Protein AF-A0A225DDB4-F1 (afdb_monomer)

Radius of gyration: 42.13 Å; Cα contacts (8 Å, |Δi|>4): 940; chains: 1; bounding box: 89×100×91 Å

Sequence (695 aa):
MNLVPVYLYILTGAPDHAASIRFLTRAQPHHPGDFQINHNLAWFLIGDGKYAEALPYCMAAIAVRPNGAAAWLDYARALDGLGSTADRTPILRRICALAPKSAAARRELANALFRAGDRPGGVAALRDAAAVAGAALRHRPAHGPLVQLTRGVTADLAGALRTDGDLVGAIAAYREVARLDPEDVGSLTELANLLRARGDEGGAAEVARRAEKLLDARAMDALCDEAVALLEAEKHDAALALLPRITDVRKRQPKETIALSNALARVGEGLVDNDRPAEAEPFLRDCLAIRLALAPGSWMTAYTRTYLGEALAARMRFTEAEAVTRQGFESLVGASYPDDWRSYVRYRLWQAAGTLAALADAAGKADEARKWRAEADKYEPPQSRGYTLDEKGDLEGAIAAFRAAVRLEPTDASAQMDLGQALEKRGNWDEALAAFRAAAHLDPTDAIAPLRIAMICITREHNCAAALPLAEKAVELAPGDAQAFETLGRARMGVGNLTGAVAAFEKARRLDPKHAGAQKGLVQVRLLGRLPAVVAGTARPATPAEALRFAELCGLPCQKRYLAAARLSEKAFAAAPKLAVDLVTAARYTAACSAARAASGDGVGAPADPAVRAAWRAKALGWLRADLILWQKSAASSRIPDRQAAAAALTHWLGDADLSAVRPGLARMAMTPVERSDWDALWADVRATIVAARW

Mean predicted aligned error: 17.12 Å

pLDDT: mean 86.94, std 10.32, range [36.81, 97.88]

Structure (mmCIF, N/CA/C/O backbone):
data_AF-A0A225DDB4-F1
#
_entry.id   AF-A0A225DDB4-F1
#
loop_
_atom_site.group_PDB
_atom_site.id
_atom_site.type_symbol
_atom_site.label_atom_id
_atom_site.label_alt_id
_atom_site.label_comp_id
_atom_site.label_asym_id
_atom_site.label_entity_id
_atom_site.label_seq_id
_atom_site.pdbx_PDB_ins_code
_atom_site.Cartn_x
_atom_site.Cartn_y
_atom_site.Cartn_z
_atom_site.occupancy
_atom_site.B_iso_or_equiv
_atom_site.auth_seq_id
_atom_site.auth_comp_id
_atom_site.auth_asym_id
_atom_site.auth_atom_id
_atom_site.pdbx_PDB_model_num
ATOM 1 N N . MET A 1 1 ? 24.085 -44.562 10.046 1.00 43.03 1 MET A N 1
ATOM 2 C CA . MET A 1 1 ? 23.748 -43.121 10.056 1.00 43.03 1 MET A CA 1
ATOM 3 C C . MET A 1 1 ? 23.417 -42.728 11.487 1.00 43.03 1 MET A C 1
ATOM 5 O O . MET A 1 1 ? 22.761 -43.504 12.166 1.00 43.03 1 MET A O 1
ATOM 9 N N . ASN A 1 2 ? 23.934 -41.597 11.969 1.00 36.81 2 ASN A N 1
ATOM 10 C CA . ASN A 1 2 ? 23.696 -41.117 13.332 1.00 36.81 2 ASN A CA 1
ATOM 11 C C . ASN A 1 2 ? 22.209 -40.717 13.458 1.00 36.81 2 ASN A C 1
ATOM 13 O O . ASN A 1 2 ? 21.740 -39.971 12.606 1.00 36.81 2 ASN A O 1
ATOM 17 N N . LEU A 1 3 ? 21.460 -41.221 14.448 1.00 43.66 3 LEU A N 1
ATOM 18 C CA . LEU A 1 3 ? 20.011 -40.953 14.615 1.00 43.66 3 LEU A CA 1
ATOM 19 C C . LEU A 1 3 ? 19.720 -39.557 15.206 1.00 43.66 3 LEU A C 1
ATOM 21 O O . LEU A 1 3 ? 18.578 -39.109 15.239 1.00 43.66 3 LEU A O 1
ATOM 25 N N . VAL A 1 4 ? 20.761 -38.843 15.639 1.00 41.97 4 VAL A N 1
ATOM 26 C CA . VAL A 1 4 ? 20.690 -37.505 16.248 1.00 41.97 4 VAL A CA 1
ATOM 27 C C . VAL A 1 4 ? 19.985 -36.454 15.362 1.00 41.97 4 VAL A C 1
ATOM 29 O O . VAL A 1 4 ? 19.128 -35.746 15.889 1.00 41.97 4 VAL A O 1
ATOM 32 N N . PRO A 1 5 ? 20.216 -36.370 14.033 1.00 43.78 5 PRO A N 1
ATOM 33 C CA . PRO A 1 5 ? 19.501 -35.434 13.162 1.00 43.78 5 PRO A CA 1
ATOM 34 C C . PRO A 1 5 ? 18.015 -35.781 13.000 1.00 43.78 5 PRO A C 1
ATOM 36 O O . PRO A 1 5 ? 17.207 -34.879 12.825 1.00 43.78 5 PRO A O 1
ATOM 39 N N . VAL A 1 6 ? 17.644 -37.068 13.092 1.00 47.28 6 VAL A N 1
ATOM 40 C CA . VAL A 1 6 ? 16.247 -37.533 12.997 1.00 47.28 6 VAL A CA 1
ATOM 41 C C . VAL A 1 6 ? 15.443 -36.987 14.175 1.00 47.28 6 VAL A C 1
ATOM 43 O O . VAL A 1 6 ? 14.380 -36.405 13.987 1.00 47.28 6 VAL A O 1
ATOM 46 N N . TYR A 1 7 ? 15.988 -37.109 15.388 1.00 48.31 7 TYR A N 1
ATOM 47 C CA . TYR A 1 7 ? 15.348 -36.608 16.603 1.00 48.31 7 TYR A CA 1
ATOM 48 C C . TYR A 1 7 ? 15.354 -35.076 16.691 1.00 48.31 7 TYR A C 1
ATOM 50 O O . TYR A 1 7 ? 14.350 -34.503 17.106 1.00 48.31 7 TYR A O 1
ATOM 58 N N . LEU A 1 8 ? 16.429 -34.407 16.251 1.00 41.31 8 LEU A N 1
ATOM 59 C CA . LEU A 1 8 ? 16.480 -32.941 16.171 1.00 41.31 8 LEU A CA 1
ATOM 60 C C . LEU A 1 8 ? 15.450 -32.386 15.179 1.00 41.31 8 LEU A C 1
ATOM 62 O O . LEU A 1 8 ? 14.707 -31.488 15.545 1.00 41.31 8 LEU A O 1
ATOM 66 N N . TYR A 1 9 ? 15.328 -32.967 13.982 1.00 49.25 9 TYR A N 1
ATOM 67 C CA . TYR A 1 9 ? 14.378 -32.516 12.955 1.00 49.25 9 TYR A CA 1
ATOM 68 C C . TYR A 1 9 ? 12.906 -32.648 13.390 1.00 49.25 9 TYR A C 1
ATOM 70 O O . TYR A 1 9 ? 12.082 -31.798 13.061 1.00 49.25 9 TYR A O 1
ATOM 78 N N . ILE A 1 10 ? 12.578 -33.687 14.169 1.00 49.88 10 ILE A N 1
ATOM 79 C CA . ILE A 1 10 ? 11.230 -33.899 14.725 1.00 49.88 10 ILE A CA 1
ATOM 80 C C . ILE A 1 10 ? 10.945 -32.942 15.897 1.00 49.88 10 ILE A C 1
ATOM 82 O O . ILE A 1 10 ? 9.823 -32.459 16.032 1.00 49.88 10 ILE A O 1
ATOM 86 N N . LEU A 1 11 ? 11.941 -32.648 16.742 1.00 42.81 11 LEU A N 1
ATOM 87 C CA . LEU A 1 11 ? 11.778 -31.783 17.919 1.00 42.81 11 LEU A CA 1
ATOM 88 C C . LEU A 1 11 ? 11.788 -30.282 17.590 1.00 42.81 11 LEU A C 1
ATOM 90 O O . LEU A 1 11 ? 11.189 -29.509 18.331 1.00 42.81 11 LEU A O 1
ATOM 94 N N . THR A 1 12 ? 12.436 -29.855 16.500 1.00 44.06 12 THR A N 1
ATOM 95 C CA . THR A 1 12 ? 12.553 -28.430 16.134 1.00 44.06 12 THR A CA 1
ATOM 96 C C . THR A 1 12 ? 11.403 -27.899 15.276 1.00 44.06 12 THR A C 1
ATOM 98 O O . THR A 1 12 ? 11.481 -26.761 14.830 1.00 44.06 12 THR A O 1
ATOM 101 N N . GLY A 1 13 ? 10.349 -28.689 15.037 1.00 44.69 13 GLY A N 1
ATOM 102 C CA . GLY A 1 13 ? 9.191 -28.270 14.241 1.00 44.69 13 GLY A CA 1
ATOM 103 C C . GLY A 1 13 ? 9.534 -28.113 12.758 1.00 44.69 13 GLY A C 1
ATOM 104 O O . GLY A 1 13 ? 9.930 -27.044 12.303 1.00 44.69 13 GLY A O 1
ATOM 105 N N . ALA A 1 14 ? 9.393 -29.191 11.986 1.00 47.69 14 ALA A N 1
ATOM 106 C CA . ALA A 1 14 ? 9.581 -29.129 10.541 1.00 47.69 14 ALA A CA 1
ATOM 107 C C . ALA A 1 14 ? 8.541 -28.183 9.892 1.00 47.69 14 ALA A C 1
ATOM 109 O O . ALA A 1 14 ? 7.351 -28.313 10.181 1.00 47.69 14 ALA A O 1
ATOM 110 N N . PRO A 1 15 ? 8.951 -27.276 8.985 1.00 49.53 15 PRO A N 1
ATOM 111 C CA . PRO A 1 15 ? 8.046 -26.321 8.340 1.00 49.53 15 PRO A CA 1
ATOM 112 C C . PRO A 1 15 ? 7.173 -26.924 7.215 1.00 49.53 15 PRO A C 1
ATOM 114 O O . PRO A 1 15 ? 6.351 -26.207 6.656 1.00 49.53 15 PRO A O 1
ATOM 117 N N . ASP A 1 16 ? 7.322 -28.215 6.870 1.00 67.00 16 ASP A N 1
ATOM 118 C CA . ASP A 1 16 ? 6.574 -28.879 5.783 1.00 67.00 16 ASP A CA 1
ATOM 119 C C . ASP A 1 16 ? 6.309 -30.382 6.068 1.00 67.00 16 ASP A C 1
ATOM 121 O O . ASP A 1 16 ? 7.233 -31.176 6.295 1.00 67.00 16 ASP A O 1
ATOM 125 N N . HIS A 1 17 ? 5.031 -30.784 6.015 1.00 67.56 17 HIS A N 1
ATOM 126 C CA . HIS A 1 17 ? 4.536 -32.161 6.182 1.00 67.56 17 HIS A CA 1
ATOM 127 C C . HIS A 1 17 ? 5.108 -33.117 5.116 1.00 67.56 17 HIS A C 1
ATOM 129 O O . HIS A 1 17 ? 5.550 -34.229 5.424 1.00 67.56 17 HIS A O 1
ATOM 135 N N . ALA A 1 18 ? 5.203 -32.663 3.861 1.00 76.50 18 ALA A N 1
ATOM 136 C CA . ALA A 1 18 ? 5.638 -33.491 2.739 1.00 76.50 18 ALA A CA 1
ATOM 137 C C . ALA A 1 18 ? 7.147 -33.794 2.786 1.00 76.50 18 ALA A C 1
ATOM 139 O O . ALA A 1 18 ? 7.593 -34.870 2.371 1.00 76.50 18 ALA A O 1
ATOM 140 N N . ALA A 1 19 ? 7.952 -32.864 3.308 1.00 75.31 19 ALA A N 1
ATOM 141 C CA . ALA A 1 19 ? 9.382 -33.068 3.522 1.00 75.31 19 ALA A CA 1
ATOM 142 C C . ALA A 1 19 ? 9.659 -34.156 4.573 1.00 75.31 19 ALA A C 1
ATOM 144 O O . ALA A 1 19 ? 10.514 -35.019 4.349 1.00 75.31 19 ALA A O 1
ATOM 145 N N . SER A 1 20 ? 8.882 -34.166 5.660 1.00 75.44 20 SER A N 1
ATOM 146 C CA . SER A 1 20 ? 8.987 -35.158 6.738 1.00 75.44 20 SER A CA 1
ATOM 147 C C . SER A 1 20 ? 8.686 -36.577 6.246 1.00 75.44 20 SER A C 1
ATOM 149 O O . SER A 1 20 ? 9.461 -37.499 6.516 1.00 75.44 20 SER A O 1
ATOM 151 N N . ILE A 1 21 ? 7.636 -36.752 5.434 1.00 81.56 21 ILE A N 1
ATOM 152 C CA . ILE A 1 21 ? 7.290 -38.050 4.826 1.00 81.56 21 ILE A CA 1
ATOM 153 C C . ILE A 1 21 ? 8.415 -38.544 3.912 1.00 81.56 21 ILE A C 1
ATOM 155 O O . ILE A 1 21 ? 8.848 -39.691 4.039 1.00 81.56 21 ILE A O 1
ATOM 159 N N . ARG A 1 22 ? 8.937 -37.692 3.013 1.00 83.62 22 ARG A N 1
ATOM 160 C CA . ARG A 1 22 ? 10.035 -38.070 2.098 1.00 83.62 22 ARG A CA 1
ATOM 161 C C . ARG A 1 22 ? 11.282 -38.520 2.856 1.00 83.62 22 ARG A C 1
ATOM 163 O O . ARG A 1 22 ? 11.929 -39.487 2.455 1.00 83.62 22 ARG A O 1
ATOM 170 N N . PHE A 1 23 ? 11.622 -37.820 3.935 1.00 81.00 23 PHE A N 1
ATOM 171 C CA . PHE A 1 23 ? 12.777 -38.148 4.761 1.00 81.00 23 PHE A CA 1
ATOM 172 C C . PHE A 1 23 ? 12.596 -39.487 5.490 1.00 81.00 23 PHE A C 1
ATOM 174 O O . PHE A 1 23 ? 13.439 -40.375 5.360 1.00 81.00 23 PHE A O 1
ATOM 181 N N . LEU A 1 24 ? 11.475 -39.667 6.194 1.00 84.44 24 LEU A N 1
ATOM 182 C CA . LEU A 1 24 ? 11.186 -40.893 6.945 1.00 84.44 24 LEU A CA 1
ATOM 183 C C . LEU A 1 24 ? 11.044 -42.116 6.028 1.00 84.44 24 LEU A C 1
ATOM 185 O O . LEU A 1 24 ? 11.558 -43.182 6.358 1.00 84.44 24 LEU A O 1
ATOM 189 N N . THR A 1 25 ? 10.455 -41.949 4.841 1.00 87.19 25 THR A N 1
ATOM 190 C CA . THR A 1 25 ? 10.342 -43.015 3.828 1.00 87.19 25 THR A CA 1
ATOM 191 C C . THR A 1 25 ? 11.714 -43.499 3.352 1.00 87.19 25 THR A C 1
ATOM 193 O O . THR A 1 25 ? 11.910 -44.691 3.142 1.00 87.19 25 THR A O 1
ATOM 196 N N . ARG A 1 26 ? 12.701 -42.599 3.219 1.00 86.31 26 ARG A N 1
ATOM 197 C CA . ARG A 1 26 ? 14.084 -42.980 2.874 1.00 86.31 26 ARG A CA 1
ATOM 198 C C . ARG A 1 26 ? 14.818 -43.646 4.036 1.00 86.31 26 ARG A C 1
ATOM 200 O O . ARG A 1 26 ? 15.666 -44.498 3.801 1.00 86.31 26 ARG A O 1
ATOM 207 N N . ALA A 1 27 ? 14.516 -43.259 5.274 1.00 82.00 27 ALA A N 1
ATOM 208 C CA . ALA A 1 27 ? 15.163 -43.811 6.463 1.00 82.00 27 ALA A CA 1
ATOM 209 C C . ALA A 1 27 ? 14.638 -45.209 6.841 1.00 82.00 27 ALA A C 1
ATOM 211 O O . ALA A 1 27 ? 15.398 -46.023 7.366 1.00 82.00 27 ALA A O 1
ATOM 212 N N . GLN A 1 28 ? 13.361 -45.497 6.569 1.00 89.88 28 GLN A N 1
ATOM 213 C CA . GLN A 1 28 ? 12.678 -46.709 7.030 1.00 89.88 28 GLN A CA 1
ATOM 214 C C . GLN A 1 28 ? 13.342 -48.026 6.575 1.00 89.88 28 GLN A C 1
ATOM 216 O O . GLN A 1 28 ? 13.560 -48.872 7.445 1.00 89.88 28 GLN A O 1
ATOM 221 N N . PRO A 1 29 ? 13.782 -48.207 5.310 1.00 87.88 29 PRO A N 1
ATOM 222 C CA . PRO A 1 29 ? 14.433 -49.451 4.884 1.00 87.88 29 PRO A CA 1
ATOM 223 C C . PRO A 1 29 ? 15.757 -49.733 5.605 1.00 87.88 29 PRO A C 1
ATOM 225 O O . PRO A 1 29 ? 16.157 -50.885 5.750 1.00 87.88 29 PRO A O 1
ATOM 228 N N . HIS A 1 30 ? 16.441 -48.685 6.072 1.00 87.25 30 HIS A N 1
ATOM 229 C CA . HIS A 1 30 ? 17.697 -48.802 6.815 1.00 87.25 30 HIS A CA 1
ATOM 230 C C . HIS A 1 30 ? 17.482 -49.046 8.315 1.00 87.25 30 HIS A C 1
ATOM 232 O O . HIS A 1 30 ? 18.395 -49.505 9.000 1.00 87.25 30 HIS A O 1
ATOM 238 N N . HIS A 1 31 ? 16.283 -48.750 8.826 1.00 84.00 31 HIS A N 1
ATOM 239 C CA . HIS A 1 31 ? 15.932 -48.839 10.242 1.00 84.00 31 HIS A CA 1
ATOM 240 C C . HIS A 1 31 ? 14.519 -49.427 10.455 1.00 84.00 31 HIS A C 1
ATOM 242 O O . HIS A 1 31 ? 13.691 -48.816 11.134 1.00 84.00 31 HIS A O 1
ATOM 248 N N . PRO A 1 32 ? 14.215 -50.627 9.920 1.00 83.94 32 PRO A N 1
ATOM 249 C CA . PRO A 1 32 ? 12.851 -51.163 9.910 1.00 83.94 32 PRO A CA 1
ATOM 250 C C . PRO A 1 32 ? 12.312 -51.504 11.307 1.00 83.94 32 PRO A C 1
ATOM 252 O O . PRO A 1 32 ? 11.102 -51.521 11.504 1.00 83.94 32 PRO A O 1
ATOM 255 N N . GLY A 1 33 ? 13.190 -51.745 12.287 1.00 85.19 33 GLY A N 1
ATOM 256 C CA . GLY A 1 33 ? 12.826 -52.027 13.680 1.00 85.19 33 GLY A CA 1
ATOM 257 C C . GLY A 1 33 ? 12.776 -50.798 14.596 1.00 85.19 33 GLY A C 1
ATOM 258 O O . GLY A 1 33 ? 12.609 -50.957 15.803 1.00 85.19 33 GLY A O 1
ATOM 259 N N . ASP A 1 34 ? 12.960 -49.580 14.075 1.00 88.50 34 ASP A N 1
ATOM 260 C CA . ASP A 1 34 ? 12.913 -48.371 14.899 1.00 88.50 34 ASP A CA 1
ATOM 261 C C . ASP A 1 34 ? 11.459 -47.934 15.135 1.00 88.50 34 ASP A C 1
ATOM 263 O O . ASP A 1 34 ? 10.699 -47.669 14.199 1.00 88.50 34 ASP A O 1
ATOM 267 N N . PHE A 1 35 ? 11.061 -47.863 16.407 1.00 86.25 35 PHE A N 1
ATOM 268 C CA . PHE A 1 35 ? 9.708 -47.461 16.789 1.00 86.25 35 PHE A CA 1
ATOM 269 C C . PHE A 1 35 ? 9.365 -46.047 16.308 1.00 86.25 35 PHE A C 1
ATOM 271 O O . PHE A 1 35 ? 8.266 -45.830 15.812 1.00 86.25 35 PHE A O 1
ATOM 278 N N . GLN A 1 36 ? 10.283 -45.092 16.459 1.00 83.38 36 GLN A N 1
ATOM 279 C CA . GLN A 1 36 ? 10.017 -43.677 16.225 1.00 83.38 36 GLN A CA 1
ATOM 280 C C . GLN A 1 36 ? 9.899 -43.376 14.730 1.00 83.38 36 GLN A C 1
ATOM 282 O O . GLN A 1 36 ? 9.050 -42.583 14.330 1.00 83.38 36 GLN A O 1
ATOM 287 N N . ILE A 1 37 ? 10.700 -44.046 13.897 1.00 85.81 37 ILE A N 1
ATOM 288 C CA . ILE A 1 37 ? 10.599 -43.932 12.436 1.00 85.81 37 ILE A CA 1
ATOM 289 C C . ILE A 1 37 ? 9.249 -44.465 11.952 1.00 85.81 37 ILE A C 1
ATOM 291 O O . ILE A 1 37 ? 8.533 -43.752 11.251 1.00 85.81 37 ILE A O 1
ATOM 295 N N . ASN A 1 38 ? 8.874 -45.680 12.364 1.00 89.56 38 ASN A N 1
ATOM 296 C CA . ASN A 1 38 ? 7.612 -46.290 11.943 1.00 89.56 38 ASN A CA 1
ATOM 297 C C . ASN A 1 38 ? 6.384 -45.539 12.500 1.00 89.56 38 ASN A C 1
ATOM 299 O O . ASN A 1 38 ? 5.439 -45.288 11.756 1.00 89.56 38 ASN A O 1
ATOM 303 N N . HIS A 1 39 ? 6.411 -45.124 13.773 1.00 87.38 39 HIS A N 1
ATOM 304 C CA . HIS A 1 39 ? 5.336 -44.350 14.408 1.00 87.38 39 HIS A CA 1
ATOM 305 C C . HIS A 1 39 ? 5.120 -42.993 13.727 1.00 87.38 39 HIS A C 1
ATOM 307 O O . HIS A 1 39 ? 3.996 -42.668 13.356 1.00 87.38 39 HIS A O 1
ATOM 313 N N . ASN A 1 40 ? 6.183 -42.216 13.496 1.00 86.44 40 ASN A N 1
ATOM 314 C CA . ASN A 1 40 ? 6.033 -40.893 12.888 1.00 86.44 40 ASN A CA 1
ATOM 315 C C . ASN A 1 40 ? 5.660 -40.976 11.411 1.00 86.44 40 ASN A C 1
ATOM 317 O O . ASN A 1 40 ? 4.856 -40.173 10.949 1.00 86.44 40 ASN A O 1
ATOM 321 N N . LEU A 1 41 ? 6.211 -41.941 10.667 1.00 88.38 41 LEU A N 1
ATOM 322 C CA . LEU A 1 41 ? 5.844 -42.132 9.266 1.00 88.38 41 LEU A CA 1
ATOM 323 C C . LEU A 1 41 ? 4.353 -42.468 9.141 1.00 88.38 41 LEU A C 1
ATOM 325 O O . LEU A 1 41 ? 3.663 -41.855 8.330 1.00 88.38 41 LEU A O 1
ATOM 329 N N . ALA A 1 42 ? 3.844 -43.365 9.993 1.00 88.31 42 ALA A N 1
ATOM 330 C CA . ALA A 1 42 ? 2.415 -43.640 10.087 1.00 88.31 42 ALA A CA 1
ATOM 331 C C . ALA A 1 42 ? 1.606 -42.380 10.435 1.00 88.31 42 ALA A C 1
ATOM 333 O O . ALA A 1 42 ? 0.624 -42.079 9.759 1.00 88.31 42 ALA A O 1
ATOM 334 N N . TRP A 1 43 ? 2.035 -41.619 11.445 1.00 86.25 43 TRP A N 1
ATOM 335 C CA . TRP A 1 43 ? 1.356 -40.400 11.889 1.00 86.25 43 TRP A CA 1
ATOM 336 C C . TRP A 1 43 ? 1.229 -39.349 10.774 1.00 86.25 43 TRP A C 1
ATOM 338 O O . TRP A 1 43 ? 0.134 -38.839 10.536 1.00 86.25 43 TRP A O 1
ATOM 348 N N . PHE A 1 44 ? 2.312 -39.077 10.038 1.00 86.88 44 PHE A N 1
ATOM 349 C CA . PHE A 1 44 ? 2.289 -38.136 8.914 1.00 86.88 44 PHE A CA 1
ATOM 350 C C . PHE A 1 44 ? 1.422 -38.637 7.749 1.00 86.88 44 PHE A C 1
ATOM 352 O O . PHE A 1 44 ? 0.639 -37.866 7.200 1.00 86.88 44 PHE A O 1
ATOM 359 N N . LEU A 1 45 ? 1.508 -39.926 7.393 1.00 87.44 45 LEU A N 1
ATOM 360 C CA . LEU A 1 45 ? 0.681 -40.508 6.327 1.00 87.44 45 LEU A CA 1
ATOM 361 C C . LEU A 1 45 ? -0.818 -40.444 6.657 1.00 87.44 45 LEU A C 1
ATOM 363 O O . LEU A 1 45 ? -1.626 -40.157 5.776 1.00 87.44 45 LEU A O 1
ATOM 367 N N . ILE A 1 46 ? -1.193 -40.660 7.921 1.00 85.00 46 ILE A N 1
ATOM 368 C CA . ILE A 1 46 ? -2.575 -40.494 8.401 1.00 85.00 46 ILE A CA 1
ATOM 369 C C . ILE A 1 46 ? -3.021 -39.032 8.279 1.00 85.00 46 ILE A C 1
ATOM 371 O O . ILE A 1 46 ? -4.152 -38.783 7.863 1.00 85.00 46 ILE A O 1
ATOM 375 N N . GLY A 1 47 ? -2.148 -38.075 8.613 1.00 81.94 47 GLY A N 1
ATOM 376 C CA . GLY A 1 47 ? -2.417 -36.642 8.458 1.00 81.94 47 GLY A CA 1
ATOM 377 C C . GLY A 1 47 ? -2.694 -36.224 7.009 1.00 81.94 47 GLY A C 1
ATOM 378 O O . GLY A 1 47 ? -3.559 -35.386 6.777 1.00 81.94 47 GLY A O 1
ATOM 379 N N . ASP A 1 48 ? -2.035 -36.869 6.044 1.00 85.94 48 ASP A N 1
ATOM 380 C CA . ASP A 1 48 ? -2.232 -36.656 4.602 1.00 85.94 48 ASP A CA 1
ATOM 381 C C . ASP A 1 48 ? -3.403 -37.478 4.011 1.00 85.94 48 ASP A C 1
ATOM 383 O O . ASP A 1 48 ? -3.612 -37.491 2.797 1.00 85.94 48 ASP A O 1
ATOM 387 N N . GLY A 1 49 ? -4.161 -38.206 4.840 1.00 87.31 49 GLY A N 1
ATOM 388 C CA . GLY A 1 49 ? -5.276 -39.050 4.394 1.00 87.31 49 GLY A CA 1
ATOM 389 C C . GLY A 1 49 ? -4.861 -40.355 3.698 1.00 87.31 49 GLY A C 1
ATOM 390 O O . GLY A 1 49 ? -5.698 -41.051 3.123 1.00 87.31 49 GLY A O 1
ATOM 391 N N . LYS A 1 50 ? -3.577 -40.733 3.747 1.00 90.94 50 LYS A N 1
ATOM 392 C CA . LYS A 1 50 ? -3.019 -41.942 3.112 1.00 90.94 50 LYS A CA 1
ATOM 393 C C . LYS A 1 50 ? -3.104 -43.156 4.033 1.00 90.94 50 LYS A C 1
ATOM 395 O O . LYS A 1 50 ? -2.106 -43.770 4.411 1.00 90.94 50 LYS A O 1
ATOM 400 N N . TYR A 1 51 ? -4.323 -43.512 4.413 1.00 89.88 51 TYR A N 1
ATOM 401 C CA . TYR A 1 51 ? -4.569 -44.491 5.470 1.00 89.88 51 TYR A CA 1
ATOM 402 C C . TYR A 1 51 ? -4.089 -45.913 5.139 1.00 89.88 51 TYR A C 1
ATOM 404 O O . TYR A 1 51 ? -3.507 -46.574 5.997 1.00 89.88 51 TYR A O 1
ATOM 412 N N . ALA A 1 52 ? -4.272 -46.373 3.896 1.00 90.00 52 ALA A N 1
ATOM 413 C CA . ALA A 1 52 ? -3.815 -47.699 3.463 1.00 90.00 52 ALA A CA 1
ATOM 414 C C . ALA A 1 52 ? -2.284 -47.821 3.508 1.00 90.00 52 ALA A C 1
ATOM 416 O O . ALA A 1 52 ? -1.753 -48.842 3.942 1.00 90.00 52 ALA A O 1
ATOM 417 N N . GLU A 1 53 ? -1.581 -46.757 3.112 1.00 91.62 53 GLU A N 1
ATOM 418 C CA . GLU A 1 53 ? -0.117 -46.694 3.139 1.00 91.62 53 GLU A CA 1
ATOM 419 C C . GLU A 1 53 ? 0.431 -46.656 4.572 1.00 91.62 53 GLU A C 1
ATOM 421 O O . GLU A 1 53 ? 1.536 -47.131 4.814 1.00 91.62 53 GLU A O 1
ATOM 426 N N . ALA A 1 54 ? -0.333 -46.133 5.537 1.00 92.00 54 ALA A N 1
ATOM 427 C CA . ALA A 1 54 ? 0.081 -46.052 6.936 1.00 92.00 54 ALA A CA 1
ATOM 428 C C . ALA A 1 54 ? 0.048 -47.409 7.673 1.00 92.00 54 ALA A C 1
ATOM 430 O O . ALA A 1 54 ? 0.842 -47.623 8.593 1.00 92.00 54 ALA A O 1
ATOM 431 N N . LEU A 1 55 ? -0.840 -48.337 7.282 1.00 90.75 55 LEU A N 1
ATOM 432 C CA . LEU A 1 55 ? -1.090 -49.588 8.019 1.00 90.75 55 LEU A CA 1
ATOM 433 C C . LEU A 1 55 ? 0.164 -50.448 8.274 1.00 90.75 55 LEU A C 1
ATOM 435 O O . LEU A 1 55 ? 0.348 -50.873 9.420 1.00 90.75 55 LEU A O 1
ATOM 439 N N . PRO A 1 56 ? 1.053 -50.706 7.290 1.00 91.75 56 PRO A N 1
ATOM 440 C CA . PRO A 1 56 ? 2.248 -51.517 7.524 1.00 91.75 56 PRO A CA 1
ATOM 441 C C . PRO A 1 56 ? 3.190 -50.891 8.559 1.00 91.75 56 PRO A C 1
ATOM 443 O O . PRO A 1 56 ? 3.772 -51.605 9.375 1.00 91.75 56 PRO A O 1
ATOM 446 N N . TYR A 1 57 ? 3.298 -49.560 8.577 1.00 92.56 57 TYR A N 1
ATOM 447 C CA . TYR A 1 57 ? 4.146 -48.834 9.524 1.00 92.56 57 TYR A CA 1
ATOM 448 C C . TYR A 1 57 ? 3.544 -48.821 10.933 1.00 92.56 57 TYR A C 1
ATOM 450 O O . TYR A 1 57 ? 4.270 -49.011 11.909 1.00 92.56 57 TYR A O 1
ATOM 458 N N . CYS A 1 58 ? 2.216 -48.706 11.053 1.00 90.00 58 CYS A N 1
ATOM 459 C CA . CYS A 1 58 ? 1.519 -48.914 12.323 1.00 90.00 58 CYS A CA 1
ATOM 460 C C . CYS A 1 58 ? 1.815 -50.311 12.894 1.00 90.00 58 CYS A C 1
ATOM 462 O O . CYS A 1 58 ? 2.189 -50.440 14.060 1.00 90.00 58 CYS A O 1
ATOM 464 N N . MET A 1 59 ? 1.707 -51.356 12.066 1.00 90.88 59 MET A N 1
ATOM 465 C CA . MET A 1 59 ? 1.976 -52.738 12.477 1.00 90.88 59 MET A CA 1
ATOM 466 C C . MET A 1 59 ? 3.444 -52.958 12.858 1.00 90.88 59 MET A C 1
ATOM 468 O O . MET A 1 59 ? 3.719 -53.607 13.868 1.00 90.88 59 MET A O 1
ATOM 472 N N . ALA A 1 60 ? 4.386 -52.371 12.115 1.00 90.12 60 ALA A N 1
ATOM 473 C CA . ALA A 1 60 ? 5.807 -52.411 12.450 1.00 90.12 60 ALA A CA 1
ATOM 474 C C . ALA A 1 60 ? 6.096 -51.729 13.801 1.00 90.12 60 ALA A C 1
ATOM 476 O O . ALA A 1 60 ? 6.796 -52.291 14.642 1.00 90.12 60 ALA A O 1
ATOM 477 N N . ALA A 1 61 ? 5.499 -50.563 14.067 1.00 89.81 61 ALA A N 1
ATOM 478 C CA . ALA A 1 61 ? 5.641 -49.878 15.352 1.00 89.81 61 ALA A CA 1
ATOM 479 C C . ALA A 1 61 ? 5.015 -50.676 16.516 1.00 89.81 61 ALA A C 1
ATOM 481 O O . ALA A 1 61 ? 5.611 -50.760 17.596 1.00 89.81 61 ALA A O 1
ATOM 482 N N . ILE A 1 62 ? 3.853 -51.308 16.300 1.00 90.50 62 ILE A N 1
ATOM 483 C CA . ILE A 1 62 ? 3.201 -52.194 17.280 1.00 90.50 62 ILE A CA 1
ATOM 484 C C . ILE A 1 62 ? 4.072 -53.417 17.579 1.00 90.50 62 ILE A C 1
ATOM 486 O O . ILE A 1 62 ? 4.210 -53.782 18.744 1.00 90.50 62 ILE A O 1
ATOM 490 N N . ALA A 1 63 ? 4.688 -54.033 16.568 1.00 90.06 63 ALA A N 1
ATOM 491 C CA . ALA A 1 63 ? 5.560 -55.191 16.762 1.00 90.06 63 ALA A CA 1
ATOM 492 C C . ALA A 1 63 ? 6.772 -54.862 17.653 1.00 90.06 63 ALA A C 1
ATOM 494 O O . ALA A 1 63 ? 7.174 -55.682 18.477 1.00 90.06 63 ALA A O 1
ATOM 495 N N . VAL A 1 64 ? 7.316 -53.645 17.537 1.00 87.06 64 VAL A N 1
ATOM 496 C CA . VAL A 1 64 ? 8.452 -53.177 18.349 1.00 87.06 64 VAL A CA 1
ATOM 497 C C . VAL A 1 64 ? 8.024 -52.809 19.774 1.00 87.06 64 VAL A C 1
ATOM 499 O O . VAL A 1 64 ? 8.748 -53.085 20.731 1.00 87.06 64 VAL A O 1
ATOM 502 N N . ARG A 1 65 ? 6.854 -52.178 19.949 1.00 86.56 65 ARG A N 1
ATOM 503 C CA . ARG A 1 65 ? 6.318 -51.790 21.268 1.00 86.56 65 ARG A CA 1
ATOM 504 C C . ARG A 1 65 ? 4.847 -52.203 21.424 1.00 86.56 65 ARG A C 1
ATOM 506 O O . ARG A 1 65 ? 3.969 -51.337 21.436 1.00 86.56 65 ARG A O 1
ATOM 513 N N . PRO A 1 66 ? 4.556 -53.496 21.658 1.00 83.62 66 PRO A N 1
ATOM 514 C CA . PRO A 1 66 ? 3.179 -54.006 21.692 1.00 83.62 66 PRO A CA 1
ATOM 515 C C . PRO A 1 66 ? 2.357 -53.489 22.880 1.00 83.62 66 PRO A C 1
ATOM 517 O O . PRO A 1 66 ? 1.125 -53.496 22.830 1.00 83.62 66 PRO A O 1
ATOM 520 N N . ASN A 1 67 ? 3.033 -53.006 23.927 1.00 82.44 67 ASN A N 1
ATOM 521 C CA . ASN A 1 67 ? 2.422 -52.423 25.123 1.00 82.44 67 ASN A CA 1
ATOM 522 C C . ASN A 1 67 ? 2.373 -50.880 25.088 1.00 82.44 67 ASN A C 1
ATOM 524 O O . ASN A 1 67 ? 2.017 -50.253 26.082 1.00 82.44 67 ASN A O 1
ATOM 528 N N . GLY A 1 68 ? 2.739 -50.245 23.968 1.00 79.69 68 GLY A N 1
ATOM 529 C CA . GLY A 1 68 ? 2.689 -48.791 23.805 1.00 79.69 68 GLY A CA 1
ATOM 530 C C . GLY A 1 68 ? 1.391 -48.327 23.144 1.00 79.69 68 GLY A C 1
ATOM 531 O O . GLY A 1 68 ? 1.101 -48.713 22.020 1.00 79.69 68 GLY A O 1
ATOM 532 N N . ALA A 1 69 ? 0.627 -47.449 23.797 1.00 81.69 69 ALA A N 1
ATOM 533 C CA . ALA A 1 69 ? -0.673 -46.992 23.289 1.00 81.69 69 ALA A CA 1
ATOM 534 C C . ALA A 1 69 ? -0.612 -46.156 21.989 1.00 81.69 69 ALA A C 1
ATOM 536 O O . ALA A 1 69 ? -1.593 -46.120 21.253 1.00 81.69 69 ALA A O 1
ATOM 537 N N . ALA A 1 70 ? 0.514 -45.492 21.699 1.00 79.25 70 ALA A N 1
ATOM 538 C CA . ALA A 1 70 ? 0.637 -44.548 20.581 1.00 79.25 70 ALA A CA 1
ATOM 539 C C . ALA A 1 70 ? 0.490 -45.219 19.202 1.00 79.25 70 ALA A C 1
ATOM 541 O O . ALA A 1 70 ? -0.354 -44.810 18.413 1.00 79.25 70 ALA A O 1
ATOM 542 N N . ALA A 1 71 ? 1.226 -46.305 18.948 1.00 84.12 71 ALA A N 1
ATOM 543 C CA . ALA A 1 71 ? 1.158 -47.015 17.668 1.00 84.12 71 ALA A CA 1
ATOM 544 C C . ALA A 1 71 ? -0.203 -47.700 17.444 1.00 84.12 71 ALA A C 1
ATOM 546 O O . ALA A 1 71 ? -0.714 -47.734 16.327 1.00 84.12 71 ALA A O 1
ATOM 547 N N . TRP A 1 72 ? -0.832 -48.189 18.519 1.00 86.69 72 TRP A N 1
ATOM 548 C CA . TRP A 1 72 ? -2.202 -48.699 18.458 1.00 86.69 72 TRP A CA 1
ATOM 549 C C . TRP A 1 72 ? -3.218 -47.599 18.112 1.00 86.69 72 TRP A C 1
ATOM 551 O O . TRP A 1 72 ? -4.176 -47.871 17.391 1.00 86.69 72 TRP A O 1
ATOM 561 N N . LEU A 1 73 ? -3.023 -46.363 18.591 1.00 82.94 73 LEU A N 1
ATOM 562 C CA . LEU A 1 73 ? -3.894 -45.230 18.264 1.00 82.94 73 LEU A CA 1
ATOM 563 C C . LEU A 1 73 ? -3.787 -44.835 16.785 1.00 82.94 73 LEU A C 1
ATOM 565 O O . LEU A 1 73 ? -4.814 -44.608 16.148 1.00 82.94 73 LEU A O 1
ATOM 569 N N . ASP A 1 74 ? -2.575 -44.794 16.232 1.00 85.38 74 ASP A N 1
ATOM 570 C CA . ASP A 1 74 ? -2.372 -44.536 14.801 1.00 85.38 74 ASP A CA 1
ATOM 571 C C . ASP A 1 74 ? -2.980 -45.650 13.944 1.00 85.38 74 ASP A C 1
ATOM 573 O O . ASP A 1 74 ? -3.674 -45.373 12.968 1.00 85.38 74 ASP A O 1
ATOM 577 N N . TYR A 1 75 ? -2.829 -46.911 14.362 1.00 87.81 75 TYR A N 1
ATOM 578 C CA . TYR A 1 75 ? -3.497 -48.043 13.718 1.00 87.81 75 TYR A CA 1
ATOM 579 C C . TYR A 1 75 ? -5.025 -47.882 13.712 1.00 87.81 75 TYR A C 1
ATOM 581 O O . TYR A 1 75 ? -5.661 -48.028 12.671 1.00 87.81 75 TYR A O 1
ATOM 589 N N . ALA A 1 76 ? -5.620 -47.497 14.846 1.00 83.56 76 ALA A N 1
ATOM 590 C CA . ALA A 1 76 ? -7.059 -47.256 14.945 1.00 83.56 76 ALA A CA 1
ATOM 591 C C . ALA A 1 76 ? -7.537 -46.090 14.054 1.00 83.56 76 ALA A C 1
ATOM 593 O O . ALA A 1 76 ? -8.631 -46.167 13.496 1.00 83.56 76 ALA A O 1
ATOM 594 N N . ARG A 1 77 ? -6.735 -45.025 13.903 1.00 83.12 77 ARG A N 1
ATOM 595 C CA . ARG A 1 77 ? -7.028 -43.889 13.006 1.00 83.12 77 ARG A CA 1
ATOM 596 C C . ARG A 1 77 ? -6.940 -44.274 11.532 1.00 83.12 77 ARG A C 1
ATOM 598 O O . ARG A 1 77 ? -7.806 -43.883 10.757 1.00 83.12 77 ARG A O 1
ATOM 605 N N . ALA A 1 78 ? -5.928 -45.053 11.155 1.00 86.56 78 ALA A N 1
ATOM 606 C CA . ALA A 1 78 ? -5.787 -45.554 9.792 1.00 86.56 78 ALA A CA 1
ATOM 607 C C . ALA A 1 78 ? -6.972 -46.453 9.396 1.00 86.56 78 ALA A C 1
ATOM 609 O O . ALA A 1 78 ? -7.515 -46.310 8.306 1.00 86.56 78 ALA A O 1
ATOM 610 N N . LEU A 1 79 ? -7.437 -47.326 10.295 1.00 83.75 79 LEU A N 1
ATOM 611 C CA . LEU A 1 79 ? -8.627 -48.147 10.043 1.00 83.75 79 LEU A CA 1
ATOM 612 C C . LEU A 1 79 ? -9.911 -47.312 9.888 1.00 83.75 79 LEU A C 1
ATOM 614 O O . LEU A 1 79 ? -10.729 -47.628 9.023 1.00 83.75 79 LEU A O 1
ATOM 618 N N . ASP A 1 80 ? -10.071 -46.239 10.674 1.00 78.06 80 ASP A N 1
ATOM 619 C CA . ASP A 1 80 ? -11.223 -45.325 10.568 1.00 78.06 80 ASP A CA 1
ATOM 620 C C . ASP A 1 80 ? -11.240 -44.596 9.218 1.00 78.06 80 ASP A C 1
ATOM 622 O O . ASP A 1 80 ? -12.269 -44.559 8.547 1.00 78.06 80 ASP A O 1
ATOM 626 N N . GLY A 1 81 ? -10.083 -44.109 8.762 1.00 80.25 81 GLY A N 1
ATOM 627 C CA . GLY A 1 81 ? -9.946 -43.483 7.446 1.00 80.25 81 GLY A CA 1
ATOM 628 C C . GLY A 1 81 ? -10.217 -44.425 6.262 1.00 80.25 81 GLY A C 1
ATOM 629 O O . GLY A 1 81 ? -10.554 -43.965 5.174 1.00 80.25 81 GLY A O 1
ATOM 630 N N . LEU A 1 82 ? -10.131 -45.743 6.473 1.00 83.12 82 LEU A N 1
ATOM 631 C CA . LEU A 1 82 ? -10.493 -46.773 5.489 1.00 83.12 82 LEU A CA 1
ATOM 632 C C . LEU A 1 82 ? -11.949 -47.250 5.609 1.00 83.12 82 LEU A C 1
ATOM 634 O O . LEU A 1 82 ? -12.363 -48.132 4.858 1.00 83.12 82 LEU A O 1
ATOM 638 N N . GLY A 1 83 ? -12.727 -46.710 6.552 1.00 75.81 83 GLY A N 1
ATOM 639 C CA . GLY A 1 83 ? -14.115 -47.112 6.786 1.00 75.81 83 GLY A CA 1
ATOM 640 C C . GLY A 1 83 ? -14.280 -48.483 7.455 1.00 75.81 83 GLY A C 1
ATOM 641 O O . GLY A 1 83 ? -15.394 -49.004 7.498 1.00 75.81 83 GLY A O 1
ATOM 642 N N . SER A 1 84 ? -13.211 -49.079 8.000 1.00 70.44 84 SER A N 1
ATOM 643 C CA . SER A 1 84 ? -13.282 -50.377 8.683 1.00 70.44 84 SER A CA 1
ATOM 644 C C . SER A 1 84 ? -13.698 -50.202 10.147 1.00 70.44 84 SER A C 1
ATOM 646 O O . SER A 1 84 ? -12.877 -49.957 11.034 1.00 70.44 84 SER A O 1
ATOM 648 N N . THR A 1 85 ? -15.002 -50.300 10.419 1.00 64.19 85 THR A N 1
ATOM 649 C CA . THR A 1 85 ? -15.567 -50.091 11.765 1.00 64.19 85 THR A CA 1
ATOM 650 C C . THR A 1 85 ? -15.622 -51.357 12.626 1.00 64.19 85 THR A C 1
ATOM 652 O O . THR A 1 85 ? -15.659 -51.240 13.852 1.00 64.19 85 THR A O 1
ATOM 655 N N . ALA A 1 86 ? -15.595 -52.551 12.021 1.00 63.84 86 ALA A N 1
ATOM 656 C CA . ALA A 1 86 ? -15.817 -53.826 12.714 1.00 63.84 86 ALA A CA 1
ATOM 657 C C . ALA A 1 86 ? -14.702 -54.183 13.721 1.00 63.84 86 ALA A C 1
ATOM 659 O O . ALA A 1 86 ? -14.988 -54.694 14.803 1.00 63.84 86 ALA A O 1
ATOM 660 N N . ASP A 1 87 ? -13.449 -53.822 13.426 1.00 68.12 87 ASP A N 1
ATOM 661 C CA . ASP A 1 87 ? -12.281 -54.174 14.253 1.00 68.12 87 ASP A CA 1
ATOM 662 C C . ASP A 1 87 ? -11.877 -53.080 15.260 1.00 68.12 87 ASP A C 1
ATOM 664 O O . ASP A 1 87 ? -10.949 -53.247 16.058 1.00 68.12 87 ASP A O 1
ATOM 668 N N . ARG A 1 88 ? -12.579 -51.939 15.263 1.00 77.81 88 ARG A N 1
ATOM 669 C CA . ARG A 1 88 ? -12.173 -50.726 15.993 1.00 77.81 88 ARG A CA 1
ATOM 670 C C . ARG A 1 88 ? -12.338 -50.853 17.511 1.00 77.81 88 ARG A C 1
ATOM 672 O O . ARG A 1 88 ? -11.463 -50.444 18.277 1.00 77.81 88 ARG A O 1
ATOM 679 N N . THR A 1 89 ? -13.449 -51.430 17.961 1.00 81.94 89 THR A N 1
ATOM 680 C CA . THR A 1 89 ? -13.792 -51.526 19.390 1.00 81.94 89 THR A CA 1
ATOM 681 C C . THR A 1 89 ? -12.796 -52.381 20.191 1.00 81.94 89 THR A C 1
ATOM 683 O O . THR A 1 89 ? -12.331 -51.908 21.233 1.00 81.94 89 THR A O 1
ATOM 686 N N . PRO A 1 90 ? -12.395 -53.592 19.745 1.00 85.25 90 PRO A N 1
ATOM 687 C CA . PRO A 1 90 ? -11.362 -54.377 20.429 1.00 85.25 90 PRO A CA 1
ATOM 688 C C . PRO A 1 90 ? -10.018 -53.642 20.556 1.00 85.25 90 PRO A C 1
ATOM 690 O O . PRO A 1 90 ? -9.387 -53.686 21.615 1.00 85.25 90 PRO A O 1
ATOM 693 N N . ILE A 1 91 ? -9.607 -52.915 19.511 1.00 86.31 91 ILE A N 1
ATOM 694 C CA . ILE A 1 91 ? -8.354 -52.146 19.495 1.00 86.31 91 ILE A CA 1
ATOM 695 C C . ILE A 1 91 ? -8.417 -50.986 20.494 1.00 86.31 91 ILE A C 1
ATOM 697 O O . ILE A 1 91 ? -7.514 -50.822 21.314 1.00 86.31 91 ILE A O 1
ATOM 701 N N . LEU A 1 92 ? -9.505 -50.211 20.494 1.00 85.94 92 LEU A N 1
ATOM 702 C CA . LEU A 1 92 ? -9.684 -49.092 21.424 1.00 85.94 92 LEU A CA 1
ATOM 703 C C . LEU A 1 92 ? -9.799 -49.550 22.884 1.00 85.94 92 LEU A C 1
ATOM 705 O O . LEU A 1 92 ? -9.253 -48.888 23.769 1.00 85.94 92 LEU A O 1
ATOM 709 N N . ARG A 1 93 ? -10.414 -50.712 23.152 1.00 88.19 93 ARG A N 1
ATOM 710 C CA . ARG A 1 93 ? -10.393 -51.334 24.491 1.00 88.19 93 ARG A CA 1
ATOM 711 C C . ARG A 1 93 ? -8.965 -51.662 24.928 1.00 88.19 93 ARG A C 1
ATOM 713 O O . ARG A 1 93 ? -8.593 -51.365 26.064 1.00 88.19 93 ARG A O 1
ATOM 720 N N . ARG A 1 94 ? -8.139 -52.196 24.022 1.00 87.44 94 ARG A N 1
ATOM 721 C CA . ARG A 1 94 ? -6.718 -52.461 24.295 1.00 87.44 94 ARG A CA 1
ATOM 722 C C . ARG A 1 94 ? -5.932 -51.176 24.558 1.00 87.44 94 ARG A C 1
ATOM 724 O O . ARG A 1 94 ? -5.158 -51.132 25.509 1.00 87.44 94 ARG A O 1
ATOM 731 N N . ILE A 1 95 ? -6.167 -50.112 23.790 1.00 86.44 95 ILE A N 1
ATOM 732 C CA . ILE A 1 95 ? -5.542 -48.797 24.019 1.00 86.44 95 ILE A CA 1
ATOM 733 C C . ILE A 1 95 ? -5.917 -48.252 25.400 1.00 86.44 95 ILE A C 1
ATOM 735 O O . ILE A 1 95 ? -5.043 -47.777 26.123 1.00 86.44 95 ILE A O 1
ATOM 739 N N . CYS A 1 96 ? -7.188 -48.354 25.798 1.00 87.50 96 CYS A N 1
ATOM 740 C CA . CYS A 1 96 ? -7.638 -47.906 27.117 1.00 87.50 96 CYS A CA 1
ATOM 741 C C . CYS A 1 96 ? -6.976 -48.695 28.259 1.00 87.50 96 CYS A C 1
ATOM 743 O O . CYS A 1 96 ? -6.628 -48.095 29.275 1.00 87.50 96 CYS A O 1
ATOM 745 N N . ALA A 1 97 ? -6.743 -50.001 28.077 1.00 87.69 97 ALA A N 1
ATOM 746 C CA . ALA A 1 97 ? -6.017 -50.832 29.041 1.00 87.69 97 ALA A CA 1
ATOM 747 C C . ALA A 1 97 ? -4.525 -50.461 29.142 1.00 87.69 97 ALA A C 1
ATOM 749 O O . ALA A 1 97 ? -3.976 -50.413 30.240 1.00 87.69 97 ALA A O 1
ATOM 750 N N . LEU A 1 98 ? -3.875 -50.156 28.013 1.00 86.94 98 LEU A N 1
ATOM 751 C CA . LEU A 1 98 ? -2.466 -49.739 27.975 1.00 86.94 98 LEU A CA 1
ATOM 752 C C . LEU A 1 98 ? -2.254 -48.297 28.468 1.00 86.94 98 LEU A C 1
ATOM 754 O O . LEU A 1 98 ? -1.198 -47.973 29.008 1.00 86.94 98 LEU A O 1
ATOM 758 N N . ALA A 1 99 ? -3.250 -47.424 28.298 1.00 84.69 99 ALA A N 1
ATOM 759 C CA . ALA A 1 99 ? -3.225 -46.028 28.726 1.00 84.69 99 ALA A CA 1
ATOM 760 C C . ALA A 1 99 ? -4.423 -45.701 29.640 1.00 84.69 99 ALA A C 1
ATOM 762 O O . ALA A 1 99 ? -5.316 -44.927 29.268 1.00 84.69 99 ALA A O 1
ATOM 763 N N . PRO A 1 100 ? -4.437 -46.208 30.888 1.00 85.19 100 PRO A N 1
ATOM 764 C CA . PRO A 1 100 ? -5.578 -46.060 31.789 1.00 85.19 100 PRO A CA 1
ATOM 765 C C . PRO A 1 100 ? -5.822 -44.614 32.241 1.00 85.19 100 PRO A C 1
ATOM 767 O O . PRO A 1 100 ? -6.876 -44.331 32.792 1.00 85.19 100 PRO A O 1
ATOM 770 N N . LYS A 1 101 ? -4.895 -43.684 31.984 1.00 85.19 101 LYS A N 1
ATOM 771 C CA . LYS A 1 101 ? -5.056 -42.245 32.261 1.00 85.19 101 LYS A CA 1
ATOM 772 C C . LYS A 1 101 ? -5.410 -41.411 31.022 1.00 85.19 101 LYS A C 1
ATOM 774 O O . LYS A 1 101 ? -5.485 -40.190 31.111 1.00 85.19 101 LYS A O 1
ATOM 779 N N . SER A 1 102 ? -5.609 -42.036 29.859 1.00 86.06 102 SER A N 1
ATOM 780 C CA . SER A 1 102 ? -5.984 -41.324 28.635 1.00 86.06 102 SER A CA 1
ATOM 781 C C . SER A 1 102 ? -7.500 -41.162 28.545 1.00 86.06 102 SER A C 1
ATOM 783 O O . SER A 1 102 ? -8.222 -42.111 28.226 1.00 86.06 102 SER A O 1
ATOM 785 N N . ALA A 1 103 ? -7.983 -39.948 28.811 1.00 88.19 103 ALA A N 1
ATOM 786 C CA . ALA A 1 103 ? -9.377 -39.581 28.568 1.00 88.19 103 ALA A CA 1
ATOM 787 C C . ALA A 1 103 ? -9.703 -39.530 27.065 1.00 88.19 103 ALA A C 1
ATOM 789 O O . ALA A 1 103 ? -10.783 -39.946 26.655 1.00 88.19 103 ALA A O 1
ATOM 790 N N . ALA A 1 104 ? -8.749 -39.100 26.231 1.00 84.50 104 ALA A N 1
ATOM 791 C CA . ALA A 1 104 ? -8.916 -39.056 24.778 1.00 84.50 104 ALA A CA 1
ATOM 792 C C . ALA A 1 104 ? -9.157 -40.454 24.182 1.00 84.50 104 ALA A C 1
ATOM 794 O O . ALA A 1 104 ? -10.069 -40.629 23.381 1.00 84.50 104 ALA A O 1
ATOM 795 N N . ALA A 1 105 ? -8.410 -41.472 24.629 1.00 86.19 105 ALA A N 1
ATOM 796 C CA . ALA A 1 105 ? -8.610 -42.848 24.165 1.00 86.19 105 ALA A CA 1
ATOM 797 C C . ALA A 1 105 ? -10.006 -43.392 24.515 1.00 86.19 105 ALA A C 1
ATOM 799 O O . ALA A 1 105 ? -10.625 -44.084 23.711 1.00 86.19 105 ALA A O 1
ATOM 800 N N . ARG A 1 106 ? -10.519 -43.048 25.701 1.00 91.81 106 ARG A N 1
ATOM 801 C CA . ARG A 1 106 ? -11.860 -43.450 26.150 1.00 91.81 106 ARG A CA 1
ATOM 802 C C . ARG A 1 106 ? -12.971 -42.725 25.402 1.00 91.81 106 ARG A C 1
ATOM 804 O O . ARG A 1 106 ? -13.977 -43.345 25.075 1.00 91.81 106 ARG A O 1
ATOM 811 N N . ARG A 1 107 ? -12.771 -41.444 25.081 1.00 91.56 107 ARG A N 1
ATOM 812 C CA . ARG A 1 107 ? -13.666 -40.680 24.202 1.00 91.56 107 ARG A CA 1
ATOM 813 C C . ARG A 1 107 ? -13.763 -41.332 22.819 1.00 91.56 107 ARG A C 1
ATOM 815 O O . ARG A 1 107 ? -14.860 -41.532 22.312 1.00 91.56 107 ARG A O 1
ATOM 822 N N . GLU A 1 108 ? -12.631 -41.745 22.247 1.00 86.81 108 GLU A N 1
ATOM 823 C CA . GLU A 1 108 ? -12.615 -42.472 20.970 1.00 86.81 108 GLU A CA 1
ATOM 824 C C . GLU A 1 108 ? -13.302 -43.839 21.056 1.00 86.81 108 GLU A C 1
ATOM 826 O O . GLU A 1 108 ? -14.067 -44.200 20.158 1.00 86.81 108 GLU A O 1
ATOM 831 N N . LEU A 1 109 ? -13.078 -44.585 22.146 1.00 89.88 109 LEU A N 1
ATOM 832 C CA . LEU A 1 109 ? -13.788 -45.838 22.414 1.00 89.88 109 LEU A CA 1
ATOM 833 C C . LEU A 1 109 ? -15.301 -45.615 22.457 1.00 89.88 109 LEU A C 1
ATOM 835 O O . LEU A 1 109 ? -16.037 -46.369 21.826 1.00 89.88 109 LEU A O 1
ATOM 839 N N . ALA A 1 110 ? -15.764 -44.568 23.139 1.00 90.31 110 ALA A N 1
ATOM 840 C CA . ALA A 1 110 ? -17.180 -44.240 23.180 1.00 90.31 110 ALA A CA 1
ATOM 841 C C . ALA A 1 110 ? -17.759 -43.971 21.787 1.00 90.31 110 ALA A C 1
ATOM 843 O O . ALA A 1 110 ? -18.785 -44.543 21.427 1.00 90.31 110 ALA A O 1
ATOM 844 N N . ASN A 1 111 ? -17.067 -43.168 20.974 1.00 87.62 111 ASN A N 1
ATOM 845 C CA . ASN A 1 111 ? -17.476 -42.882 19.599 1.00 87.62 111 ASN A CA 1
ATOM 846 C C . ASN A 1 111 ? -17.580 -44.159 18.752 1.00 87.62 111 ASN A C 1
ATOM 848 O O . ASN A 1 111 ? -18.520 -44.310 17.972 1.00 87.62 111 ASN A O 1
ATOM 852 N N . ALA A 1 112 ? -16.636 -45.094 18.905 1.00 85.75 112 ALA A N 1
ATOM 853 C CA . ALA A 1 112 ? -16.692 -46.385 18.222 1.00 85.75 112 ALA A CA 1
ATOM 854 C C . ALA A 1 112 ? -17.892 -47.229 18.672 1.00 85.75 112 ALA A C 1
ATOM 856 O O . ALA A 1 112 ? -18.582 -47.798 17.830 1.00 85.75 112 ALA A O 1
ATOM 857 N N . LEU A 1 113 ? -18.167 -47.268 19.978 1.00 88.88 113 LEU A N 1
ATOM 858 C CA . LEU A 1 113 ? -19.294 -48.007 20.547 1.00 88.88 113 LEU A CA 1
ATOM 859 C C . LEU A 1 113 ? -20.639 -47.438 20.078 1.00 88.88 113 LEU A C 1
ATOM 861 O O . LEU A 1 113 ? -21.498 -48.207 19.653 1.00 88.88 113 LEU A O 1
ATOM 865 N N . PHE A 1 114 ? -20.791 -46.109 20.028 1.00 88.00 114 PHE A N 1
ATOM 866 C CA . PHE A 1 114 ? -21.990 -45.481 19.464 1.00 88.00 114 PHE A CA 1
ATOM 867 C C . PHE A 1 114 ? -22.197 -45.833 17.989 1.00 88.00 114 PHE A C 1
ATOM 869 O O . PHE A 1 114 ? -23.311 -46.181 17.604 1.00 88.00 114 PHE A O 1
ATOM 876 N N . ARG A 1 115 ? -21.138 -45.799 17.166 1.00 84.19 115 ARG A N 1
ATOM 877 C CA . ARG A 1 115 ? -21.219 -46.208 15.750 1.00 84.19 115 ARG A CA 1
ATOM 878 C C . ARG A 1 115 ? -21.552 -47.692 15.583 1.00 84.19 115 ARG A C 1
ATOM 880 O O . ARG A 1 115 ? -22.221 -48.053 14.623 1.00 84.19 115 ARG A O 1
ATOM 887 N N . ALA A 1 116 ? -21.104 -48.535 16.509 1.00 84.00 116 ALA A N 1
ATOM 888 C CA . ALA A 1 116 ? -21.414 -49.963 16.537 1.00 84.00 116 ALA A CA 1
ATOM 889 C C . ALA A 1 116 ? -22.812 -50.279 17.110 1.00 84.00 116 ALA A C 1
ATOM 891 O O . ALA A 1 116 ? -23.185 -51.446 17.186 1.00 84.00 116 ALA A O 1
ATOM 892 N N . GLY A 1 117 ? -23.578 -49.267 17.537 1.00 85.12 117 GLY A N 1
ATOM 893 C CA . GLY A 1 117 ? -24.897 -49.438 18.149 1.00 85.12 117 GLY A CA 1
ATOM 894 C C . GLY A 1 117 ? -24.878 -49.828 19.634 1.00 85.12 117 GLY A C 1
ATOM 895 O O . GLY A 1 117 ? -25.942 -49.908 20.245 1.00 85.12 117 GLY A O 1
ATOM 896 N N . ASP A 1 118 ? -23.704 -50.010 20.253 1.00 89.06 118 ASP A N 1
ATOM 897 C CA . ASP A 1 118 ? -23.560 -50.248 21.698 1.00 89.06 118 ASP A CA 1
ATOM 898 C C . ASP A 1 118 ? -23.629 -48.923 22.466 1.00 89.06 118 ASP A C 1
ATOM 900 O O . ASP A 1 118 ? -22.637 -48.347 22.924 1.00 89.06 118 ASP A O 1
ATOM 904 N N . ARG A 1 119 ? -24.851 -48.410 22.572 1.00 90.06 119 ARG A N 1
ATOM 905 C CA . ARG A 1 119 ? -25.137 -47.144 23.239 1.00 90.06 119 ARG A CA 1
ATOM 906 C C . ARG A 1 119 ? -24.808 -47.160 24.745 1.00 90.06 119 ARG A C 1
ATOM 908 O O . ARG A 1 119 ? -24.124 -46.230 25.179 1.00 90.06 119 ARG A O 1
ATOM 915 N N . PRO A 1 120 ? -25.178 -48.193 25.536 1.00 91.56 120 PRO A N 1
ATOM 916 C CA . PRO A 1 120 ? -24.803 -48.268 26.951 1.00 91.56 120 PRO A CA 1
ATOM 917 C C . PRO A 1 120 ? -23.285 -48.298 27.161 1.00 91.56 120 PRO A C 1
ATOM 919 O O . PRO A 1 120 ? -22.768 -47.599 28.037 1.00 91.56 120 PRO A O 1
ATOM 922 N N . GLY A 1 121 ? -22.558 -49.055 26.330 1.00 90.31 121 GLY A N 1
ATOM 923 C CA . GLY A 1 121 ? -21.098 -49.084 26.351 1.00 90.31 121 GLY A CA 1
ATOM 924 C C . GLY A 1 121 ? -20.485 -47.723 26.015 1.00 90.31 121 GLY A C 1
ATOM 925 O O . GLY A 1 121 ? -19.540 -47.293 26.680 1.00 90.31 121 GLY A O 1
ATOM 926 N N . GLY A 1 122 ? -21.047 -47.015 25.031 1.00 91.94 122 GLY A N 1
ATOM 927 C CA . GLY A 1 122 ? -20.624 -45.664 24.658 1.00 91.94 122 GLY A CA 1
ATOM 928 C C . GLY A 1 122 ? -20.751 -44.660 25.807 1.00 91.94 122 GLY A C 1
ATOM 929 O O . GLY A 1 122 ? -19.789 -43.961 26.131 1.00 91.94 122 GLY A O 1
ATOM 930 N N . VAL A 1 123 ? -21.898 -44.635 26.493 1.00 93.31 123 VAL A N 1
ATOM 931 C CA . VAL A 1 123 ? -22.111 -43.755 27.657 1.00 93.31 123 VAL A CA 1
ATOM 932 C C . VAL A 1 123 ? -21.178 -44.114 28.813 1.00 93.31 123 VAL A C 1
ATOM 934 O O . VAL A 1 123 ? -20.598 -43.220 29.431 1.00 93.31 123 VAL A O 1
ATOM 937 N N . ALA A 1 124 ? -20.985 -45.405 29.098 1.00 92.94 124 ALA A N 1
ATOM 938 C CA . ALA A 1 124 ? -20.055 -45.851 30.135 1.00 92.94 124 ALA A CA 1
ATOM 939 C C . ALA A 1 124 ? -18.612 -45.396 29.845 1.00 92.94 124 ALA A C 1
ATOM 941 O O . ALA A 1 124 ? -17.933 -44.888 30.739 1.00 92.94 124 ALA A O 1
ATOM 942 N N . ALA A 1 125 ? -18.171 -45.500 28.588 1.00 92.12 125 ALA A N 1
ATOM 943 C CA . ALA A 1 125 ? -16.856 -45.036 28.160 1.00 92.12 125 ALA A CA 1
ATOM 944 C C . ALA A 1 125 ? -16.703 -43.506 28.268 1.00 92.12 125 ALA A C 1
ATOM 946 O O . ALA A 1 125 ? -15.650 -43.040 28.704 1.00 92.12 125 ALA A O 1
ATOM 947 N N . LEU A 1 126 ? -17.742 -42.717 27.954 1.00 94.62 126 LEU A N 1
ATOM 948 C CA . LEU A 1 126 ? -17.722 -41.261 28.168 1.00 94.62 126 LEU A CA 1
ATOM 949 C C . LEU A 1 126 ? -17.696 -40.876 29.651 1.00 94.62 126 LEU A C 1
ATOM 951 O O . LEU A 1 126 ? -16.980 -39.945 30.016 1.00 94.62 126 LEU A O 1
ATOM 955 N N . ARG A 1 127 ? -18.424 -41.592 30.519 1.00 94.50 127 ARG A N 1
ATOM 956 C CA . ARG A 1 127 ? -18.36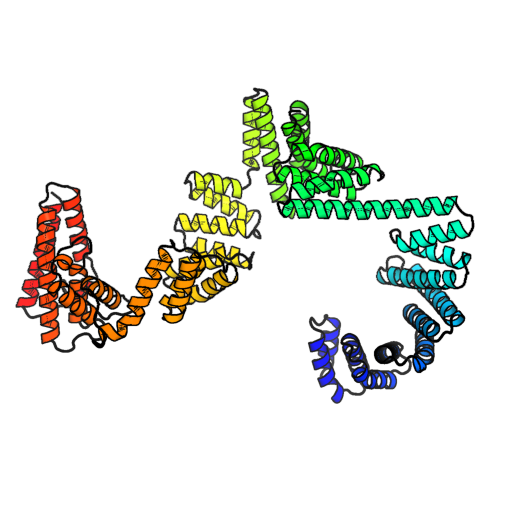5 -41.370 31.977 1.00 94.50 127 ARG A CA 1
ATOM 957 C C . ARG A 1 127 ? -16.954 -41.607 32.512 1.00 94.50 127 ARG A C 1
ATOM 959 O O . ARG A 1 127 ? -16.437 -40.775 33.255 1.00 94.50 127 ARG A O 1
ATOM 966 N N . ASP A 1 128 ? -16.314 -42.695 32.090 1.00 93.12 128 ASP A N 1
ATOM 967 C CA . ASP A 1 128 ? -14.931 -43.001 32.468 1.00 93.12 128 ASP A CA 1
ATOM 968 C C . ASP A 1 128 ? -13.949 -41.959 31.895 1.00 93.12 128 ASP A C 1
ATOM 970 O O . ASP A 1 128 ? -13.070 -41.456 32.596 1.00 93.12 128 ASP A O 1
ATOM 974 N N . ALA A 1 129 ? -14.145 -41.535 30.641 1.00 92.56 129 ALA A N 1
ATOM 975 C CA . ALA A 1 129 ? -13.357 -40.468 30.026 1.00 92.56 129 ALA A CA 1
ATOM 976 C C . ALA A 1 129 ? -13.451 -39.151 30.817 1.00 92.56 129 ALA A C 1
ATOM 978 O O . ALA A 1 129 ? -12.422 -38.531 31.098 1.00 92.56 129 ALA A O 1
ATOM 979 N N . ALA A 1 130 ? -14.664 -38.737 31.198 1.00 93.25 130 ALA A N 1
ATOM 980 C CA . ALA A 1 130 ? -14.910 -37.514 31.957 1.00 93.25 130 ALA A CA 1
ATOM 981 C C . ALA A 1 130 ? -14.293 -37.592 33.361 1.00 93.25 130 ALA A C 1
ATOM 983 O O . ALA A 1 130 ? -13.663 -36.635 33.813 1.00 93.25 130 ALA A O 1
ATOM 984 N N . ALA A 1 131 ? -14.394 -38.748 34.027 1.00 92.31 131 ALA A N 1
ATOM 985 C CA . ALA A 1 131 ? -13.789 -38.978 35.336 1.00 92.31 131 ALA A CA 1
ATOM 986 C C . ALA A 1 131 ? -12.256 -38.863 35.290 1.00 92.31 131 ALA A C 1
ATOM 988 O O . ALA A 1 131 ? -11.659 -38.172 36.121 1.00 92.31 131 ALA A O 1
ATOM 989 N N . VAL A 1 132 ? -11.622 -39.487 34.292 1.00 92.25 132 VAL A N 1
ATOM 990 C CA . VAL A 1 132 ? -10.168 -39.425 34.084 1.00 92.25 132 VAL A CA 1
ATOM 991 C C . VAL A 1 132 ? -9.714 -38.002 33.746 1.00 92.25 132 VAL A C 1
ATOM 993 O O . VAL A 1 132 ? -8.748 -37.514 34.339 1.00 92.25 132 VAL A O 1
ATOM 996 N N . ALA A 1 133 ? -10.414 -37.315 32.837 1.00 89.38 133 ALA A N 1
ATOM 997 C CA . ALA A 1 133 ? -10.102 -35.938 32.454 1.00 89.38 133 ALA A CA 1
ATOM 998 C C . ALA A 1 133 ? -10.245 -34.976 33.643 1.00 89.38 133 ALA A C 1
ATOM 1000 O O . ALA A 1 133 ? -9.324 -34.216 33.939 1.00 89.38 133 ALA A O 1
ATOM 1001 N N . GLY A 1 134 ? -11.348 -35.077 34.389 1.00 89.00 134 GLY A N 1
ATOM 1002 C CA . GLY A 1 134 ? -11.601 -34.269 35.578 1.00 89.00 134 GLY A CA 1
ATOM 1003 C C . GLY A 1 134 ? -10.589 -34.523 36.698 1.00 89.00 134 GLY A C 1
ATOM 1004 O O . GLY A 1 134 ? -10.137 -33.578 37.343 1.00 89.00 134 GLY A O 1
ATOM 1005 N N . ALA A 1 135 ? -10.171 -35.776 36.914 1.00 90.06 135 ALA A N 1
ATOM 1006 C CA . ALA A 1 135 ? -9.112 -36.100 37.871 1.00 90.06 135 ALA A CA 1
ATOM 1007 C C . ALA A 1 135 ? -7.774 -35.464 37.480 1.00 90.06 135 ALA A C 1
ATOM 1009 O O . ALA A 1 135 ? -7.116 -34.851 38.321 1.00 90.06 135 ALA A O 1
ATOM 1010 N N . ALA A 1 136 ? -7.394 -35.546 36.205 1.00 86.88 136 ALA A N 1
ATOM 1011 C CA . ALA A 1 136 ? -6.196 -34.884 35.708 1.00 86.88 136 ALA A CA 1
ATOM 1012 C C . ALA A 1 136 ? -6.294 -33.354 35.847 1.00 86.88 136 ALA A C 1
ATOM 1014 O O . ALA A 1 136 ? -5.324 -32.714 36.258 1.00 86.88 136 ALA A O 1
ATOM 1015 N N . LEU A 1 137 ? -7.461 -32.770 35.552 1.00 88.44 137 LEU A N 1
ATOM 1016 C CA . LEU A 1 137 ? -7.681 -31.327 35.627 1.00 88.44 137 LEU A CA 1
ATOM 1017 C C . LEU A 1 137 ? -7.594 -30.804 37.064 1.00 88.44 137 LEU A C 1
ATOM 1019 O O . LEU A 1 137 ? -7.017 -29.745 37.281 1.00 88.44 137 LEU A O 1
ATOM 1023 N N . ARG A 1 138 ? -8.062 -31.568 38.062 1.00 89.00 138 ARG A N 1
ATOM 1024 C CA . ARG A 1 138 ? -7.884 -31.216 39.484 1.00 89.00 138 ARG A CA 1
ATOM 1025 C C . ARG A 1 138 ? -6.413 -31.077 39.882 1.00 89.00 138 ARG A C 1
ATOM 1027 O O . ARG A 1 138 ? -6.089 -30.230 40.705 1.00 89.00 138 ARG A O 1
ATOM 1034 N N . HIS A 1 139 ? -5.523 -31.870 39.288 1.00 87.12 139 HIS A N 1
ATOM 1035 C CA . HIS A 1 139 ? -4.083 -31.752 39.530 1.00 87.12 139 HIS A CA 1
ATOM 1036 C C . HIS A 1 139 ? -3.424 -30.616 38.733 1.00 87.12 139 HIS A C 1
ATOM 1038 O O . HIS A 1 139 ? -2.357 -30.147 39.123 1.00 87.12 139 HIS A O 1
ATOM 1044 N N . ARG A 1 140 ? -4.013 -30.196 37.605 1.00 85.25 140 ARG A N 1
ATOM 1045 C CA . ARG A 1 140 ? -3.463 -29.167 36.704 1.00 85.25 140 ARG A CA 1
ATOM 1046 C C . ARG A 1 140 ? -4.560 -28.225 36.177 1.00 85.25 140 ARG A C 1
ATOM 1048 O O . ARG A 1 140 ? -4.838 -28.236 34.977 1.00 85.25 140 ARG A O 1
ATOM 1055 N N . PRO A 1 141 ? -5.165 -27.389 37.039 1.00 81.19 141 PRO A N 1
ATOM 1056 C CA . PRO A 1 141 ? -6.364 -26.620 36.693 1.00 81.19 141 PRO A CA 1
ATOM 1057 C C . PRO A 1 141 ? -6.132 -25.551 35.615 1.00 81.19 141 PRO A C 1
ATOM 1059 O O . PRO A 1 141 ? -7.052 -25.234 34.871 1.00 81.19 141 PRO A O 1
ATOM 1062 N N . ALA A 1 142 ? -4.905 -25.038 35.483 1.00 78.38 142 ALA A N 1
ATOM 1063 C CA . ALA A 1 142 ? -4.537 -24.025 34.487 1.00 78.38 142 ALA A CA 1
ATOM 1064 C C . ALA A 1 142 ? -4.018 -24.608 33.153 1.00 78.38 142 ALA A C 1
ATOM 1066 O O . ALA A 1 142 ? -3.564 -23.868 32.283 1.00 78.38 142 ALA A O 1
ATOM 1067 N N . HIS A 1 143 ? -4.034 -25.934 32.967 1.00 79.62 143 HIS A N 1
ATOM 1068 C CA . HIS A 1 143 ? -3.495 -26.554 31.756 1.00 79.62 143 HIS A CA 1
ATOM 1069 C C . HIS A 1 143 ? -4.507 -26.472 30.600 1.00 79.62 143 HIS A C 1
ATOM 1071 O O . HIS A 1 143 ? -5.350 -27.355 30.443 1.00 79.62 143 HIS A O 1
ATOM 1077 N N . GLY A 1 144 ? -4.402 -25.434 29.764 1.00 78.81 144 GLY A N 1
ATOM 1078 C CA . GLY A 1 144 ? -5.346 -25.122 28.675 1.00 78.81 144 GLY A CA 1
ATOM 1079 C C . GLY A 1 144 ? -5.798 -26.319 27.815 1.00 78.81 144 GLY A C 1
ATOM 1080 O O . GLY A 1 144 ? -7.002 -26.568 27.726 1.00 78.81 144 GLY A O 1
ATOM 1081 N N . PRO A 1 145 ? -4.887 -27.145 27.259 1.00 78.38 145 PRO A N 1
ATOM 1082 C CA . PRO A 1 145 ? -5.280 -28.328 26.482 1.00 78.38 145 PRO A CA 1
ATOM 1083 C C . PRO A 1 145 ? -6.114 -29.354 27.266 1.00 78.38 145 PRO A C 1
ATOM 1085 O O . PRO A 1 145 ? -6.943 -30.063 26.700 1.00 78.38 145 PRO A O 1
ATOM 1088 N N . LEU A 1 146 ? -5.910 -29.434 28.583 1.00 82.19 146 LEU A N 1
ATOM 1089 C CA . LEU A 1 146 ? -6.629 -30.362 29.451 1.00 82.19 146 LEU A CA 1
ATOM 1090 C C . LEU A 1 146 ? -8.018 -29.824 29.803 1.00 82.19 146 LEU A C 1
ATOM 1092 O O . LEU A 1 146 ? -8.965 -30.605 29.845 1.00 82.19 146 LEU A O 1
ATOM 1096 N N . VAL A 1 147 ? -8.153 -28.504 29.983 1.00 85.00 147 VAL A N 1
ATOM 1097 C CA . VAL A 1 147 ? -9.455 -27.824 30.095 1.00 85.00 147 VAL A CA 1
ATOM 1098 C C . VAL A 1 147 ? -10.290 -28.109 28.847 1.00 85.00 147 VAL A C 1
ATOM 1100 O O . VAL A 1 147 ? -11.414 -28.589 28.965 1.00 85.00 147 VAL A O 1
ATOM 1103 N N . GLN A 1 148 ? -9.714 -27.925 27.654 1.00 83.62 148 GLN A N 1
ATOM 1104 C CA . GLN A 1 148 ? -10.404 -28.174 26.383 1.00 83.62 148 GLN A CA 1
ATOM 1105 C C . GLN A 1 148 ? -10.805 -29.641 26.190 1.00 83.62 148 GLN A C 1
ATOM 1107 O O . GLN A 1 148 ? -11.938 -29.926 25.797 1.00 83.62 148 GLN A O 1
ATOM 1112 N N . LEU A 1 149 ? -9.915 -30.586 26.512 1.00 84.62 149 LEU A N 1
ATOM 1113 C CA . LEU A 1 149 ? -10.238 -32.013 26.462 1.00 84.62 149 LEU A CA 1
ATOM 1114 C C . LEU A 1 149 ? -11.369 -32.368 27.437 1.00 84.62 149 LEU A C 1
ATOM 1116 O O . LEU A 1 149 ? -12.308 -33.061 27.054 1.00 84.62 149 LEU A O 1
ATOM 1120 N N . THR A 1 150 ? -11.291 -31.886 28.681 1.00 91.06 150 THR A N 1
ATOM 1121 C CA . THR A 1 150 ? -12.303 -32.151 29.717 1.00 91.06 150 THR A CA 1
ATOM 1122 C C . THR A 1 150 ? -13.652 -31.575 29.306 1.00 91.06 150 THR A C 1
ATOM 1124 O O . THR A 1 150 ? -14.659 -32.275 29.390 1.00 91.06 150 THR A O 1
ATOM 1127 N N . ARG A 1 151 ? -13.667 -30.344 28.782 1.00 92.75 151 ARG A N 1
ATOM 1128 C CA . ARG A 1 151 ? -14.859 -29.691 28.235 1.00 92.75 151 ARG A CA 1
ATOM 1129 C C . ARG A 1 151 ? -15.498 -30.538 27.138 1.00 92.75 151 ARG A C 1
ATOM 1131 O O . ARG A 1 151 ? -16.668 -30.883 27.248 1.00 92.75 151 ARG A O 1
ATOM 1138 N N . GLY A 1 152 ? -14.720 -30.929 26.126 1.00 88.00 152 GLY A N 1
ATOM 1139 C CA . GLY A 1 152 ? -15.222 -31.706 24.990 1.00 88.00 152 GLY A CA 1
ATOM 1140 C C . GLY A 1 152 ? -15.780 -33.073 25.391 1.00 88.00 152 GLY A C 1
ATOM 1141 O O . GLY A 1 152 ? -16.870 -33.438 24.971 1.00 88.00 152 GLY A O 1
ATOM 1142 N N . VAL A 1 153 ? -15.074 -33.810 26.254 1.00 91.88 153 VAL A N 1
ATOM 1143 C CA . VAL A 1 153 ? -15.553 -35.106 26.768 1.00 91.88 153 VAL A CA 1
ATOM 1144 C C . VAL A 1 153 ? -16.843 -34.948 27.579 1.00 91.88 153 VAL A C 1
ATOM 1146 O O . VAL A 1 153 ? -17.755 -35.764 27.460 1.00 91.88 153 VAL A O 1
ATOM 1149 N N . THR A 1 154 ? -16.927 -33.903 28.405 1.00 94.25 154 THR A N 1
ATOM 1150 C CA . THR A 1 154 ? -18.098 -33.655 29.258 1.00 94.25 154 THR A CA 1
ATOM 1151 C C . THR A 1 154 ? -19.308 -33.212 28.433 1.00 94.25 154 THR A C 1
ATOM 1153 O O . THR A 1 154 ? -20.422 -33.631 28.732 1.00 94.25 154 THR A O 1
ATOM 1156 N N . ALA A 1 155 ? -19.099 -32.443 27.360 1.00 90.62 155 ALA A N 1
ATOM 1157 C CA . ALA A 1 155 ? -20.148 -32.064 26.414 1.00 90.62 155 ALA A CA 1
ATOM 1158 C C . ALA A 1 155 ? -20.693 -33.275 25.638 1.00 90.62 155 ALA A C 1
ATOM 1160 O O . ALA A 1 155 ? -21.911 -33.451 25.561 1.00 90.62 155 ALA A O 1
ATOM 1161 N N . ASP A 1 156 ? -19.814 -34.155 25.143 1.00 91.88 156 ASP A N 1
ATOM 1162 C CA . ASP A 1 156 ? -20.225 -35.409 24.495 1.00 91.88 156 ASP A CA 1
ATOM 1163 C C . ASP A 1 156 ? -21.043 -36.281 25.463 1.00 91.88 156 ASP A C 1
ATOM 1165 O O . ASP A 1 156 ? -22.083 -36.831 25.090 1.00 91.88 156 ASP A O 1
ATOM 1169 N N . LEU A 1 157 ? -20.608 -36.373 26.729 1.00 95.69 157 LEU A N 1
ATOM 1170 C CA . LEU A 1 157 ? -21.333 -37.098 27.774 1.00 95.69 157 LEU A CA 1
ATOM 1171 C C . LEU A 1 157 ? -22.710 -36.478 28.023 1.00 95.69 157 LEU A C 1
ATOM 1173 O O . LEU A 1 157 ? -23.700 -37.204 28.080 1.00 95.69 157 LEU A O 1
ATOM 1177 N N . ALA A 1 158 ? -22.787 -35.152 28.135 1.00 92.81 158 ALA A N 1
ATOM 1178 C CA . ALA A 1 158 ? -24.036 -34.435 28.355 1.00 92.81 158 ALA A CA 1
ATOM 1179 C C . ALA A 1 158 ? -25.054 -34.707 27.234 1.00 92.81 158 ALA A C 1
ATOM 1181 O O . ALA A 1 158 ? -26.209 -35.039 27.510 1.00 92.81 158 ALA A O 1
ATOM 1182 N N . GLY A 1 159 ? -24.610 -34.653 25.974 1.00 89.75 159 GLY A N 1
ATOM 1183 C CA . GLY A 1 159 ? -25.448 -34.958 24.814 1.00 89.75 159 GLY A CA 1
ATOM 1184 C C . GLY A 1 159 ? -25.910 -36.418 24.771 1.00 89.75 159 GLY A C 1
ATOM 1185 O O . GLY A 1 159 ? -27.076 -36.692 24.464 1.00 89.75 159 GLY A O 1
ATOM 1186 N N . ALA A 1 160 ? -25.028 -37.360 25.120 1.00 91.19 160 ALA A N 1
ATOM 1187 C CA . ALA A 1 160 ? -25.369 -38.778 25.167 1.00 91.19 160 ALA A CA 1
ATOM 1188 C C . ALA A 1 160 ? -26.411 -39.079 26.259 1.00 91.19 160 ALA A C 1
ATOM 1190 O O . ALA A 1 160 ? -27.425 -39.708 25.965 1.00 91.19 160 ALA A O 1
ATOM 1191 N N . LEU A 1 161 ? -26.216 -38.551 27.474 1.00 93.00 161 LEU A N 1
ATOM 1192 C CA . LEU A 1 161 ? -27.152 -38.696 28.596 1.00 93.00 161 LEU A CA 1
ATOM 1193 C C . LEU A 1 161 ? -28.515 -38.067 28.298 1.00 93.00 161 LEU A C 1
ATOM 1195 O O . LEU A 1 161 ? -29.545 -38.675 28.578 1.00 93.00 161 LEU A O 1
ATOM 1199 N N . ARG A 1 162 ? -28.530 -36.886 27.665 1.00 92.00 162 ARG A N 1
ATOM 1200 C CA . ARG A 1 162 ? -29.767 -36.230 27.222 1.00 92.00 162 ARG A CA 1
ATOM 1201 C C . ARG A 1 162 ? -30.555 -37.120 26.268 1.00 92.00 162 ARG A C 1
ATOM 1203 O O . ARG A 1 162 ? -31.764 -37.261 26.414 1.00 92.00 162 ARG A O 1
ATOM 1210 N N . THR A 1 163 ? -29.870 -37.705 25.292 1.00 88.75 163 THR A N 1
ATOM 1211 C CA . THR A 1 163 ? -30.497 -38.578 24.292 1.00 88.75 163 THR A CA 1
ATOM 1212 C C . THR A 1 163 ? -31.025 -39.875 24.921 1.00 88.75 163 THR A C 1
ATOM 1214 O O . THR A 1 163 ? -32.034 -40.400 24.466 1.00 88.75 163 THR A O 1
ATOM 1217 N N . ASP A 1 164 ? -30.393 -40.355 25.994 1.00 88.62 164 ASP A N 1
ATOM 1218 C CA . ASP A 1 164 ? -30.839 -41.526 26.766 1.00 88.62 164 ASP A CA 1
ATOM 1219 C C . ASP A 1 1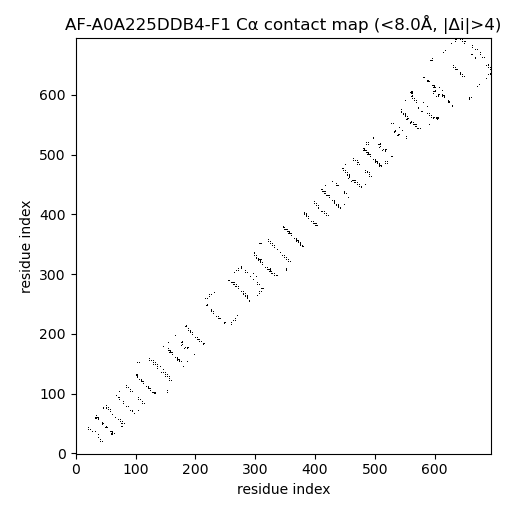64 ? -31.982 -41.203 27.748 1.00 88.62 164 ASP A C 1
ATOM 1221 O O . ASP A 1 164 ? -32.488 -42.094 28.426 1.00 88.62 164 ASP A O 1
ATOM 1225 N N . GLY A 1 165 ? -32.393 -39.934 27.847 1.00 86.44 165 GLY A N 1
ATOM 1226 C CA . GLY A 1 165 ? -33.418 -39.479 28.787 1.00 86.44 165 GLY A CA 1
ATOM 1227 C C . GLY A 1 165 ? -32.927 -39.301 30.230 1.00 86.44 165 GLY A C 1
ATOM 1228 O O . GLY A 1 165 ? -33.729 -38.974 31.104 1.00 86.44 165 GLY A O 1
ATOM 1229 N N . ASP A 1 166 ? -31.624 -39.449 30.502 1.00 91.81 166 ASP A N 1
ATOM 1230 C CA . ASP A 1 166 ? -31.015 -39.135 31.803 1.00 91.81 166 ASP A CA 1
ATOM 1231 C C . ASP A 1 166 ? -30.831 -37.615 31.945 1.00 91.81 166 ASP A C 1
ATOM 1233 O O . ASP A 1 166 ? -29.734 -37.062 31.819 1.00 91.81 166 ASP A O 1
ATOM 1237 N N . LEU A 1 167 ? -31.944 -36.920 32.195 1.00 89.44 167 LEU A N 1
ATOM 1238 C CA . LEU A 1 167 ? -31.970 -35.461 32.324 1.00 89.44 167 LEU A CA 1
ATOM 1239 C C . LEU A 1 167 ? -31.113 -34.970 33.500 1.00 89.44 167 LEU A C 1
ATOM 1241 O O . LEU A 1 167 ? -30.509 -33.904 33.415 1.00 89.44 167 LEU A O 1
ATOM 1245 N N . VAL A 1 168 ? -31.035 -35.733 34.595 1.00 91.62 168 VAL A N 1
ATOM 1246 C CA . VAL A 1 168 ? -30.259 -35.346 35.787 1.00 91.62 168 VAL A CA 1
ATOM 1247 C C . VAL A 1 168 ? -28.766 -35.385 35.487 1.00 91.62 168 VAL A C 1
ATOM 1249 O O . VAL A 1 168 ? -28.059 -34.413 35.763 1.00 91.62 168 VAL A O 1
ATOM 1252 N N . GLY A 1 169 ? -28.299 -36.477 34.880 1.00 91.12 169 GLY A N 1
ATOM 1253 C CA . GLY A 1 169 ? -26.916 -36.614 34.447 1.00 91.12 169 GLY A CA 1
ATOM 1254 C C . GLY A 1 169 ? -26.542 -35.592 33.372 1.00 91.12 169 GLY A C 1
ATOM 1255 O O . GLY A 1 169 ? -25.474 -34.984 33.455 1.00 91.12 169 GLY A O 1
ATOM 1256 N N . ALA A 1 170 ? -27.437 -35.337 32.412 1.00 92.19 170 ALA A N 1
ATOM 1257 C CA . ALA A 1 170 ? -27.227 -34.332 31.372 1.00 92.19 170 ALA A CA 1
ATOM 1258 C C . ALA A 1 170 ? -27.095 -32.913 31.950 1.00 92.19 170 ALA A C 1
ATOM 1260 O O . ALA A 1 170 ? -26.153 -32.203 31.604 1.00 92.19 170 ALA A O 1
ATOM 1261 N N . ILE A 1 171 ? -27.975 -32.508 32.877 1.00 93.31 171 ILE A N 1
ATOM 1262 C CA . ILE A 1 171 ? -27.900 -31.199 33.552 1.00 93.31 171 ILE A CA 1
ATOM 1263 C C . ILE A 1 171 ? -26.582 -31.054 34.318 1.00 93.31 171 ILE A C 1
ATOM 1265 O O . ILE A 1 171 ? -25.929 -30.015 34.224 1.00 93.31 171 ILE A O 1
ATOM 1269 N N . ALA A 1 172 ? -26.171 -32.081 35.068 1.00 93.88 172 ALA A N 1
ATOM 1270 C CA . ALA A 1 172 ? -24.914 -32.051 35.813 1.00 93.88 172 ALA A CA 1
ATOM 1271 C C . ALA A 1 172 ? -23.703 -31.893 34.878 1.00 93.88 172 ALA A C 1
ATOM 1273 O O . ALA A 1 172 ? -22.817 -31.082 35.147 1.00 93.88 172 ALA A O 1
ATOM 1274 N N . ALA A 1 173 ? -23.696 -32.613 33.753 1.00 93.25 173 ALA A N 1
ATOM 1275 C CA . ALA A 1 173 ? -22.636 -32.525 32.759 1.00 93.25 173 ALA A CA 1
ATOM 1276 C C . ALA A 1 173 ? -22.614 -31.154 32.054 1.00 93.25 173 ALA A C 1
ATOM 1278 O O . ALA A 1 173 ? -21.556 -30.534 31.983 1.00 93.25 173 ALA A O 1
ATOM 1279 N N . TYR A 1 174 ? -23.758 -30.617 31.616 1.00 94.00 174 TYR A N 1
ATOM 1280 C CA . TYR A 1 174 ? -23.813 -29.284 31.000 1.00 94.00 174 TYR A CA 1
ATOM 1281 C C . TYR A 1 174 ? -23.456 -28.149 31.974 1.00 94.00 174 TYR A C 1
ATOM 1283 O O . TYR A 1 174 ? -22.841 -27.168 31.559 1.00 94.00 174 TYR A O 1
ATOM 1291 N N . ARG A 1 175 ? -23.763 -28.276 33.275 1.00 93.88 175 ARG A N 1
ATOM 1292 C CA . ARG A 1 175 ? -23.278 -27.332 34.303 1.00 93.88 175 ARG A CA 1
ATOM 1293 C C . ARG A 1 175 ? -21.757 -27.336 34.406 1.00 93.88 175 ARG A C 1
ATOM 1295 O O . ARG A 1 175 ? -21.154 -26.274 34.526 1.00 93.88 175 ARG A O 1
ATOM 1302 N N . GLU A 1 176 ? -21.140 -28.511 34.333 1.00 92.25 176 GLU A N 1
ATOM 1303 C CA . GLU A 1 176 ? -19.683 -28.625 34.349 1.00 92.25 176 GLU A CA 1
ATOM 1304 C C . GLU A 1 176 ? -19.059 -28.064 33.063 1.00 92.25 176 GLU A C 1
ATOM 1306 O O . GLU A 1 176 ? -18.054 -27.360 33.137 1.00 92.25 176 GLU A O 1
ATOM 1311 N N . VAL A 1 177 ? -19.688 -28.263 31.897 1.00 91.31 177 VAL A N 1
ATOM 1312 C CA . VAL A 1 177 ? -19.269 -27.594 30.651 1.00 91.31 177 VAL A CA 1
ATOM 1313 C C . VAL A 1 177 ? -19.336 -26.074 30.803 1.00 91.31 177 VAL A C 1
ATOM 1315 O O . VAL A 1 177 ? -18.342 -25.410 30.537 1.00 91.31 177 VAL A O 1
ATOM 1318 N N . ALA A 1 178 ? -20.436 -25.528 31.327 1.00 89.12 178 ALA A N 1
ATOM 1319 C CA . ALA A 1 178 ? -20.593 -24.090 31.570 1.00 89.12 178 ALA A CA 1
ATOM 1320 C C . ALA A 1 178 ? -19.625 -23.523 32.632 1.00 89.12 178 ALA A C 1
ATOM 1322 O O . ALA A 1 178 ? -19.379 -22.316 32.675 1.00 89.12 178 ALA A O 1
ATOM 1323 N N . ARG A 1 179 ? -19.077 -24.376 33.509 1.00 90.62 179 ARG A N 1
ATOM 1324 C CA . ARG A 1 179 ? -18.013 -24.015 34.458 1.00 90.62 179 ARG A CA 1
ATOM 1325 C C . ARG A 1 179 ? -16.645 -23.960 33.777 1.00 90.62 179 ARG A C 1
ATOM 1327 O O . ARG A 1 179 ? -15.842 -23.091 34.104 1.00 90.62 179 ARG A O 1
ATOM 1334 N N . LEU A 1 180 ? -16.370 -24.908 32.881 1.00 87.25 180 LEU A N 1
ATOM 1335 C CA . LEU A 1 180 ? -15.111 -25.008 32.133 1.00 87.25 180 LEU A CA 1
ATOM 1336 C C . LEU A 1 180 ? -15.024 -23.985 30.998 1.00 87.25 180 LEU A C 1
ATOM 1338 O O . LEU A 1 180 ? -13.934 -23.514 30.687 1.00 87.25 180 LEU A O 1
ATOM 1342 N N . ASP A 1 181 ? -16.164 -23.662 30.398 1.00 83.38 181 ASP A N 1
ATOM 1343 C CA . ASP A 1 181 ? -16.322 -22.697 29.318 1.00 83.38 181 ASP A CA 1
ATOM 1344 C C . ASP A 1 181 ? -17.573 -21.842 29.567 1.00 83.38 181 ASP A C 1
ATOM 1346 O O . ASP A 1 181 ? -18.679 -22.167 29.122 1.00 83.38 181 ASP A O 1
ATOM 1350 N N . PRO A 1 182 ? -17.400 -20.748 30.327 1.00 82.56 182 PRO A N 1
ATOM 1351 C CA . PRO A 1 182 ? -18.455 -19.795 30.644 1.00 82.56 182 PRO A CA 1
ATOM 1352 C C . PRO A 1 182 ? -19.185 -19.179 29.446 1.00 82.56 182 PRO A C 1
ATOM 1354 O O . PRO A 1 182 ? -20.255 -18.601 29.667 1.00 82.56 182 PRO A O 1
ATOM 1357 N N . GLU A 1 183 ? -18.612 -19.265 28.241 1.00 80.44 183 GLU A N 1
ATOM 1358 C CA . GLU A 1 183 ? -19.061 -18.592 27.017 1.00 80.44 183 GLU A CA 1
ATOM 1359 C C . GLU A 1 183 ? -19.649 -19.557 25.967 1.00 80.44 183 GLU A C 1
ATOM 1361 O O . GLU A 1 183 ? -20.029 -19.136 24.866 1.00 80.44 183 GLU A O 1
ATOM 1366 N N . ASP A 1 184 ? -19.773 -20.849 26.291 1.00 80.75 184 ASP A N 1
ATOM 1367 C CA . ASP A 1 184 ? -20.418 -21.839 25.425 1.00 80.75 184 ASP A CA 1
ATOM 1368 C C . ASP A 1 184 ? -21.946 -21.660 25.413 1.00 80.75 184 ASP A C 1
ATOM 1370 O O . ASP A 1 184 ? -22.700 -22.296 26.156 1.00 80.75 184 ASP A O 1
ATOM 1374 N N . VAL A 1 185 ? -22.410 -20.774 24.529 1.00 79.94 185 VAL A N 1
ATOM 1375 C CA . VAL A 1 185 ? -23.833 -20.474 24.310 1.00 79.94 185 VAL A CA 1
ATOM 1376 C C . VAL A 1 185 ? -24.640 -21.733 23.982 1.00 79.94 185 VAL A C 1
ATOM 1378 O O . VAL A 1 185 ? -25.778 -21.852 24.438 1.00 79.94 185 VAL A O 1
ATOM 1381 N N . GLY A 1 186 ? -24.072 -22.677 23.224 1.00 78.12 186 GLY A N 1
ATOM 1382 C CA . GLY A 1 186 ? -24.765 -23.908 22.843 1.00 78.12 186 GLY A CA 1
ATOM 1383 C C . GLY A 1 186 ? -25.079 -24.757 24.071 1.00 78.12 186 GLY A C 1
ATOM 1384 O O . GLY A 1 186 ? -26.235 -25.107 24.313 1.00 78.12 186 GLY A O 1
ATOM 1385 N N . SER A 1 187 ? -24.067 -24.993 24.905 1.00 86.00 187 SER A N 1
ATOM 1386 C CA . SER A 1 187 ? -24.220 -25.740 26.157 1.00 86.00 187 SER A CA 1
ATOM 1387 C C . SER A 1 187 ? -25.108 -25.026 27.181 1.00 86.00 187 SER A C 1
ATOM 1389 O O . SER A 1 187 ? -25.897 -25.681 27.860 1.00 86.00 187 SER A O 1
ATOM 1391 N N . LEU A 1 188 ? -25.037 -23.692 27.281 1.00 87.12 188 LEU A N 1
ATOM 1392 C CA . LEU A 1 188 ? -25.933 -22.904 28.140 1.00 87.12 188 LEU A CA 1
ATOM 1393 C C . LEU A 1 188 ? -27.394 -22.994 27.672 1.00 87.12 188 LEU A C 1
ATOM 1395 O O . LEU A 1 188 ? -28.300 -23.121 28.494 1.00 87.12 188 LEU A O 1
ATOM 1399 N N . THR A 1 189 ? -27.633 -22.976 26.362 1.00 81.00 189 THR A N 1
ATOM 1400 C CA . THR A 1 189 ? -28.985 -23.095 25.793 1.00 81.00 189 THR A CA 1
ATOM 1401 C C . THR A 1 189 ? -29.580 -24.475 26.069 1.00 81.00 189 THR A C 1
ATOM 1403 O O . THR A 1 189 ? -30.710 -24.576 26.550 1.00 81.00 189 THR A O 1
ATOM 1406 N N . GLU A 1 190 ? -28.808 -25.540 25.843 1.00 86.75 190 GLU A N 1
ATOM 1407 C CA . GLU A 1 190 ? -29.225 -26.909 26.171 1.00 86.75 190 GLU A CA 1
ATOM 1408 C C . GLU A 1 190 ? -29.461 -27.092 27.676 1.00 86.75 190 GLU A C 1
ATOM 1410 O O . GLU A 1 190 ? -30.461 -27.686 28.081 1.00 86.75 190 GLU A O 1
ATOM 1415 N N . LEU A 1 191 ? -28.604 -26.513 28.523 1.00 91.69 191 LEU A N 1
ATOM 1416 C CA . LEU A 1 191 ? -28.801 -26.509 29.970 1.00 91.69 191 LEU A CA 1
ATOM 1417 C C . LEU A 1 191 ? -30.120 -25.831 30.362 1.00 91.69 191 LEU A C 1
ATOM 1419 O O . LEU A 1 191 ? -30.873 -26.388 31.159 1.00 91.69 191 LEU A O 1
ATOM 1423 N N . ALA A 1 192 ? -30.426 -24.661 29.797 1.00 85.00 192 ALA A N 1
ATOM 1424 C CA . ALA A 1 192 ? -31.680 -23.961 30.065 1.00 85.00 192 ALA A CA 1
ATOM 1425 C C . ALA A 1 192 ? -32.902 -24.799 29.649 1.00 85.00 192 ALA A C 1
ATOM 1427 O O . ALA A 1 192 ? -33.856 -24.914 30.419 1.00 85.00 192 ALA A O 1
ATOM 1428 N N . ASN A 1 193 ? -32.858 -25.442 28.478 1.00 84.94 193 ASN A N 1
ATOM 1429 C CA . ASN A 1 193 ? -33.934 -26.316 28.000 1.00 84.94 193 ASN A CA 1
ATOM 1430 C C . ASN A 1 193 ? -34.155 -27.521 28.926 1.00 84.94 193 ASN A C 1
ATOM 1432 O O . ASN A 1 193 ? -35.295 -27.845 29.264 1.00 84.94 193 ASN A O 1
ATOM 1436 N N . LEU A 1 194 ? -33.074 -28.160 29.377 1.00 90.50 194 LEU A N 1
ATOM 1437 C CA . LEU A 1 194 ? -33.147 -29.289 30.303 1.00 90.50 194 LEU A CA 1
ATOM 1438 C C . LEU A 1 194 ? -33.688 -28.888 31.681 1.00 90.50 194 LEU A C 1
ATOM 1440 O O . LEU A 1 194 ? -34.442 -29.652 32.284 1.00 90.50 194 LEU A O 1
ATOM 1444 N N . LEU A 1 195 ? -33.339 -27.694 32.173 1.00 88.38 195 LEU A N 1
ATOM 1445 C CA . LEU A 1 195 ? -33.876 -27.158 33.427 1.00 88.38 195 LEU A CA 1
ATOM 1446 C C . LEU A 1 195 ? -35.392 -26.913 33.331 1.00 88.38 195 LEU A C 1
ATOM 1448 O O . LEU A 1 195 ? -36.116 -27.344 34.231 1.00 88.38 195 LEU A O 1
ATOM 1452 N N . ARG A 1 196 ? -35.894 -26.358 32.212 1.00 87.00 196 ARG A N 1
ATOM 1453 C CA . ARG A 1 196 ? -37.349 -26.236 31.957 1.00 87.00 196 ARG A CA 1
ATOM 1454 C C . ARG A 1 196 ? -38.036 -27.593 31.917 1.00 87.00 196 ARG A C 1
ATOM 1456 O O . ARG A 1 196 ? -39.050 -27.790 32.577 1.00 87.00 196 ARG A O 1
ATOM 1463 N N . ALA A 1 197 ? -37.450 -28.565 31.213 1.00 85.31 197 ALA A N 1
ATOM 1464 C CA . ALA A 1 197 ? -37.987 -29.926 31.144 1.00 85.31 197 ALA A CA 1
ATOM 1465 C C . ALA A 1 197 ? -38.091 -30.605 32.526 1.00 85.31 197 ALA A C 1
ATOM 1467 O O . ALA A 1 197 ? -38.875 -31.535 32.706 1.00 85.31 197 ALA A O 1
ATOM 1468 N N . ARG A 1 198 ? -37.322 -30.131 33.515 1.00 91.44 198 ARG A N 1
ATOM 1469 C CA . ARG A 1 198 ? -37.354 -30.575 34.915 1.00 91.44 198 ARG A CA 1
ATOM 1470 C C . ARG A 1 198 ? -38.212 -29.711 35.847 1.00 91.44 198 ARG A C 1
ATOM 1472 O O . ARG A 1 198 ? -38.295 -30.051 37.028 1.00 91.44 198 ARG A O 1
ATOM 1479 N N . GLY A 1 199 ? -38.834 -28.647 35.341 1.00 83.56 199 GLY A N 1
ATOM 1480 C CA . GLY A 1 199 ? -39.658 -27.711 36.110 1.00 83.56 199 GLY A CA 1
ATOM 1481 C C . GLY A 1 199 ? -38.877 -26.642 36.886 1.00 83.56 199 GLY A C 1
ATOM 1482 O O . GLY A 1 199 ? -39.475 -25.934 37.691 1.00 83.56 199 GLY A O 1
ATOM 1483 N N . ASP A 1 200 ? -37.563 -26.503 36.667 1.00 88.00 200 ASP A N 1
ATOM 1484 C CA . ASP A 1 200 ? -36.744 -25.430 37.254 1.00 88.00 200 ASP A CA 1
ATOM 1485 C C . ASP A 1 200 ? -36.751 -24.191 36.344 1.00 88.00 200 ASP A C 1
ATOM 1487 O O . ASP A 1 200 ? -35.774 -23.871 35.662 1.00 88.00 200 ASP A O 1
ATOM 1491 N N . GLU A 1 201 ? -37.891 -23.499 36.309 1.00 81.38 201 GLU A N 1
ATOM 1492 C CA . GLU A 1 201 ? -38.072 -22.287 35.498 1.00 81.38 201 GLU A CA 1
ATOM 1493 C C . GLU A 1 201 ? -37.158 -21.135 35.949 1.00 81.38 201 GLU A C 1
ATOM 1495 O O . GLU A 1 201 ? -36.682 -20.351 35.126 1.00 81.38 201 GLU A O 1
ATOM 1500 N N . GLY A 1 202 ? -36.859 -21.049 37.250 1.00 81.12 202 GLY A N 1
ATOM 1501 C CA . GLY A 1 202 ? -35.976 -20.023 37.807 1.00 81.12 202 GLY A CA 1
ATOM 1502 C C . GLY A 1 202 ? -34.540 -20.169 37.307 1.00 81.12 202 GLY A C 1
ATOM 1503 O O . GLY A 1 202 ? -33.980 -19.221 36.746 1.00 81.12 202 GLY A O 1
ATOM 1504 N N . GLY A 1 203 ? -33.972 -21.371 37.445 1.00 84.06 203 GLY A N 1
ATOM 1505 C CA . GLY A 1 203 ? -32.637 -21.691 36.946 1.00 84.06 203 GLY A CA 1
ATOM 1506 C C . GLY A 1 203 ? -32.558 -21.635 35.420 1.00 84.06 203 GLY A C 1
ATOM 1507 O O . GLY A 1 203 ? -31.595 -21.098 34.869 1.00 84.06 203 GLY A O 1
ATOM 1508 N N . ALA A 1 204 ? -33.590 -22.111 34.717 1.00 76.69 204 ALA A N 1
ATOM 1509 C CA . ALA A 1 204 ? -33.652 -22.016 33.262 1.00 76.69 204 ALA A CA 1
ATOM 1510 C C . ALA A 1 204 ? -33.627 -20.564 32.769 1.00 76.69 204 ALA A C 1
ATOM 1512 O O . ALA A 1 204 ? -32.898 -20.246 31.829 1.00 76.69 204 ALA A O 1
ATOM 1513 N N . ALA A 1 205 ? -34.395 -19.672 33.402 1.00 69.00 205 ALA A N 1
ATOM 1514 C CA . ALA A 1 205 ? -34.435 -18.261 33.036 1.00 69.00 205 ALA A CA 1
ATOM 1515 C C . ALA A 1 205 ? -33.100 -17.552 33.314 1.00 69.00 205 ALA A C 1
ATOM 1517 O O . ALA A 1 205 ? -32.688 -16.693 32.538 1.00 69.00 205 ALA A O 1
ATOM 1518 N N . GLU A 1 206 ? -32.399 -17.909 34.392 1.00 84.06 206 GLU A N 1
ATOM 1519 C CA . GLU A 1 206 ? -31.066 -17.373 34.686 1.00 84.06 206 GLU A CA 1
ATOM 1520 C C . GLU A 1 206 ? -30.037 -17.770 33.621 1.00 84.06 206 GLU A C 1
ATOM 1522 O O . GLU A 1 206 ? -29.355 -16.905 33.062 1.00 84.06 206 GLU A O 1
ATOM 1527 N N . VAL A 1 207 ? -29.967 -19.062 33.297 1.00 84.38 207 VAL A N 1
ATOM 1528 C CA . VAL A 1 207 ? -29.037 -19.589 32.292 1.00 84.38 207 VAL A CA 1
ATOM 1529 C C . VAL A 1 207 ? -29.374 -19.051 30.896 1.00 84.38 207 VAL A C 1
ATOM 1531 O O . VAL A 1 207 ? -28.470 -18.641 30.168 1.00 84.38 207 VAL A O 1
ATOM 1534 N N . ALA A 1 208 ? -30.660 -18.969 30.539 1.00 72.56 208 ALA A N 1
ATOM 1535 C CA . ALA A 1 208 ? -31.106 -18.408 29.264 1.00 72.56 208 ALA A CA 1
ATOM 1536 C C . ALA A 1 208 ? -30.737 -16.924 29.122 1.00 72.56 208 ALA A C 1
ATOM 1538 O O . ALA A 1 208 ? -30.178 -16.539 28.099 1.00 72.56 208 ALA A O 1
ATOM 1539 N N . ARG A 1 209 ? -30.946 -16.103 30.165 1.00 78.88 209 ARG A N 1
ATOM 1540 C CA . ARG A 1 209 ? -30.514 -14.692 30.167 1.00 78.88 209 ARG A CA 1
ATOM 1541 C C . ARG A 1 209 ? -29.008 -14.554 29.976 1.00 78.88 209 ARG A C 1
ATOM 1543 O O . ARG A 1 209 ? -28.545 -13.612 29.340 1.00 78.88 209 ARG A O 1
ATOM 1550 N N . ARG A 1 210 ? -28.222 -15.468 30.547 1.00 80.88 210 ARG A N 1
ATOM 1551 C CA . ARG A 1 210 ? -26.768 -15.478 30.364 1.00 80.88 210 ARG A CA 1
ATOM 1552 C C . ARG A 1 210 ? -26.378 -15.818 28.922 1.00 80.88 210 ARG A C 1
ATOM 1554 O O . ARG A 1 210 ? -25.516 -15.140 28.371 1.00 80.88 210 ARG A O 1
ATOM 1561 N N . ALA A 1 211 ? -27.017 -16.816 28.313 1.00 75.38 211 ALA A N 1
ATOM 1562 C CA . ALA A 1 211 ? -26.806 -17.165 26.907 1.00 75.38 211 ALA A CA 1
ATOM 1563 C C . ALA A 1 211 ? -27.208 -16.015 25.963 1.00 75.38 211 ALA A C 1
ATOM 1565 O O . ALA A 1 211 ? -26.457 -15.678 25.053 1.00 75.38 211 ALA A O 1
ATOM 1566 N N . GLU A 1 212 ? -28.345 -15.366 26.225 1.00 72.88 212 GLU A N 1
ATOM 1567 C CA . GLU A 1 212 ? -28.844 -14.215 25.463 1.00 72.88 212 GLU A CA 1
ATOM 1568 C C . GLU A 1 212 ? -27.881 -13.022 25.523 1.00 72.88 212 GLU A C 1
ATOM 1570 O O . GLU A 1 212 ? -27.527 -12.468 24.488 1.00 72.88 212 GLU A O 1
ATOM 1575 N N . LYS A 1 213 ? -27.343 -12.695 26.707 1.00 70.50 213 LYS A N 1
ATOM 1576 C CA . LYS A 1 213 ? -26.316 -11.648 26.851 1.00 70.50 213 LYS A CA 1
ATOM 1577 C C . LYS A 1 213 ? -25.063 -11.918 26.015 1.00 70.50 213 LYS A C 1
ATOM 1579 O O . LYS A 1 213 ? -24.501 -10.989 25.445 1.00 70.50 213 LYS A O 1
ATOM 1584 N N . LEU A 1 214 ? -24.614 -13.173 25.951 1.00 70.25 214 LEU A N 1
ATOM 1585 C CA . LEU A 1 214 ? -23.454 -13.563 25.142 1.00 70.25 214 LEU A CA 1
ATOM 1586 C C . LEU A 1 214 ? -23.754 -13.480 23.640 1.00 70.25 214 LEU A C 1
ATOM 1588 O O . LEU A 1 214 ? -22.882 -13.094 22.863 1.00 70.25 214 LEU A O 1
ATOM 1592 N N . LEU A 1 215 ? -24.979 -13.816 23.228 1.00 67.44 215 LEU A N 1
ATOM 1593 C CA . LEU A 1 215 ? -25.432 -13.650 21.846 1.00 67.44 215 LEU A CA 1
ATOM 1594 C C . LEU A 1 215 ? -25.496 -12.175 21.449 1.00 67.44 215 LEU A C 1
ATOM 1596 O O . LEU A 1 215 ? -24.996 -11.823 20.385 1.00 67.44 215 LEU A O 1
ATOM 1600 N N . ASP A 1 216 ? -26.035 -11.314 22.312 1.00 68.38 216 ASP A N 1
ATOM 1601 C CA . ASP A 1 216 ? -26.068 -9.870 22.080 1.00 68.38 216 ASP A CA 1
ATOM 1602 C C . ASP A 1 216 ? -24.655 -9.266 22.041 1.00 68.38 216 ASP A C 1
ATOM 1604 O O . ASP A 1 216 ? -24.405 -8.374 21.230 1.00 68.38 216 ASP A O 1
ATOM 1608 N N . ALA A 1 217 ? -23.717 -9.747 22.869 1.00 64.94 217 ALA A N 1
ATOM 1609 C CA . ALA A 1 217 ? -22.306 -9.346 22.823 1.00 64.94 217 ALA A CA 1
ATOM 1610 C C . ALA A 1 217 ? -21.657 -9.702 21.480 1.00 64.94 217 ALA A C 1
ATOM 1612 O O . ALA A 1 217 ? -21.119 -8.825 20.809 1.00 64.94 217 ALA A O 1
ATOM 1613 N N . ARG A 1 218 ? -21.813 -10.954 21.032 1.00 71.38 218 ARG A N 1
ATOM 1614 C CA . ARG A 1 218 ? -21.318 -11.403 19.720 1.00 71.38 218 ARG A CA 1
ATOM 1615 C C . ARG A 1 218 ? -21.972 -10.651 18.561 1.00 71.38 218 ARG A C 1
ATOM 1617 O O . ARG A 1 218 ? -21.304 -10.346 17.579 1.00 71.38 218 ARG A O 1
ATOM 1624 N N . ALA A 1 219 ? -23.266 -10.348 18.666 1.00 70.19 219 ALA A N 1
ATOM 1625 C CA . ALA A 1 219 ? -23.981 -9.566 17.664 1.00 70.19 219 ALA A CA 1
ATOM 1626 C C . ALA A 1 219 ? -23.488 -8.112 17.611 1.00 70.19 219 ALA A C 1
ATOM 1628 O O . ALA A 1 219 ? -23.396 -7.554 16.522 1.00 70.19 219 ALA A O 1
ATOM 1629 N N . MET A 1 220 ? -23.162 -7.506 18.758 1.00 70.69 220 MET A N 1
ATOM 1630 C CA . MET A 1 220 ? -22.589 -6.160 18.813 1.00 70.69 220 MET A CA 1
ATOM 1631 C C . MET A 1 220 ? -21.210 -6.111 18.159 1.00 70.69 220 MET A C 1
ATOM 1633 O O . MET A 1 220 ? -20.992 -5.262 17.301 1.00 70.69 220 MET A O 1
ATOM 1637 N N . ASP A 1 221 ? -20.314 -7.033 18.523 1.00 67.69 221 ASP A N 1
ATOM 1638 C CA . ASP A 1 221 ? -18.967 -7.089 17.948 1.00 67.69 221 ASP A CA 1
ATOM 1639 C C . ASP A 1 221 ? -19.037 -7.258 16.426 1.00 67.69 221 ASP A C 1
ATOM 1641 O O . ASP A 1 221 ? -18.441 -6.472 15.695 1.00 67.69 221 ASP A O 1
ATOM 1645 N N . ALA A 1 222 ? -19.875 -8.182 15.940 1.00 70.50 222 ALA A N 1
ATOM 1646 C CA . ALA A 1 222 ? -20.076 -8.394 14.509 1.00 70.50 222 ALA A CA 1
ATOM 1647 C C . ALA A 1 222 ? -20.639 -7.155 13.787 1.00 70.50 222 ALA A C 1
ATOM 1649 O O . ALA A 1 222 ? -20.183 -6.823 12.696 1.00 70.50 222 ALA A O 1
ATOM 1650 N N . LEU A 1 223 ? -21.612 -6.455 14.383 1.00 69.62 223 LEU A N 1
ATOM 1651 C CA . LEU A 1 223 ? -22.186 -5.238 13.798 1.00 69.62 223 LEU A CA 1
ATOM 1652 C C . LEU A 1 223 ? -21.183 -4.080 13.759 1.00 69.62 223 LEU A C 1
ATOM 1654 O O . LEU A 1 223 ? -21.177 -3.312 12.801 1.00 69.62 223 LEU A O 1
ATOM 1658 N N . CYS A 1 224 ? -20.355 -3.934 14.793 1.00 66.81 224 CYS A N 1
ATOM 1659 C CA . CYS A 1 224 ? -19.318 -2.910 14.834 1.00 66.81 224 CYS A CA 1
ATOM 1660 C C . CYS A 1 224 ? -18.164 -3.231 13.880 1.00 66.81 224 CYS A C 1
ATOM 1662 O O . CYS A 1 224 ? -17.694 -2.322 13.204 1.00 66.81 224 CYS A O 1
ATOM 1664 N N . ASP A 1 225 ? -17.752 -4.496 13.764 1.00 68.12 225 ASP A N 1
ATOM 1665 C CA . ASP A 1 225 ? -16.783 -4.938 12.755 1.00 68.12 225 ASP A CA 1
ATOM 1666 C C . ASP A 1 225 ? -17.288 -4.669 11.335 1.00 68.12 225 ASP A C 1
ATOM 1668 O O . ASP A 1 225 ? -16.553 -4.123 10.514 1.00 68.12 225 ASP A O 1
ATOM 1672 N N . GLU A 1 226 ? -18.557 -4.982 11.059 1.00 73.25 226 GLU A N 1
ATOM 1673 C CA . GLU A 1 226 ? -19.190 -4.705 9.768 1.00 73.25 226 GLU A CA 1
ATOM 1674 C C . GLU A 1 226 ? -19.254 -3.197 9.486 1.00 73.25 226 GLU A C 1
ATOM 1676 O O . GLU A 1 226 ? -18.889 -2.757 8.398 1.00 73.25 226 GLU A O 1
ATOM 1681 N N . ALA A 1 227 ? -19.658 -2.384 10.468 1.00 64.38 227 ALA A N 1
ATOM 1682 C CA . ALA A 1 227 ? -19.711 -0.933 10.316 1.00 64.38 227 ALA A CA 1
ATOM 1683 C C . ALA A 1 227 ? -18.327 -0.325 10.043 1.00 64.38 227 ALA A C 1
ATOM 1685 O O . ALA A 1 227 ? -18.205 0.522 9.162 1.00 64.38 227 ALA A O 1
ATOM 1686 N N . VAL A 1 228 ? -17.287 -0.777 10.747 1.00 64.31 228 VAL A N 1
ATOM 1687 C CA . VAL A 1 228 ? -15.906 -0.312 10.542 1.00 64.31 228 VAL A CA 1
ATOM 1688 C C . VAL A 1 228 ? -15.398 -0.712 9.162 1.00 64.31 228 VAL A C 1
ATOM 1690 O O . VAL A 1 228 ? -14.920 0.148 8.432 1.00 64.31 228 VAL A O 1
ATOM 1693 N N . ALA A 1 229 ? -15.589 -1.969 8.757 1.00 67.06 229 ALA A N 1
ATOM 1694 C CA . ALA A 1 229 ? -15.189 -2.430 7.429 1.00 67.06 229 ALA A CA 1
ATOM 1695 C C . ALA A 1 229 ? -15.901 -1.658 6.303 1.00 67.06 229 ALA A C 1
ATOM 1697 O O . ALA A 1 229 ? -15.327 -1.416 5.243 1.00 67.06 229 ALA A O 1
ATOM 1698 N N . LEU A 1 230 ? -17.158 -1.252 6.515 1.00 70.19 230 LEU A N 1
ATOM 1699 C CA . LEU A 1 230 ? -17.890 -0.411 5.568 1.00 70.19 230 LEU A CA 1
ATOM 1700 C C . LEU A 1 230 ? -17.356 1.026 5.530 1.00 70.19 230 LEU A C 1
ATOM 1702 O O . LEU A 1 230 ? -17.283 1.588 4.441 1.00 70.19 230 LEU A O 1
ATOM 1706 N N . LEU A 1 231 ? -16.967 1.606 6.670 1.00 61.00 231 LEU A N 1
ATOM 1707 C CA . LEU A 1 231 ? -16.336 2.931 6.726 1.00 61.00 231 LEU A CA 1
ATOM 1708 C C . LEU A 1 231 ? -14.961 2.928 6.041 1.00 61.00 231 LEU A C 1
ATOM 1710 O O . LEU A 1 231 ? -14.702 3.800 5.220 1.00 61.00 231 LEU A O 1
ATOM 1714 N N . GLU A 1 232 ? -14.127 1.917 6.301 1.00 64.25 232 GLU A N 1
ATOM 1715 C CA . GLU A 1 232 ? -12.822 1.724 5.640 1.00 64.25 232 GLU A CA 1
ATOM 1716 C C . GLU A 1 232 ? -12.959 1.520 4.124 1.00 64.25 232 GLU A C 1
ATOM 1718 O O . GLU A 1 232 ? -12.099 1.934 3.353 1.00 64.25 232 GLU A O 1
ATOM 1723 N N . ALA A 1 233 ? -14.058 0.907 3.681 1.00 66.25 233 ALA A N 1
ATOM 1724 C CA . ALA A 1 233 ? -14.376 0.733 2.267 1.00 66.25 233 ALA A CA 1
ATOM 1725 C C . ALA A 1 233 ? -15.079 1.952 1.633 1.00 66.25 233 ALA A C 1
ATOM 1727 O O . ALA A 1 233 ? -15.631 1.811 0.539 1.00 66.25 233 ALA A O 1
ATOM 1728 N N . GLU A 1 234 ? -15.132 3.099 2.322 1.00 70.25 234 GLU A N 1
ATOM 1729 C CA . GLU A 1 234 ? -15.827 4.330 1.904 1.00 70.25 234 GLU A CA 1
ATOM 1730 C C . GLU A 1 234 ? -17.329 4.124 1.591 1.00 70.25 234 GLU A C 1
ATOM 1732 O O . GLU A 1 234 ? -17.958 4.874 0.845 1.00 70.25 234 GLU A O 1
ATOM 1737 N N . LYS A 1 235 ? -17.953 3.089 2.168 1.00 68.88 235 LYS A N 1
ATOM 1738 C CA . LYS A 1 235 ? -19.384 2.767 2.018 1.00 68.88 235 LYS A CA 1
ATOM 1739 C C . LYS A 1 235 ? -20.194 3.375 3.157 1.00 68.88 235 LYS A C 1
ATOM 1741 O O . LYS A 1 235 ? -20.868 2.666 3.911 1.00 68.88 235 LYS A O 1
ATOM 1746 N N . HIS A 1 236 ? -20.145 4.700 3.271 1.00 66.94 236 HIS A N 1
ATOM 1747 C CA . HIS A 1 236 ? -20.702 5.423 4.417 1.00 66.94 236 HIS A CA 1
ATOM 1748 C C . HIS A 1 236 ? -22.200 5.159 4.617 1.00 66.94 236 HIS A C 1
ATOM 1750 O O . HIS A 1 236 ? -22.609 4.829 5.724 1.00 66.94 236 HIS A O 1
ATOM 1756 N N . ASP A 1 237 ? -23.018 5.183 3.562 1.00 69.81 237 ASP A N 1
ATOM 1757 C CA . ASP A 1 237 ? -24.470 4.949 3.679 1.00 69.81 237 ASP A CA 1
ATOM 1758 C C . ASP A 1 237 ? -24.818 3.556 4.228 1.00 69.81 237 ASP A C 1
ATOM 1760 O O . ASP A 1 237 ? -25.766 3.394 5.001 1.00 69.81 237 ASP A O 1
ATOM 1764 N N . ALA A 1 238 ? -24.027 2.543 3.867 1.00 65.69 238 ALA A N 1
ATOM 1765 C CA . ALA A 1 238 ? -24.207 1.186 4.367 1.00 65.69 238 ALA A CA 1
ATOM 1766 C C . ALA A 1 238 ? -23.815 1.083 5.849 1.00 65.69 238 ALA A C 1
ATOM 1768 O O . ALA A 1 238 ? -24.529 0.443 6.622 1.00 65.69 238 ALA A O 1
ATOM 1769 N N . ALA A 1 239 ? -22.736 1.756 6.265 1.00 64.44 239 ALA A N 1
ATOM 1770 C CA . ALA A 1 239 ? -22.353 1.838 7.674 1.00 64.44 239 ALA A CA 1
ATOM 1771 C C . ALA A 1 239 ? -23.441 2.538 8.510 1.00 64.44 239 ALA A C 1
ATOM 1773 O O . ALA A 1 239 ? -23.800 2.074 9.595 1.00 64.44 239 ALA A O 1
ATOM 1774 N N . LEU A 1 240 ? -24.047 3.603 7.973 1.00 70.88 240 LEU A N 1
ATOM 1775 C CA . LEU A 1 240 ? -25.133 4.334 8.632 1.00 70.88 240 LEU A CA 1
ATOM 1776 C C . LEU A 1 240 ? -26.401 3.498 8.801 1.00 70.88 240 LEU A C 1
ATOM 1778 O O . LEU A 1 240 ? -27.071 3.591 9.831 1.00 70.88 240 LEU A O 1
ATOM 1782 N N . ALA A 1 241 ? -26.705 2.628 7.836 1.00 72.69 241 ALA A N 1
ATOM 1783 C CA . ALA A 1 241 ? -27.837 1.709 7.921 1.00 72.69 241 ALA A CA 1
ATOM 1784 C C . ALA A 1 241 ? -27.705 0.688 9.070 1.00 72.69 241 ALA A C 1
ATOM 1786 O O . ALA A 1 241 ? -28.714 0.147 9.534 1.00 72.69 241 ALA A O 1
ATOM 1787 N N . LEU A 1 242 ? -26.488 0.439 9.568 1.00 71.25 242 LEU A N 1
ATOM 1788 C CA . LEU A 1 242 ? -26.245 -0.440 10.717 1.00 71.25 242 LEU A CA 1
ATOM 1789 C C . LEU A 1 242 ? -26.435 0.269 12.063 1.00 71.25 242 LEU A C 1
ATOM 1791 O O . LEU A 1 242 ? -26.727 -0.397 13.061 1.00 71.25 242 LEU A O 1
ATOM 1795 N N . LEU A 1 243 ? -26.348 1.603 12.111 1.00 69.31 243 LEU A N 1
ATOM 1796 C CA . LEU A 1 243 ? -26.427 2.372 13.358 1.00 69.31 243 LEU A CA 1
ATOM 1797 C C . LEU A 1 243 ? -27.720 2.146 14.167 1.00 69.31 243 LEU A C 1
ATOM 1799 O O . LEU A 1 243 ? -27.621 2.047 15.395 1.00 69.31 243 LEU A O 1
ATOM 1803 N N . PRO A 1 244 ? -28.922 2.006 13.566 1.00 74.38 244 PRO A N 1
ATOM 1804 C CA . PRO A 1 244 ? -30.131 1.657 14.315 1.00 74.38 244 PRO A CA 1
ATOM 1805 C C . PRO A 1 244 ? -30.042 0.275 14.973 1.00 74.38 244 PRO A C 1
ATOM 1807 O O . PRO A 1 244 ? -30.417 0.117 16.133 1.00 74.38 244 PRO A O 1
ATOM 1810 N N . ARG A 1 245 ? -29.478 -0.719 14.272 1.00 71.00 245 ARG A N 1
ATOM 1811 C CA . ARG A 1 245 ? -29.299 -2.083 14.798 1.00 71.00 245 ARG A CA 1
ATOM 1812 C C . ARG A 1 245 ? -28.285 -2.100 15.938 1.00 71.00 245 ARG A C 1
ATOM 1814 O O . ARG A 1 245 ? -28.564 -2.683 16.983 1.00 71.00 245 ARG A O 1
ATOM 1821 N N . ILE A 1 246 ? -27.160 -1.399 15.771 1.00 68.50 246 ILE A N 1
ATOM 1822 C CA . ILE A 1 246 ? -26.162 -1.173 16.829 1.00 68.50 246 ILE A CA 1
ATOM 1823 C C . ILE A 1 246 ? -26.836 -0.506 18.034 1.00 68.50 246 ILE A C 1
ATOM 1825 O O . ILE A 1 246 ? -26.685 -0.953 19.166 1.00 68.50 246 ILE A O 1
ATOM 1829 N N . THR A 1 247 ? -27.667 0.511 17.801 1.00 70.00 247 THR A N 1
ATOM 1830 C CA . THR A 1 247 ? -28.415 1.215 18.853 1.00 70.00 247 THR A CA 1
ATOM 1831 C C . THR A 1 247 ? -29.392 0.304 19.604 1.00 70.00 247 THR A C 1
ATOM 1833 O O . THR A 1 247 ? -29.537 0.432 20.823 1.00 70.00 247 THR A O 1
ATOM 1836 N N . ASP A 1 248 ? -30.051 -0.623 18.915 1.00 73.38 248 ASP A N 1
ATOM 1837 C CA . ASP A 1 248 ? -31.014 -1.548 19.518 1.00 73.38 248 ASP A CA 1
ATOM 1838 C C . ASP A 1 248 ? -30.356 -2.695 20.286 1.00 73.38 248 ASP A C 1
ATOM 1840 O O . ASP A 1 248 ? -30.853 -3.086 21.344 1.00 73.38 248 ASP A O 1
ATOM 1844 N N . VAL A 1 249 ? -29.229 -3.232 19.808 1.00 68.38 249 VAL A N 1
ATOM 1845 C CA . VAL A 1 249 ? -28.412 -4.173 20.598 1.00 68.38 249 VAL A CA 1
ATOM 1846 C C . VAL A 1 249 ? -27.825 -3.447 21.816 1.00 68.38 249 VAL A C 1
ATOM 1848 O O . VAL A 1 249 ? -27.871 -3.964 22.931 1.00 68.38 249 VAL A O 1
ATOM 1851 N N . ARG A 1 250 ? -27.394 -2.189 21.651 1.00 67.81 250 ARG A N 1
ATOM 1852 C CA . ARG A 1 250 ? -26.862 -1.334 22.727 1.00 67.81 250 ARG A CA 1
ATOM 1853 C C . ARG A 1 250 ? -27.866 -1.126 23.859 1.00 67.81 250 ARG A C 1
ATOM 1855 O O . ARG A 1 250 ? -27.478 -1.160 25.019 1.00 67.81 250 ARG A O 1
ATOM 1862 N N . LYS A 1 251 ? -29.152 -0.919 23.551 1.00 69.62 251 LYS A N 1
ATOM 1863 C CA . LYS A 1 251 ? -30.209 -0.753 24.571 1.00 69.62 251 LYS A CA 1
ATOM 1864 C C . LYS A 1 251 ? -30.452 -2.016 25.407 1.00 69.62 251 LYS A C 1
ATOM 1866 O O . LYS A 1 251 ? -30.973 -1.899 26.513 1.00 69.62 251 LYS A O 1
ATOM 1871 N N . ARG A 1 252 ? -30.130 -3.199 24.873 1.00 68.44 252 ARG A N 1
ATOM 1872 C CA . ARG A 1 252 ? -30.404 -4.506 25.497 1.00 68.44 252 ARG A CA 1
ATOM 1873 C C . ARG A 1 252 ? -29.243 -5.039 26.336 1.00 68.44 252 ARG A C 1
ATOM 1875 O O . ARG A 1 252 ? -29.467 -5.862 27.221 1.00 68.44 252 ARG A O 1
ATOM 1882 N N . GLN A 1 253 ? -28.026 -4.542 26.122 1.00 61.88 253 GLN A N 1
ATOM 1883 C CA . GLN A 1 253 ? -26.876 -4.945 26.924 1.00 61.88 253 GLN A CA 1
ATOM 1884 C C . GLN A 1 253 ? -26.810 -4.212 28.275 1.00 61.88 253 GLN A C 1
ATOM 1886 O O . GLN A 1 253 ? -27.104 -3.015 28.349 1.00 61.88 253 GLN A O 1
ATOM 1891 N N . PRO A 1 254 ? -26.380 -4.887 29.360 1.00 53.06 254 PRO A N 1
ATOM 1892 C CA . PRO A 1 254 ? -25.979 -4.191 30.572 1.00 53.06 254 PRO A CA 1
ATOM 1893 C C . PRO A 1 254 ? -24.821 -3.243 30.246 1.00 53.06 254 PRO A C 1
ATOM 1895 O O . PRO A 1 254 ? -23.865 -3.624 29.569 1.00 53.06 254 PRO A O 1
ATOM 1898 N N . LYS A 1 255 ? -24.913 -2.010 30.744 1.00 59.03 255 LYS A N 1
ATOM 1899 C CA . LYS A 1 255 ? -23.803 -1.053 30.742 1.00 59.03 255 LYS A CA 1
ATOM 1900 C C . LYS A 1 255 ? -22.599 -1.701 31.447 1.00 59.03 255 LYS A C 1
ATOM 1902 O O . LYS A 1 255 ? -22.819 -2.417 32.416 1.00 59.03 255 LYS A O 1
ATOM 1907 N N . GLU A 1 256 ? -21.377 -1.392 30.990 1.00 59.41 256 GLU A N 1
ATOM 1908 C CA . GLU A 1 256 ? -20.075 -1.686 31.645 1.00 59.41 256 GLU A CA 1
ATOM 1909 C C . GLU A 1 256 ? -19.255 -2.888 31.117 1.00 59.41 256 GLU A C 1
ATOM 1911 O O . GLU A 1 256 ? -18.754 -3.695 31.896 1.00 59.41 256 GLU A O 1
ATOM 1916 N N . THR A 1 257 ? -19.001 -2.991 29.804 1.00 65.88 257 THR A N 1
ATOM 1917 C CA . THR A 1 257 ? -17.890 -3.836 29.305 1.00 65.88 257 THR A CA 1
ATOM 1918 C C . THR A 1 257 ? -16.874 -3.029 28.499 1.00 65.88 257 THR A C 1
ATOM 1920 O O . THR A 1 257 ? -17.222 -2.103 27.763 1.00 65.88 257 THR A O 1
ATOM 1923 N N . ILE A 1 258 ? -15.591 -3.393 28.626 1.00 66.44 258 ILE A N 1
ATOM 1924 C CA . ILE A 1 258 ? -14.496 -2.804 27.834 1.00 66.44 258 ILE A CA 1
ATOM 1925 C C . ILE A 1 258 ? -14.738 -3.055 26.338 1.00 66.44 258 ILE A C 1
ATOM 1927 O O . ILE A 1 258 ? -14.547 -2.145 25.532 1.00 66.44 258 ILE A O 1
ATOM 1931 N N . ALA A 1 259 ? -15.221 -4.251 25.986 1.00 64.19 259 ALA A N 1
ATOM 1932 C CA . ALA A 1 259 ? -15.554 -4.633 24.615 1.00 64.19 259 ALA A CA 1
ATOM 1933 C C . ALA A 1 259 ? -16.566 -3.668 23.981 1.00 64.19 259 ALA A C 1
ATOM 1935 O O . ALA A 1 259 ? -16.276 -3.083 22.941 1.00 64.19 259 ALA A O 1
ATOM 1936 N N . LEU A 1 260 ? -17.680 -3.386 24.671 1.00 69.75 260 LEU A N 1
ATOM 1937 C CA . LEU A 1 260 ? -18.675 -2.426 24.196 1.00 69.75 260 LEU A CA 1
ATOM 1938 C C . LEU A 1 260 ? -18.076 -1.026 24.014 1.00 69.75 260 LEU A C 1
ATOM 1940 O O . LEU A 1 260 ? -18.369 -0.355 23.029 1.00 69.75 260 LEU A O 1
ATOM 1944 N N . SER A 1 261 ? -17.208 -0.585 24.929 1.00 76.88 261 SER A N 1
ATOM 1945 C CA . SER A 1 261 ? -16.553 0.719 24.786 1.00 76.88 261 SER A CA 1
ATOM 1946 C C . SER A 1 261 ? -15.631 0.785 23.565 1.00 76.88 261 SER A C 1
ATOM 1948 O O . SER A 1 261 ? -15.620 1.792 22.870 1.00 76.88 261 SER A O 1
ATOM 1950 N N . ASN A 1 262 ? -14.902 -0.292 23.259 1.00 74.38 262 ASN A N 1
ATOM 1951 C CA . ASN A 1 262 ? -14.037 -0.359 22.081 1.00 74.38 262 ASN A CA 1
ATOM 1952 C C . ASN A 1 262 ? -14.851 -0.417 20.787 1.00 74.38 262 ASN A C 1
ATOM 1954 O O . ASN A 1 262 ? -14.505 0.255 19.821 1.00 74.38 262 ASN A O 1
ATOM 1958 N N . ALA A 1 263 ? -15.952 -1.166 20.782 1.00 69.44 263 ALA A N 1
ATOM 1959 C CA . ALA A 1 263 ? -16.861 -1.248 19.647 1.00 69.44 263 ALA A CA 1
ATOM 1960 C C . ALA A 1 263 ? -17.484 0.126 19.321 1.00 69.44 263 ALA A C 1
ATOM 1962 O O . ALA A 1 263 ? -17.454 0.577 18.176 1.00 69.44 263 ALA A O 1
ATOM 1963 N N . LEU A 1 264 ? -17.962 0.844 20.346 1.00 79.19 264 LEU A N 1
ATOM 1964 C CA . LEU A 1 264 ? -18.493 2.204 20.209 1.00 79.19 264 LEU A CA 1
ATOM 1965 C C . LEU A 1 264 ? -17.418 3.222 19.805 1.00 79.19 264 LEU A C 1
ATOM 1967 O O . LEU A 1 264 ? -17.704 4.113 19.007 1.00 79.19 264 LEU A O 1
ATOM 1971 N N . ALA A 1 265 ? -16.200 3.091 20.345 1.00 83.38 265 ALA A N 1
ATOM 1972 C CA . ALA A 1 265 ? -15.063 3.927 19.972 1.00 83.38 265 ALA A CA 1
ATOM 1973 C C . ALA A 1 265 ? -14.757 3.794 18.480 1.00 83.38 265 ALA A C 1
ATOM 1975 O O . ALA A 1 265 ? -14.751 4.802 17.795 1.00 83.38 265 ALA A O 1
ATOM 1976 N N . ARG A 1 266 ? -14.625 2.570 17.956 1.00 79.00 266 ARG A N 1
ATOM 1977 C CA . ARG A 1 266 ? -14.307 2.338 16.538 1.00 79.00 266 ARG A CA 1
ATOM 1978 C C . ARG A 1 266 ? -15.330 2.954 15.585 1.00 79.00 266 ARG A C 1
ATOM 1980 O O . ARG A 1 266 ? -14.949 3.571 14.599 1.00 79.00 266 ARG A O 1
ATOM 1987 N N . VAL A 1 267 ? -16.624 2.824 15.890 1.00 79.06 267 VAL A N 1
ATOM 1988 C CA . VAL A 1 267 ? -17.688 3.453 15.085 1.00 79.06 267 VAL A CA 1
ATOM 1989 C C . VAL A 1 267 ? -17.622 4.978 15.190 1.00 79.06 267 VAL A C 1
ATOM 1991 O O . VAL A 1 267 ? -17.720 5.668 14.181 1.00 79.06 267 VAL A O 1
ATOM 1994 N N . GLY A 1 268 ? -17.457 5.515 16.401 1.00 85.94 268 GLY A N 1
ATOM 1995 C CA . GLY A 1 268 ? -17.390 6.958 16.623 1.00 85.94 268 GLY A CA 1
ATOM 1996 C C . GLY A 1 268 ? -16.160 7.613 15.987 1.00 85.94 268 GLY A C 1
ATOM 1997 O O . GLY A 1 268 ? -16.292 8.633 15.322 1.00 85.94 268 GLY A O 1
ATOM 1998 N N . GLU A 1 269 ? -14.987 7.015 16.172 1.00 86.94 269 GLU A N 1
ATOM 1999 C CA . GLU A 1 269 ? -13.705 7.448 15.606 1.00 86.94 269 GLU A CA 1
ATOM 2000 C C . GLU A 1 269 ? -13.760 7.381 14.075 1.00 86.94 269 GLU A C 1
ATOM 2002 O O . GLU A 1 269 ? -13.561 8.398 13.418 1.00 86.94 269 GLU A O 1
ATOM 2007 N N . GLY A 1 270 ? -14.197 6.249 13.508 1.00 80.88 270 GLY A N 1
ATOM 2008 C CA . GLY A 1 270 ? -14.339 6.097 12.060 1.00 80.88 270 GLY A CA 1
ATOM 2009 C C . GLY A 1 270 ? -15.320 7.090 11.425 1.00 80.88 270 GLY A C 1
ATOM 2010 O O . GLY A 1 270 ? -15.081 7.556 10.316 1.00 80.88 270 GLY A O 1
ATOM 2011 N N . LEU A 1 271 ? -16.406 7.463 12.114 1.00 83.69 271 LEU A N 1
ATOM 2012 C CA . LEU A 1 271 ? -17.321 8.507 11.635 1.00 83.69 271 LEU A CA 1
ATOM 2013 C C . LEU A 1 271 ? -16.675 9.899 11.643 1.00 83.69 271 LEU A C 1
ATOM 2015 O O . LEU A 1 271 ? -16.938 10.687 10.739 1.00 83.69 271 LEU A O 1
ATOM 2019 N N . VAL A 1 272 ? -15.848 10.220 12.640 1.00 87.44 272 VAL A N 1
ATOM 2020 C CA . VAL A 1 272 ? -15.117 11.498 12.675 1.00 87.44 272 VAL A CA 1
ATOM 2021 C C . VAL A 1 272 ? -14.066 11.546 11.568 1.00 87.44 272 VAL A C 1
ATOM 2023 O O . VAL A 1 272 ? -14.040 12.522 10.824 1.00 87.44 272 VAL A O 1
ATOM 2026 N N . ASP A 1 273 ? -13.279 10.482 11.406 1.00 83.12 273 ASP A N 1
ATOM 2027 C CA . ASP A 1 273 ? -12.208 10.403 10.402 1.00 83.12 273 ASP A CA 1
ATOM 2028 C C . ASP A 1 273 ? -12.737 10.423 8.953 1.00 83.12 273 ASP A C 1
ATOM 2030 O O . ASP A 1 273 ? -11.995 10.729 8.025 1.00 83.12 273 ASP A O 1
ATOM 2034 N N . ASN A 1 274 ? -14.028 10.135 8.756 1.00 80.81 274 ASN A N 1
ATOM 2035 C CA . ASN A 1 274 ? -14.721 10.186 7.465 1.00 80.81 274 ASN A CA 1
ATOM 2036 C C . ASN A 1 274 ? -15.637 11.423 7.319 1.00 80.81 274 ASN A C 1
ATOM 2038 O O . ASN A 1 274 ? -16.676 11.345 6.663 1.00 80.81 274 ASN A O 1
ATOM 2042 N N . ASP A 1 275 ? -15.303 12.552 7.954 1.00 84.81 275 ASP A N 1
ATOM 2043 C CA . ASP A 1 275 ? -16.029 13.833 7.847 1.00 84.81 275 ASP A CA 1
ATOM 2044 C C . ASP A 1 275 ? -17.517 13.782 8.266 1.00 84.81 275 ASP A C 1
ATOM 2046 O O . ASP A 1 275 ? -18.351 14.587 7.837 1.00 84.81 275 ASP A O 1
ATOM 2050 N N . ARG A 1 276 ? -17.884 12.865 9.173 1.00 85.50 276 ARG A N 1
ATOM 2051 C CA . ARG A 1 276 ? -19.238 12.748 9.760 1.00 85.50 276 ARG A CA 1
ATOM 2052 C C . ARG A 1 276 ? -19.259 12.924 11.290 1.00 85.50 276 ARG A C 1
ATOM 2054 O O . ARG A 1 276 ? -19.978 12.199 11.989 1.00 85.50 276 ARG A O 1
ATOM 2061 N N . PRO A 1 277 ? -18.565 13.928 11.863 1.00 89.75 277 PRO A N 1
ATOM 2062 C CA . PRO A 1 277 ? -18.397 14.057 13.312 1.00 89.75 277 PRO A CA 1
ATOM 2063 C C . PRO A 1 277 ? -19.719 14.244 14.075 1.00 89.75 277 PRO A C 1
ATOM 2065 O O . PRO A 1 277 ? -19.870 13.759 15.195 1.00 89.75 277 PRO A O 1
ATOM 2068 N N . ALA A 1 278 ? -20.728 14.881 13.473 1.00 89.25 278 ALA A N 1
ATOM 2069 C CA . ALA A 1 278 ? -22.022 15.094 14.123 1.00 89.25 278 ALA A CA 1
ATOM 2070 C C . ALA A 1 278 ? -22.781 13.783 14.419 1.00 89.25 278 ALA A C 1
ATOM 2072 O O . ALA A 1 278 ? -23.589 13.739 15.350 1.00 89.25 278 ALA A O 1
ATOM 2073 N N . GLU A 1 279 ? -22.557 12.724 13.643 1.00 86.81 279 GLU A N 1
ATOM 2074 C CA . GLU A 1 279 ? -23.201 11.414 13.824 1.00 86.81 279 GLU A CA 1
ATOM 2075 C C . GLU A 1 279 ? -22.456 10.525 14.817 1.00 86.81 279 GLU A C 1
ATOM 2077 O O . GLU A 1 279 ? -23.062 9.640 15.420 1.00 86.81 279 GLU A O 1
ATOM 2082 N N . ALA A 1 280 ? -21.176 10.815 15.054 1.00 89.12 280 ALA A N 1
ATOM 2083 C CA . ALA A 1 280 ? -20.346 10.121 16.027 1.00 89.12 280 ALA A CA 1
ATOM 2084 C C . ALA A 1 280 ? -20.736 10.421 17.487 1.00 89.12 280 ALA A C 1
ATOM 2086 O O . ALA A 1 280 ? -20.533 9.581 18.366 1.00 89.12 280 ALA A O 1
ATOM 2087 N N . GLU A 1 281 ? -21.318 11.599 17.757 1.00 92.50 281 GLU A N 1
ATOM 2088 C CA . GLU A 1 281 ? -21.620 12.102 19.108 1.00 92.50 281 GLU A CA 1
ATOM 2089 C C . GLU A 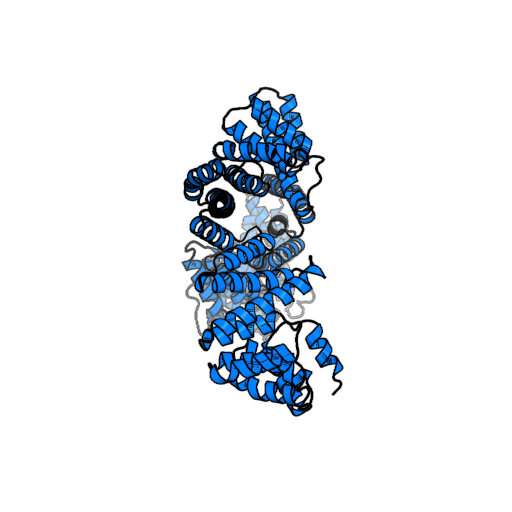1 281 ? -22.271 11.065 20.055 1.00 92.50 281 GLU A C 1
ATOM 2091 O O . GLU A 1 281 ? -21.716 10.838 21.136 1.00 92.50 281 GLU A O 1
ATOM 2096 N N . PRO A 1 282 ? -23.408 10.412 19.723 1.00 86.88 282 PRO A N 1
ATOM 2097 C CA . PRO A 1 282 ? -24.058 9.475 20.643 1.00 86.88 282 PRO A CA 1
ATOM 2098 C C . PRO A 1 282 ? -23.181 8.263 20.984 1.00 86.88 282 PRO A C 1
ATOM 2100 O O . PRO A 1 282 ? -23.207 7.797 22.123 1.00 86.88 282 PRO A O 1
ATOM 2103 N N . PHE A 1 283 ? -22.379 7.771 20.035 1.00 86.12 283 PHE A N 1
ATOM 2104 C CA . PHE A 1 283 ? -21.489 6.625 20.245 1.00 86.12 283 PHE A CA 1
ATOM 2105 C C . PHE A 1 283 ? -20.295 7.005 21.116 1.00 86.12 283 PHE A C 1
ATOM 2107 O O . PHE A 1 283 ? -19.983 6.304 22.079 1.00 86.12 283 PHE A O 1
ATOM 2114 N N . LEU A 1 284 ? -19.674 8.152 20.833 1.00 91.31 284 LEU A N 1
ATOM 2115 C CA . LEU A 1 284 ? -18.533 8.664 21.590 1.00 91.31 284 LEU A CA 1
ATOM 2116 C C . LEU A 1 284 ? -18.920 9.056 23.018 1.00 91.31 284 LEU A C 1
ATOM 2118 O O . LEU A 1 284 ? -18.147 8.827 23.947 1.00 91.31 284 LEU A O 1
ATOM 2122 N N . ARG A 1 285 ? -20.129 9.591 23.225 1.00 91.50 285 ARG A N 1
ATOM 2123 C CA . ARG A 1 285 ? -20.646 9.916 24.561 1.00 91.50 285 ARG A CA 1
ATOM 2124 C C . ARG A 1 285 ? -20.875 8.660 25.402 1.00 91.50 285 ARG A C 1
ATOM 2126 O O . ARG A 1 285 ? -20.450 8.625 26.557 1.00 91.50 285 ARG A O 1
ATOM 2133 N N . ASP A 1 286 ? -21.498 7.632 24.830 1.00 84.31 286 ASP A N 1
ATOM 2134 C CA . ASP A 1 286 ? -21.715 6.357 25.524 1.00 84.31 286 ASP A CA 1
ATOM 2135 C C . ASP A 1 286 ? -20.386 5.632 25.791 1.00 84.31 286 ASP A C 1
ATOM 2137 O O . ASP A 1 286 ? -20.154 5.144 26.900 1.00 84.31 286 ASP A O 1
ATOM 2141 N N . CYS A 1 287 ? -19.474 5.634 24.813 1.00 87.25 287 CYS A N 1
ATOM 2142 C CA . CYS A 1 287 ? -18.113 5.125 24.969 1.00 87.25 287 CYS A CA 1
ATOM 2143 C C . CYS A 1 287 ? -17.389 5.817 26.130 1.00 87.25 287 CYS A C 1
ATOM 2145 O O . CYS A 1 287 ? -16.868 5.149 27.027 1.00 87.25 287 CYS A O 1
ATOM 2147 N N . LEU A 1 288 ? -17.405 7.153 26.154 1.00 90.75 288 LEU A N 1
ATOM 2148 C CA . LEU A 1 288 ? -16.755 7.937 27.197 1.00 90.75 288 LEU A CA 1
ATOM 2149 C C . LEU A 1 288 ? -17.357 7.648 28.577 1.00 90.75 288 LEU A C 1
ATOM 2151 O O . LEU A 1 288 ? -16.605 7.496 29.536 1.00 90.75 288 LEU A O 1
ATOM 2155 N N . ALA A 1 289 ? -18.683 7.520 28.688 1.00 88.00 289 ALA A N 1
ATOM 2156 C CA . ALA A 1 289 ? -19.343 7.180 29.948 1.00 88.00 289 ALA A CA 1
ATOM 2157 C C . ALA A 1 289 ? -18.889 5.812 30.488 1.00 88.00 289 ALA A C 1
ATOM 2159 O O . ALA A 1 289 ? -18.579 5.689 31.674 1.00 88.00 289 ALA A O 1
ATOM 2160 N N . ILE A 1 290 ? -18.783 4.800 29.619 1.00 81.62 290 ILE A N 1
ATOM 2161 C CA . ILE A 1 290 ? -18.293 3.466 29.994 1.00 81.62 290 ILE A CA 1
ATOM 2162 C C . ILE A 1 290 ? -16.810 3.525 30.390 1.00 81.62 290 ILE A C 1
ATOM 2164 O O . ILE A 1 290 ? -16.426 3.004 31.438 1.00 81.62 290 ILE A O 1
ATOM 2168 N N . ARG A 1 291 ? -15.966 4.189 29.589 1.00 87.25 291 ARG A N 1
ATOM 2169 C CA . ARG A 1 291 ? -14.523 4.315 29.858 1.00 87.25 291 ARG A CA 1
ATOM 2170 C C . ARG A 1 291 ? -14.238 5.094 31.144 1.00 87.25 291 ARG A C 1
ATOM 2172 O O . ARG A 1 291 ? -13.309 4.743 31.863 1.00 87.25 291 ARG A O 1
ATOM 2179 N N . LEU A 1 292 ? -15.058 6.088 31.485 1.00 88.38 292 LEU A N 1
ATOM 2180 C CA . LEU A 1 292 ? -14.981 6.806 32.761 1.00 88.38 292 LEU A CA 1
ATOM 2181 C C . LEU A 1 292 ? -15.303 5.919 33.968 1.00 88.38 292 LEU A C 1
ATOM 2183 O O . LEU A 1 292 ? -14.665 6.075 35.005 1.00 88.38 292 LEU A O 1
ATOM 2187 N N . ALA A 1 293 ? -16.263 5.000 33.840 1.00 83.12 293 ALA A N 1
ATOM 2188 C CA . ALA A 1 293 ? -16.610 4.070 34.913 1.00 83.12 293 ALA A CA 1
ATOM 2189 C C . ALA A 1 293 ? -15.535 2.990 35.116 1.00 83.12 293 ALA A C 1
ATOM 2191 O O . ALA A 1 293 ? -15.219 2.635 36.248 1.00 83.12 293 ALA A O 1
ATOM 2192 N N . LEU A 1 294 ? -14.957 2.482 34.022 1.00 80.25 294 LEU A N 1
ATOM 2193 C CA . LEU A 1 294 ? -14.019 1.356 34.059 1.00 80.25 294 LEU A CA 1
ATOM 2194 C C . LEU A 1 294 ? -12.557 1.782 34.249 1.00 80.25 294 LEU A C 1
ATOM 2196 O O . LEU A 1 294 ? -11.809 1.130 34.973 1.00 80.25 294 LEU A O 1
ATOM 2200 N N . ALA A 1 295 ? -12.126 2.841 33.562 1.00 80.12 295 ALA A N 1
ATOM 2201 C CA . ALA A 1 295 ? -10.726 3.249 33.481 1.00 80.12 295 ALA A CA 1
ATOM 2202 C C . ALA A 1 295 ? -10.583 4.772 33.240 1.00 80.12 295 ALA A C 1
ATOM 2204 O O . ALA A 1 295 ? -10.091 5.202 32.189 1.00 80.12 295 ALA A O 1
ATOM 2205 N N . PRO A 1 296 ? -10.971 5.627 34.206 1.00 84.25 296 PRO A N 1
ATOM 2206 C CA . PRO A 1 296 ? -11.030 7.080 34.014 1.00 84.25 296 PRO A CA 1
ATOM 2207 C C . PRO A 1 296 ? -9.675 7.728 33.685 1.00 84.25 296 PRO A C 1
ATOM 2209 O O . PRO A 1 296 ? -9.642 8.744 32.991 1.00 84.25 296 PRO A O 1
ATOM 2212 N N . GLY A 1 297 ? -8.570 7.134 34.151 1.00 83.00 297 GLY A N 1
ATOM 2213 C CA . GLY A 1 297 ? -7.198 7.582 33.883 1.00 83.00 297 GLY A CA 1
ATOM 2214 C C . GLY A 1 297 ? -6.537 6.953 32.652 1.00 83.00 297 GLY A C 1
ATOM 2215 O O . GLY A 1 297 ? -5.356 7.187 32.420 1.00 83.00 297 GLY A O 1
ATOM 2216 N N . SER A 1 298 ? -7.251 6.127 31.879 1.00 87.00 298 SER A N 1
ATOM 2217 C CA . SER A 1 298 ? -6.686 5.506 30.677 1.00 87.00 298 SER A CA 1
ATOM 2218 C C . SER A 1 298 ? -6.445 6.536 29.572 1.00 87.00 298 SER A C 1
ATOM 2220 O O . SER A 1 298 ? -7.278 7.417 29.337 1.00 87.00 298 SER A O 1
ATOM 2222 N N . TRP A 1 299 ? -5.348 6.371 28.828 1.00 88.69 299 TRP A N 1
ATOM 2223 C CA . TRP A 1 299 ? -5.071 7.163 27.629 1.00 88.69 299 TRP A CA 1
ATOM 2224 C C . TRP A 1 299 ? -6.207 7.045 26.604 1.00 88.69 299 TRP A C 1
ATOM 2226 O O . TRP A 1 299 ? -6.546 8.037 25.973 1.00 88.69 299 TRP A O 1
ATOM 2236 N N . MET A 1 300 ? -6.879 5.889 26.514 1.00 86.69 300 MET A N 1
ATOM 2237 C CA . MET A 1 300 ? -8.046 5.692 25.642 1.00 86.69 300 MET A CA 1
ATOM 2238 C C . MET A 1 300 ? -9.227 6.584 26.048 1.00 86.69 300 MET A C 1
ATOM 2240 O O . MET A 1 300 ? -9.976 7.068 25.201 1.00 86.69 300 MET A O 1
ATOM 2244 N N . THR A 1 301 ? -9.394 6.854 27.344 1.00 89.44 301 THR A N 1
ATOM 2245 C CA . THR A 1 301 ? -10.425 7.773 27.850 1.00 89.44 301 THR A CA 1
ATOM 2246 C C . THR A 1 301 ? -10.108 9.209 27.434 1.00 89.44 301 THR A C 1
ATOM 2248 O O . THR A 1 301 ? -10.986 9.918 26.946 1.00 89.44 301 THR A O 1
ATOM 2251 N N . ALA A 1 302 ? -8.848 9.633 27.570 1.00 90.06 302 ALA A N 1
ATOM 2252 C CA . ALA A 1 302 ? -8.376 10.932 27.085 1.00 90.06 302 ALA A CA 1
ATOM 2253 C C . ALA A 1 302 ? -8.513 11.064 25.557 1.00 90.06 302 ALA A C 1
ATOM 2255 O O . ALA A 1 302 ? -9.019 12.070 25.066 1.00 90.06 302 ALA A O 1
ATOM 2256 N N . TYR A 1 303 ? -8.160 10.008 24.828 1.00 89.06 303 TYR A N 1
ATOM 2257 C CA . TYR A 1 303 ? -8.285 9.887 23.378 1.00 89.06 303 TYR A CA 1
ATOM 2258 C C . TYR A 1 303 ? -9.740 10.075 22.918 1.00 89.06 303 TYR A C 1
ATOM 2260 O O . TYR A 1 303 ? -10.020 10.956 22.108 1.00 89.06 303 TYR A O 1
ATOM 2268 N N . THR A 1 304 ? -10.692 9.365 23.536 1.00 92.69 304 THR A N 1
ATOM 2269 C CA . THR A 1 304 ? -12.138 9.487 23.239 1.00 92.69 304 THR A CA 1
ATOM 2270 C C . THR A 1 304 ? -12.656 10.914 23.420 1.00 92.69 304 THR A C 1
ATOM 2272 O O . THR A 1 304 ? -13.485 11.378 22.639 1.00 92.69 304 THR A O 1
ATOM 2275 N N . ARG A 1 305 ? -12.174 11.634 24.446 1.00 95.06 305 ARG A N 1
ATOM 2276 C CA . ARG A 1 305 ? -12.575 13.030 24.682 1.00 95.06 305 ARG A CA 1
ATOM 2277 C C . ARG A 1 305 ? -12.216 13.926 23.498 1.00 95.06 305 ARG A C 1
ATOM 2279 O O . ARG A 1 305 ? -13.019 14.780 23.144 1.00 95.06 305 ARG A O 1
ATOM 2286 N N . THR A 1 306 ? -11.055 13.723 22.872 1.00 94.25 306 THR A N 1
ATOM 2287 C CA . THR A 1 306 ? -10.653 14.530 21.706 1.00 94.25 306 THR A CA 1
ATOM 2288 C C . THR A 1 306 ? -11.638 14.382 20.545 1.00 94.25 306 THR A C 1
ATOM 2290 O O . THR A 1 306 ? -12.104 15.386 20.020 1.00 94.25 306 THR A O 1
ATOM 2293 N N . TYR A 1 307 ? -12.050 13.151 20.227 1.00 94.19 307 TYR A N 1
ATOM 2294 C CA . TYR A 1 307 ? -13.050 12.872 19.192 1.00 94.19 307 TYR A CA 1
ATOM 2295 C C . TYR A 1 307 ? -14.435 13.419 19.547 1.00 94.19 307 TYR A C 1
ATOM 2297 O O . TYR A 1 307 ? -15.114 14.016 18.712 1.00 94.19 307 TYR A O 1
ATOM 2305 N N . LEU A 1 308 ? -14.867 13.247 20.803 1.00 96.06 308 LEU A N 1
ATOM 2306 C CA . LEU A 1 308 ? -16.158 13.776 21.249 1.00 96.06 308 LEU A CA 1
ATOM 2307 C C . LEU A 1 308 ? -16.193 15.308 21.154 1.00 96.06 308 LEU A C 1
ATOM 2309 O O . LEU A 1 308 ? -17.230 15.881 20.833 1.00 96.06 308 LEU A O 1
ATOM 2313 N N . GLY A 1 309 ? -15.062 15.963 21.410 1.00 95.19 309 GLY A N 1
ATOM 2314 C CA . GLY A 1 309 ? -14.879 17.395 21.225 1.00 95.19 309 GLY A CA 1
ATOM 2315 C C . GLY A 1 309 ? -15.229 17.878 19.818 1.00 95.19 309 GLY A C 1
ATOM 2316 O O . GLY A 1 309 ? -16.052 18.780 19.665 1.00 95.19 309 GLY A O 1
ATOM 2317 N N . GLU A 1 310 ? -14.669 17.233 18.795 1.00 93.31 310 GLU A N 1
ATOM 2318 C CA . GLU A 1 310 ? -14.952 17.519 17.380 1.00 93.31 310 GLU A CA 1
ATOM 2319 C C . GLU A 1 310 ? -16.420 17.253 17.021 1.00 93.31 310 GLU A C 1
ATOM 2321 O O . GLU A 1 310 ? -17.078 18.095 16.403 1.00 93.31 310 GLU A O 1
ATOM 2326 N N . ALA A 1 311 ? -16.976 16.131 17.490 1.00 94.88 311 ALA A N 1
ATOM 2327 C CA . ALA A 1 311 ? -18.389 15.797 17.307 1.00 94.88 311 ALA A CA 1
ATOM 2328 C C . ALA A 1 311 ? -19.332 16.869 17.886 1.00 94.88 311 ALA A C 1
ATOM 2330 O O . ALA A 1 311 ? -20.308 17.276 17.247 1.00 94.88 311 ALA A O 1
ATOM 2331 N N . LEU A 1 312 ? -19.022 17.371 19.083 1.00 95.62 312 LEU A N 1
ATOM 2332 C CA . LEU A 1 312 ? -19.773 18.441 19.740 1.00 95.62 312 LEU A CA 1
ATOM 2333 C C . LEU A 1 312 ? -19.605 19.789 19.026 1.00 95.62 312 LEU A C 1
ATOM 2335 O O . LEU A 1 312 ? -20.579 20.537 18.903 1.00 95.62 312 LEU A O 1
ATOM 2339 N N . ALA A 1 313 ? -18.402 20.099 18.534 1.00 92.94 313 ALA A N 1
ATOM 2340 C CA . ALA A 1 313 ? -18.141 21.312 17.762 1.00 92.94 313 ALA A CA 1
ATOM 2341 C C . ALA A 1 313 ? -18.959 21.329 16.460 1.00 92.94 313 ALA A C 1
ATOM 2343 O O . ALA A 1 313 ? -19.611 22.331 16.165 1.00 92.94 313 ALA A O 1
ATOM 2344 N N . ALA A 1 314 ? -19.030 20.199 15.747 1.00 92.38 314 ALA A N 1
ATOM 2345 C CA . ALA A 1 314 ? -19.855 20.037 14.546 1.00 92.38 314 ALA A CA 1
ATOM 2346 C C . ALA A 1 314 ? -21.361 20.220 14.816 1.00 92.38 314 ALA A C 1
ATOM 2348 O O . ALA A 1 314 ? -22.116 20.654 13.948 1.00 92.38 314 ALA A O 1
ATOM 2349 N N . ARG A 1 315 ? -21.805 19.938 16.046 1.00 93.50 315 ARG A N 1
ATOM 2350 C CA . ARG A 1 315 ? -23.179 20.163 16.532 1.00 93.50 315 ARG A CA 1
ATOM 2351 C C . ARG A 1 315 ? -23.403 21.570 17.100 1.00 93.50 315 ARG A C 1
ATOM 2353 O O . ARG A 1 315 ? -24.447 21.819 17.698 1.00 93.50 315 ARG A O 1
ATOM 2360 N N . MET A 1 316 ? -22.438 22.479 16.939 1.00 92.56 316 MET A N 1
ATOM 2361 C CA . MET A 1 316 ? -22.455 23.847 17.474 1.00 92.56 316 MET A CA 1
ATOM 2362 C C . MET A 1 316 ? -22.539 23.927 19.012 1.00 92.56 316 MET A C 1
ATOM 2364 O O . MET A 1 316 ? -22.946 24.943 19.575 1.00 92.56 316 MET A O 1
ATOM 2368 N N . ARG A 1 317 ? -22.122 22.875 19.733 1.00 94.69 317 ARG A N 1
ATOM 2369 C CA . ARG A 1 317 ? -22.077 22.831 21.209 1.00 94.69 317 ARG A CA 1
ATOM 2370 C C . ARG A 1 317 ? -20.721 23.320 21.728 1.00 94.69 317 ARG A C 1
ATOM 2372 O O . ARG A 1 317 ? -20.022 22.607 22.445 1.00 94.69 317 ARG A O 1
ATOM 2379 N N . PHE A 1 318 ? -20.340 24.542 21.352 1.00 93.12 318 PHE A N 1
ATOM 2380 C CA . PHE A 1 318 ? -18.960 25.039 21.461 1.00 93.12 318 PHE A CA 1
ATOM 2381 C C . PHE A 1 318 ? -18.373 25.029 22.878 1.00 93.12 318 PHE A C 1
ATOM 2383 O O . PHE A 1 318 ? -17.238 24.604 23.056 1.00 93.12 318 PHE A O 1
ATOM 2390 N N . THR A 1 319 ? -19.130 25.437 23.899 1.00 93.69 319 THR A N 1
ATOM 2391 C CA . THR A 1 319 ? -18.626 25.475 25.286 1.00 93.69 319 THR A CA 1
ATOM 2392 C C . THR A 1 319 ? -18.304 24.082 25.827 1.00 93.69 319 THR A C 1
ATOM 2394 O O . THR A 1 319 ? -17.310 23.887 26.522 1.00 93.69 319 THR A O 1
ATOM 2397 N N . GLU A 1 320 ? -19.137 23.097 25.496 1.00 95.75 320 GLU A N 1
ATOM 2398 C CA . GLU A 1 320 ? -18.914 21.709 25.898 1.00 95.75 320 GLU A CA 1
ATOM 2399 C C . GLU A 1 320 ? -17.785 21.078 25.086 1.00 95.75 320 GLU A C 1
ATOM 2401 O O . GLU A 1 320 ? -16.937 20.396 25.657 1.00 95.75 320 GLU A O 1
ATOM 2406 N N . ALA A 1 321 ? -17.735 21.362 23.780 1.00 95.56 321 ALA A N 1
ATOM 2407 C CA . ALA A 1 321 ? -16.638 20.957 22.912 1.00 95.56 321 ALA A CA 1
ATOM 2408 C C . ALA A 1 321 ? -15.291 21.469 23.446 1.00 95.56 321 ALA A C 1
ATOM 2410 O O . ALA A 1 321 ? -14.356 20.685 23.583 1.00 95.56 321 ALA A O 1
ATOM 2411 N N . GLU A 1 322 ? -15.205 22.747 23.832 1.00 96.12 322 GLU A N 1
ATOM 2412 C CA . GLU A 1 322 ? -13.998 23.357 24.407 1.00 96.12 322 GLU A CA 1
ATOM 2413 C C . GLU A 1 322 ? -13.570 22.622 25.687 1.00 96.12 322 GLU A C 1
ATOM 2415 O O . GLU A 1 322 ? -12.420 22.197 25.807 1.00 96.12 322 GLU A O 1
ATOM 2420 N N . ALA A 1 323 ? -14.500 22.413 26.624 1.00 96.19 323 ALA A N 1
ATOM 2421 C CA . ALA A 1 323 ? -14.209 21.771 27.905 1.00 96.19 323 ALA A CA 1
ATOM 2422 C C . ALA A 1 323 ? -13.740 20.314 27.746 1.00 96.19 323 ALA A C 1
ATOM 2424 O O . ALA A 1 323 ? -12.725 19.919 28.327 1.00 96.19 323 ALA A O 1
ATOM 2425 N N . VAL A 1 324 ? -14.457 19.521 26.944 1.00 96.25 324 VAL A N 1
ATOM 2426 C CA . VAL A 1 324 ? -14.149 18.101 26.727 1.00 96.25 324 VAL A CA 1
ATOM 2427 C C . VAL A 1 324 ? -12.832 17.942 25.965 1.00 96.25 324 VAL A C 1
ATOM 2429 O O . VAL A 1 324 ? -11.989 17.142 26.379 1.00 96.25 324 VAL A O 1
ATOM 2432 N N . THR A 1 325 ? -12.610 18.733 24.909 1.00 96.19 325 THR A N 1
ATOM 2433 C CA . THR A 1 325 ? -11.373 18.675 24.110 1.00 96.19 325 THR A CA 1
ATOM 2434 C C . THR A 1 325 ? -10.164 19.080 24.940 1.00 96.19 325 THR A C 1
ATOM 2436 O O . THR A 1 325 ? -9.156 18.376 24.918 1.00 96.19 325 THR A O 1
ATOM 2439 N N . ARG A 1 326 ? -10.265 20.163 25.728 1.00 96.44 326 ARG A N 1
ATOM 2440 C CA . ARG A 1 326 ? -9.174 20.629 26.597 1.00 96.44 326 ARG A CA 1
ATOM 2441 C C . ARG A 1 326 ? -8.789 19.564 27.617 1.00 96.44 326 ARG A C 1
ATOM 2443 O O . ARG A 1 326 ? -7.616 19.222 27.724 1.00 96.44 326 ARG A O 1
ATOM 2450 N N . GLN A 1 327 ? -9.774 18.981 28.302 1.00 94.81 327 GLN A N 1
ATOM 2451 C CA . GLN A 1 327 ? -9.517 17.908 29.261 1.00 94.81 327 GLN A CA 1
ATOM 2452 C C . GLN A 1 327 ? -8.893 16.675 28.587 1.00 94.81 327 GLN A C 1
ATOM 2454 O O . GLN A 1 327 ? -7.998 16.047 29.156 1.00 94.81 327 GLN A O 1
ATOM 2459 N N . GLY A 1 328 ? -9.364 16.318 27.387 1.00 94.19 328 GLY A N 1
ATOM 2460 C CA . GLY A 1 328 ? -8.797 15.237 26.580 1.00 94.19 328 GLY A CA 1
ATOM 2461 C C . GLY A 1 328 ? -7.333 15.484 26.234 1.00 94.19 328 GLY A C 1
ATOM 2462 O O . GLY A 1 328 ? -6.493 14.638 26.527 1.00 94.19 328 GLY A O 1
ATOM 2463 N N . PHE A 1 329 ? -7.029 16.664 25.695 1.00 95.75 329 PHE A N 1
ATOM 2464 C CA . PHE A 1 329 ? -5.680 17.084 25.330 1.00 95.75 329 PHE A CA 1
ATOM 2465 C C . PHE A 1 329 ? -4.727 17.040 26.530 1.00 95.75 329 PHE A C 1
ATOM 2467 O O . PHE A 1 329 ? -3.714 16.346 26.487 1.00 95.75 329 PHE A O 1
ATOM 2474 N N . GLU A 1 330 ? -5.075 17.710 27.631 1.00 94.25 330 GLU A N 1
ATOM 2475 C CA . GLU A 1 330 ? -4.234 17.781 28.834 1.00 94.25 330 GLU A CA 1
ATOM 2476 C C . GLU A 1 330 ? -3.962 16.396 29.431 1.00 94.25 330 GLU A C 1
ATOM 2478 O O . GLU A 1 330 ? -2.837 16.100 29.834 1.00 94.25 330 GLU A O 1
ATOM 2483 N N . SER A 1 331 ? -4.971 15.520 29.431 1.00 93.00 331 SER A N 1
ATOM 2484 C CA . SER A 1 331 ? -4.819 14.145 29.916 1.00 93.00 331 SER A CA 1
ATOM 2485 C C . SER A 1 331 ? -3.923 13.302 29.004 1.00 93.00 331 SER A C 1
ATOM 2487 O O . SER A 1 331 ? -3.277 12.374 29.480 1.00 93.00 331 SER A O 1
ATOM 2489 N N . LEU A 1 332 ? -3.888 13.598 27.701 1.00 92.19 332 LEU A N 1
ATOM 2490 C CA . LEU A 1 332 ? -3.187 12.797 26.700 1.00 92.19 332 LEU A CA 1
ATOM 2491 C C . LEU A 1 332 ? -1.698 13.175 26.565 1.00 92.19 332 LEU A C 1
ATOM 2493 O O . LEU A 1 332 ? -0.882 12.291 26.311 1.00 92.19 332 LEU A O 1
ATOM 2497 N N . VAL A 1 333 ? -1.318 14.436 26.823 1.00 90.44 333 VAL A N 1
ATOM 2498 C CA . VAL A 1 333 ? 0.083 14.927 26.773 1.00 90.44 333 VAL A CA 1
ATOM 2499 C C . VAL A 1 333 ? 1.027 14.168 27.723 1.00 90.44 333 VAL A C 1
ATOM 2501 O O . VAL A 1 333 ? 2.214 14.037 27.430 1.00 90.44 333 VAL A O 1
ATOM 2504 N N . GLY A 1 334 ? 0.517 13.642 28.841 1.00 81.50 334 GLY A N 1
ATOM 2505 C CA . GLY A 1 334 ? 1.294 12.888 29.838 1.00 81.50 334 GLY A CA 1
ATOM 2506 C C . GLY A 1 334 ? 0.914 11.412 29.970 1.00 81.50 334 GLY A C 1
ATOM 2507 O O . GLY A 1 334 ? 1.366 10.750 30.905 1.00 81.50 334 GLY A O 1
ATOM 2508 N N . ALA A 1 335 ? 0.052 10.898 29.092 1.00 86.81 335 ALA A N 1
ATOM 2509 C CA . ALA A 1 335 ? -0.436 9.532 29.202 1.00 86.81 335 ALA A CA 1
ATOM 2510 C C . ALA A 1 335 ? 0.608 8.510 28.725 1.00 86.81 335 ALA A C 1
ATOM 2512 O O . ALA A 1 335 ? 1.337 8.752 27.767 1.00 86.81 335 ALA A O 1
ATOM 2513 N N . SER A 1 336 ? 0.641 7.341 29.371 1.00 85.62 336 SER A N 1
ATOM 2514 C CA . SER A 1 336 ? 1.400 6.184 28.884 1.00 85.62 336 SER A CA 1
ATOM 2515 C C . SER A 1 336 ? 0.527 5.362 27.935 1.00 85.62 336 SER A C 1
ATOM 2517 O O . SER A 1 336 ? -0.583 4.965 28.300 1.00 85.62 336 SER A O 1
ATOM 2519 N N . TYR A 1 337 ? 1.022 5.125 26.723 1.00 84.69 337 TYR A N 1
ATOM 2520 C CA . TYR A 1 337 ? 0.383 4.339 25.667 1.00 84.69 337 TYR A CA 1
ATOM 2521 C C . TYR A 1 337 ? 1.439 3.491 24.937 1.00 84.69 337 TYR A C 1
ATOM 2523 O O . TYR A 1 337 ? 2.628 3.797 25.043 1.00 84.69 337 TYR A O 1
ATOM 2531 N N . PRO A 1 338 ? 1.039 2.410 24.237 1.00 83.00 338 PRO A N 1
ATOM 2532 C CA . PRO A 1 338 ? 1.976 1.572 23.488 1.00 83.00 338 PRO A CA 1
ATOM 2533 C C . PRO A 1 338 ? 2.729 2.371 22.416 1.00 83.00 338 PRO A C 1
ATOM 2535 O O . PRO A 1 338 ? 2.165 3.306 21.845 1.00 83.00 338 PRO A O 1
ATOM 2538 N N . ASP A 1 339 ? 3.970 1.984 22.115 1.00 73.62 339 ASP A N 1
ATOM 2539 C CA . ASP A 1 339 ? 4.822 2.705 21.156 1.00 73.62 339 ASP A CA 1
ATOM 2540 C C . ASP A 1 339 ? 4.177 2.825 19.763 1.00 73.62 339 ASP A C 1
ATOM 2542 O O . ASP A 1 339 ? 4.234 3.897 19.159 1.00 73.62 339 ASP A O 1
ATOM 2546 N N . ASP A 1 340 ? 3.452 1.795 19.317 1.00 75.81 340 ASP A N 1
ATOM 2547 C CA . ASP A 1 340 ? 2.736 1.774 18.030 1.00 75.81 340 ASP A CA 1
ATOM 2548 C C . ASP A 1 340 ? 1.665 2.881 17.913 1.00 75.81 340 ASP A C 1
ATOM 2550 O O . ASP A 1 340 ? 1.281 3.297 16.822 1.00 75.81 340 ASP A O 1
ATOM 2554 N N . TRP A 1 341 ? 1.182 3.407 19.043 1.00 80.69 341 TRP A N 1
ATOM 2555 C CA . TRP A 1 341 ? 0.176 4.472 19.078 1.00 80.69 341 TRP A CA 1
ATOM 2556 C C . TRP A 1 341 ? 0.777 5.875 19.054 1.00 80.69 341 TRP A C 1
ATOM 2558 O O . TRP A 1 341 ? 0.035 6.856 19.007 1.00 80.69 341 TRP A O 1
ATOM 2568 N N . ARG A 1 342 ? 2.104 6.017 19.076 1.00 81.56 342 ARG A N 1
ATOM 2569 C CA . ARG A 1 342 ? 2.771 7.318 19.208 1.00 81.56 342 ARG A CA 1
ATOM 2570 C C . ARG A 1 342 ? 2.429 8.286 18.081 1.00 81.56 342 ARG A C 1
ATOM 2572 O O . ARG A 1 342 ? 2.151 9.455 18.353 1.00 81.56 342 ARG A O 1
ATOM 2579 N N . SER A 1 343 ? 2.409 7.808 16.839 1.00 81.06 343 SER A N 1
ATOM 2580 C CA . SER A 1 343 ? 2.040 8.613 15.667 1.00 81.06 343 SER A CA 1
ATOM 2581 C C . SER A 1 343 ? 0.565 9.018 15.709 1.00 81.06 343 SER A C 1
ATOM 2583 O O . SER A 1 343 ? 0.249 10.196 15.539 1.00 81.06 343 SER A O 1
ATOM 2585 N N . TYR A 1 344 ? -0.324 8.080 16.050 1.00 82.88 344 TYR A N 1
ATOM 2586 C CA . TYR A 1 344 ? -1.761 8.329 16.191 1.00 82.88 344 TYR A CA 1
ATOM 2587 C C . TYR A 1 344 ? -2.075 9.319 17.313 1.00 82.88 344 TYR A C 1
ATOM 2589 O O . TYR A 1 344 ? -2.810 10.280 17.110 1.00 82.88 344 TYR A O 1
ATOM 2597 N N . VAL A 1 345 ? -1.501 9.135 18.502 1.00 88.56 345 VAL A N 1
ATOM 2598 C CA . VAL A 1 345 ? -1.708 10.042 19.638 1.00 88.56 345 VAL A CA 1
ATOM 2599 C C . VAL A 1 345 ? -1.174 11.435 19.322 1.00 88.56 345 VAL A C 1
ATOM 2601 O O . VAL A 1 345 ? -1.843 12.424 19.615 1.00 88.56 345 VAL A O 1
ATOM 2604 N N . ARG A 1 346 ? -0.010 11.533 18.673 1.00 89.06 346 ARG A N 1
ATOM 2605 C CA . ARG A 1 346 ? 0.534 12.813 18.212 1.00 89.06 346 ARG A CA 1
ATOM 2606 C C . ARG A 1 346 ? -0.407 13.501 17.217 1.00 89.06 346 ARG A C 1
ATOM 2608 O O . ARG A 1 346 ? -0.715 14.675 17.406 1.00 89.06 346 ARG A O 1
ATOM 2615 N N . TYR A 1 347 ? -0.909 12.772 16.222 1.00 88.44 347 TYR A N 1
ATOM 2616 C CA . TYR A 1 347 ? -1.905 13.278 15.275 1.00 88.44 347 TYR A CA 1
ATOM 2617 C C . TYR A 1 347 ? -3.164 13.788 15.992 1.00 88.44 347 TYR A C 1
ATOM 2619 O O . TYR A 1 347 ? -3.644 14.886 15.717 1.00 88.44 347 TYR A O 1
ATOM 2627 N N . ARG A 1 348 ? -3.658 13.043 16.985 1.00 91.19 348 ARG A N 1
ATOM 2628 C CA . ARG A 1 348 ? -4.827 13.453 17.774 1.00 91.19 348 ARG A CA 1
ATOM 2629 C C . ARG A 1 348 ? -4.575 14.661 18.667 1.00 91.19 348 ARG A C 1
ATOM 2631 O O . ARG A 1 348 ? -5.468 15.489 18.807 1.00 91.19 348 ARG A O 1
ATOM 2638 N N . LEU A 1 349 ? -3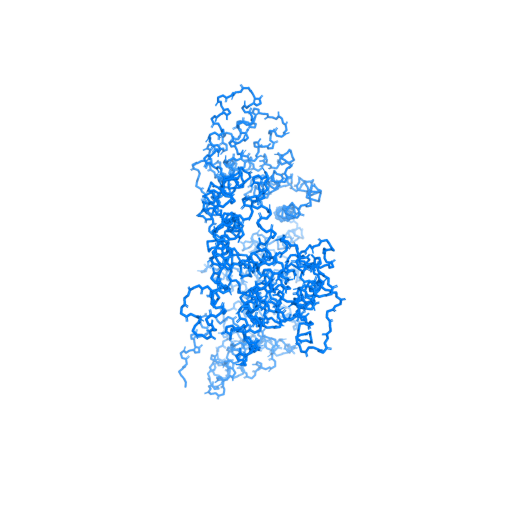.382 14.806 19.243 1.00 94.06 349 LEU A N 1
ATOM 2639 C CA . LEU A 1 349 ? -2.998 16.021 19.970 1.00 94.06 349 LEU A CA 1
ATOM 2640 C C . LEU A 1 349 ? -2.975 17.240 19.038 1.00 94.06 349 LEU A C 1
ATOM 2642 O O . LEU A 1 349 ? -3.466 18.301 19.421 1.00 94.06 349 LEU A O 1
ATOM 2646 N N . TRP A 1 350 ? -2.472 17.080 17.811 1.00 93.75 350 TRP A N 1
ATOM 2647 C CA . TRP A 1 350 ? -2.511 18.127 16.788 1.00 93.75 350 TRP A CA 1
ATOM 2648 C C . TRP A 1 350 ? -3.951 18.529 16.429 1.00 93.75 350 TRP A C 1
ATOM 2650 O O . TRP A 1 350 ? -4.284 19.710 16.527 1.00 93.75 350 TRP A O 1
ATOM 2660 N N . GLN A 1 351 ? -4.825 17.562 16.126 1.00 92.00 351 GLN A N 1
ATOM 2661 C CA . GLN A 1 351 ? -6.243 17.814 15.818 1.00 92.00 351 GLN A CA 1
ATOM 2662 C C . GLN A 1 351 ? -7.001 18.467 16.983 1.00 92.00 351 GLN A C 1
ATOM 2664 O O . GLN A 1 351 ? -7.724 19.449 16.802 1.00 92.00 351 GLN A O 1
ATOM 2669 N N . ALA A 1 352 ? -6.795 17.980 18.209 1.00 95.00 352 ALA A N 1
ATOM 2670 C CA . ALA A 1 352 ? -7.430 18.536 19.400 1.00 95.00 352 ALA A CA 1
ATOM 2671 C C . ALA A 1 352 ? -6.997 19.989 19.657 1.00 95.00 352 ALA A C 1
ATOM 2673 O O . ALA A 1 352 ? -7.837 20.842 19.952 1.00 95.00 352 ALA A O 1
ATOM 2674 N N . ALA A 1 353 ? -5.705 20.299 19.509 1.00 96.31 353 ALA A N 1
ATOM 2675 C CA . ALA A 1 353 ? -5.205 21.668 19.617 1.00 96.31 353 ALA A CA 1
ATOM 2676 C C . ALA A 1 353 ? -5.740 22.569 18.489 1.00 96.31 353 ALA A C 1
ATOM 2678 O O . ALA A 1 353 ? -6.132 23.706 18.755 1.00 96.31 353 ALA A O 1
ATOM 2679 N N . GLY A 1 354 ? -5.835 22.061 17.256 1.00 94.62 354 GLY A N 1
ATOM 2680 C CA . GLY A 1 354 ? -6.468 22.762 16.134 1.00 94.62 354 GLY A CA 1
ATOM 2681 C C . GLY A 1 354 ? -7.944 23.078 16.394 1.00 94.62 354 GLY A C 1
ATOM 2682 O O . GLY A 1 354 ? -8.378 24.218 16.218 1.00 94.62 354 GLY A O 1
ATOM 2683 N N . THR A 1 355 ? -8.696 22.108 16.916 1.00 94.12 355 THR A N 1
ATOM 2684 C CA . THR A 1 355 ? -10.100 22.278 17.320 1.00 94.12 355 THR A CA 1
ATOM 2685 C C . THR A 1 355 ? -10.239 23.337 18.413 1.00 94.12 355 THR A C 1
ATOM 2687 O O . THR A 1 355 ? -11.084 24.225 18.313 1.00 94.12 355 THR A O 1
ATOM 2690 N N . LEU A 1 356 ? -9.379 23.312 19.436 1.00 97.12 356 LEU A N 1
ATOM 2691 C CA . LEU A 1 356 ? -9.368 24.328 20.495 1.00 97.12 356 LEU A CA 1
ATOM 2692 C C . LEU A 1 356 ? -9.024 25.725 19.964 1.00 97.12 356 LEU A C 1
ATOM 2694 O O . LEU A 1 356 ? -9.623 26.705 20.408 1.00 97.12 356 LEU A O 1
ATOM 2698 N N . ALA A 1 357 ? -8.112 25.828 18.995 1.00 96.38 357 ALA A N 1
ATOM 2699 C CA . ALA A 1 357 ? -7.813 27.091 18.330 1.00 96.38 357 ALA A CA 1
ATOM 2700 C C . ALA A 1 357 ? -9.030 27.629 17.562 1.00 96.38 357 ALA A C 1
ATOM 2702 O O . ALA A 1 357 ? -9.384 28.794 17.738 1.00 96.38 357 ALA A O 1
ATOM 2703 N N . ALA A 1 358 ? -9.704 26.779 16.781 1.00 93.88 358 ALA A N 1
ATOM 2704 C CA . ALA A 1 358 ? -10.894 27.154 16.018 1.00 93.88 358 ALA A CA 1
ATOM 2705 C C . ALA A 1 358 ? -12.063 27.574 16.927 1.00 93.88 358 ALA A C 1
ATOM 2707 O O . ALA A 1 358 ? -12.729 28.576 16.666 1.00 93.88 358 ALA A O 1
ATOM 2708 N N . LEU A 1 359 ? -12.286 26.853 18.031 1.00 94.75 359 LEU A N 1
ATOM 2709 C CA . LEU A 1 359 ? -13.282 27.220 19.043 1.00 94.75 359 LEU A CA 1
ATOM 2710 C C . LEU A 1 359 ? -12.945 28.564 19.708 1.00 94.75 359 LEU A C 1
ATOM 2712 O O . LEU A 1 359 ? -13.837 29.384 19.927 1.00 94.75 359 LEU A O 1
ATOM 2716 N N . ALA A 1 360 ? -11.665 28.821 19.994 1.00 95.44 360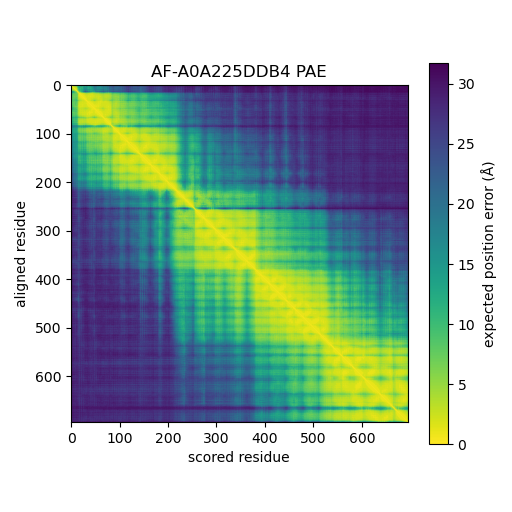 ALA A N 1
ATOM 2717 C CA . ALA A 1 360 ? -11.214 30.096 20.544 1.00 95.44 360 ALA A CA 1
ATOM 2718 C C . ALA A 1 360 ? -11.391 31.257 19.549 1.00 95.44 360 ALA A C 1
ATOM 2720 O O . ALA A 1 360 ? -11.849 32.325 19.958 1.00 95.44 360 ALA A O 1
ATOM 2721 N N . ASP A 1 361 ? -11.102 31.058 18.257 1.00 93.81 361 ASP A N 1
ATOM 2722 C CA . ASP A 1 361 ? -11.380 32.053 17.210 1.00 93.81 361 ASP A CA 1
ATOM 2723 C C . ASP A 1 361 ? -12.881 32.352 17.115 1.00 93.81 361 ASP A C 1
ATOM 2725 O O . ASP A 1 361 ? -13.278 33.518 17.114 1.00 93.81 361 ASP A O 1
ATOM 2729 N N . ALA A 1 362 ? -13.722 31.309 17.095 1.00 91.25 362 ALA A N 1
ATOM 2730 C CA . ALA A 1 362 ? -15.178 31.446 17.056 1.00 91.25 362 ALA A CA 1
ATOM 2731 C C . ALA A 1 362 ? -15.726 32.196 18.284 1.00 91.25 362 ALA A C 1
ATOM 2733 O O . ALA A 1 362 ? -16.722 32.911 18.187 1.00 91.25 362 ALA A O 1
ATOM 2734 N N . ALA A 1 363 ? -15.051 32.077 19.430 1.00 92.81 363 ALA A N 1
ATOM 2735 C CA . ALA A 1 363 ? -15.356 32.812 20.653 1.00 92.81 363 ALA A CA 1
ATOM 2736 C C . ALA A 1 363 ? -14.710 34.215 20.726 1.00 92.81 363 ALA A C 1
ATOM 2738 O O . ALA A 1 363 ? -14.869 34.900 21.737 1.00 92.81 363 ALA A O 1
ATOM 2739 N N . GLY A 1 364 ? -13.957 34.648 19.707 1.00 93.88 364 GLY A N 1
ATOM 2740 C CA . GLY A 1 364 ? -13.256 35.939 19.684 1.00 93.88 364 GLY A CA 1
ATOM 2741 C C . GLY A 1 364 ? -12.034 36.027 20.612 1.00 93.88 364 GLY A C 1
ATOM 2742 O O . GLY A 1 364 ? -11.549 37.122 20.899 1.00 93.88 364 GLY A O 1
ATOM 2743 N N . LYS A 1 365 ? -11.511 34.893 21.094 1.00 96.00 365 LYS A N 1
ATOM 2744 C CA . LYS A 1 365 ? -10.387 34.805 22.041 1.00 96.00 365 LYS A CA 1
ATOM 2745 C C . LYS A 1 365 ? -9.047 34.664 21.300 1.00 96.00 365 LYS A C 1
ATOM 2747 O O . LYS A 1 365 ? -8.417 33.607 21.316 1.00 96.00 365 LYS A O 1
ATOM 2752 N N . ALA A 1 366 ? -8.588 35.738 20.657 1.00 94.56 366 ALA A N 1
ATOM 2753 C CA . ALA A 1 366 ? -7.417 35.706 19.766 1.00 94.56 366 ALA A CA 1
ATOM 2754 C C . ALA A 1 366 ? -6.111 35.208 20.428 1.00 94.56 366 ALA A C 1
ATOM 2756 O O . ALA A 1 366 ? -5.344 34.469 19.809 1.00 94.56 366 ALA A O 1
ATOM 2757 N N . ASP A 1 367 ? -5.849 35.581 21.684 1.00 95.25 367 ASP A N 1
ATOM 2758 C CA . ASP A 1 367 ? -4.653 35.130 22.417 1.00 95.25 367 ASP A CA 1
ATOM 2759 C C . ASP A 1 367 ? -4.679 33.631 22.702 1.00 95.25 367 ASP A C 1
ATOM 2761 O O . ASP A 1 367 ? -3.670 32.939 22.552 1.00 95.25 367 ASP A O 1
ATOM 2765 N N . GLU A 1 368 ? -5.852 33.119 23.063 1.00 94.31 368 GLU A N 1
ATOM 2766 C CA . GLU A 1 368 ? -6.041 31.700 23.311 1.00 94.31 368 GLU A CA 1
ATOM 2767 C C . GLU A 1 368 ? -5.928 30.896 22.011 1.00 94.31 368 GLU A C 1
ATOM 2769 O O . GLU A 1 368 ? -5.238 29.877 21.978 1.00 94.31 368 GLU A O 1
ATOM 2774 N N . ALA A 1 369 ? -6.502 31.394 20.913 1.00 94.38 369 ALA A N 1
ATOM 2775 C CA . ALA A 1 369 ? -6.347 30.774 19.604 1.00 94.38 369 ALA A CA 1
ATOM 2776 C C . ALA A 1 369 ? -4.874 30.721 19.168 1.00 94.38 369 ALA A C 1
ATOM 2778 O O . ALA A 1 369 ? -4.406 29.697 18.673 1.00 94.38 369 ALA A O 1
ATOM 2779 N N . ARG A 1 370 ? -4.097 31.794 19.391 1.00 95.06 370 ARG A N 1
ATOM 2780 C CA . ARG A 1 370 ? -2.644 31.794 19.133 1.00 95.06 370 ARG A CA 1
ATOM 2781 C C . ARG A 1 370 ? -1.904 30.760 19.975 1.00 95.06 370 ARG A C 1
ATOM 2783 O O . ARG A 1 370 ? -1.058 30.049 19.438 1.00 95.06 370 ARG A O 1
ATOM 2790 N N . LYS A 1 371 ? -2.232 30.651 21.265 1.00 96.19 371 LYS A N 1
ATOM 2791 C CA . LYS A 1 371 ? -1.650 29.641 22.156 1.00 96.19 371 LYS A CA 1
ATOM 2792 C C . LYS A 1 371 ? -1.919 28.225 21.642 1.00 96.19 371 LYS A C 1
ATOM 2794 O O . LYS A 1 371 ? -0.985 27.437 21.550 1.00 96.19 371 LYS A O 1
ATOM 2799 N N . TRP A 1 372 ? -3.164 27.905 21.290 1.00 95.62 372 TRP A N 1
ATOM 2800 C CA . TRP A 1 372 ? -3.520 26.565 20.819 1.00 95.62 372 TRP A CA 1
ATOM 2801 C C . TRP A 1 372 ? -2.918 26.228 19.457 1.00 95.62 372 TRP A C 1
ATOM 2803 O O . TRP A 1 372 ? -2.478 25.099 19.276 1.00 95.62 372 TRP A O 1
ATOM 2813 N N . ARG A 1 373 ? -2.788 27.195 18.538 1.00 93.62 373 ARG A N 1
ATOM 2814 C CA . ARG A 1 373 ? -2.022 26.989 17.294 1.00 93.62 373 ARG A CA 1
ATOM 2815 C C . ARG A 1 373 ? -0.557 26.654 17.579 1.00 93.62 373 ARG A C 1
ATOM 2817 O O . ARG A 1 373 ? -0.041 25.690 17.034 1.00 93.62 373 ARG A O 1
ATOM 2824 N N . ALA A 1 374 ? 0.081 27.378 18.500 1.00 92.50 374 ALA A N 1
ATOM 2825 C CA . ALA A 1 374 ? 1.456 27.083 18.901 1.00 92.50 374 ALA A CA 1
ATOM 2826 C C . ALA A 1 374 ? 1.602 25.714 19.596 1.00 92.50 374 ALA A C 1
ATOM 2828 O O . ALA A 1 374 ? 2.653 25.086 19.492 1.00 92.50 374 ALA A O 1
ATOM 2829 N N . GLU A 1 375 ? 0.575 25.236 20.309 1.00 93.62 375 GLU A N 1
ATOM 2830 C CA . GLU A 1 375 ? 0.543 23.852 20.801 1.00 93.62 375 GLU A CA 1
ATOM 2831 C C . GLU A 1 375 ? 0.373 22.850 19.658 1.00 93.62 375 GLU A C 1
ATOM 2833 O O . GLU A 1 375 ? 1.112 21.870 19.615 1.00 93.62 375 GLU A O 1
ATOM 2838 N N . ALA A 1 376 ? -0.539 23.104 18.714 1.00 91.19 376 ALA A N 1
ATOM 2839 C CA . ALA A 1 376 ? -0.740 22.252 17.546 1.00 91.19 376 ALA A CA 1
ATOM 2840 C C . ALA A 1 376 ? 0.580 22.066 16.780 1.00 91.19 376 ALA A C 1
ATOM 2842 O O . ALA A 1 376 ? 0.981 20.930 16.540 1.00 91.19 376 ALA A O 1
ATOM 2843 N N . ASP A 1 377 ? 1.326 23.142 16.522 1.00 88.81 377 ASP A N 1
ATOM 2844 C CA . ASP A 1 377 ? 2.612 23.104 15.811 1.00 88.81 377 ASP A CA 1
ATOM 2845 C C . ASP A 1 377 ? 3.639 22.133 16.430 1.00 88.81 377 ASP A C 1
ATOM 2847 O O . ASP A 1 377 ? 4.475 21.568 15.721 1.00 88.81 377 ASP A O 1
ATOM 2851 N N . LYS A 1 378 ? 3.591 21.884 17.748 1.00 89.19 378 LYS A N 1
ATOM 2852 C CA . LYS A 1 378 ? 4.481 20.906 18.410 1.00 89.19 378 LYS A CA 1
ATOM 2853 C C . LYS A 1 378 ? 4.141 19.470 18.018 1.00 89.19 378 LYS A C 1
ATOM 2855 O O . LYS A 1 378 ? 5.030 18.627 17.855 1.00 89.19 378 LYS A O 1
ATOM 2860 N N . TYR A 1 379 ? 2.849 19.189 17.890 1.00 89.62 379 TYR A N 1
ATOM 2861 C CA . TYR A 1 379 ? 2.322 17.863 17.596 1.00 89.62 379 TYR A CA 1
ATOM 2862 C C . TYR A 1 379 ? 2.064 17.646 16.108 1.00 89.62 379 TYR A C 1
ATOM 2864 O O . TYR A 1 379 ? 1.768 16.517 15.739 1.00 89.62 379 TYR A O 1
ATOM 2872 N N . GLU A 1 380 ? 2.244 18.664 15.262 1.00 88.75 380 GLU A N 1
ATOM 2873 C CA . GLU A 1 380 ? 2.063 18.557 13.815 1.00 88.75 380 GLU A CA 1
ATOM 2874 C C . GLU A 1 380 ? 2.760 17.294 13.265 1.00 88.75 380 GLU A C 1
ATOM 2876 O O . GLU A 1 380 ? 3.967 17.098 13.490 1.00 88.75 380 GLU A O 1
ATOM 2881 N N . PRO A 1 381 ? 2.012 16.401 12.590 1.00 88.06 381 PRO A N 1
ATOM 2882 C CA . PRO A 1 381 ? 2.576 15.215 11.971 1.00 88.06 381 PRO A CA 1
ATOM 2883 C C . PRO A 1 381 ? 3.661 15.610 10.963 1.00 88.06 381 PRO A C 1
ATOM 2885 O O . PRO A 1 381 ? 3.403 16.437 10.082 1.00 88.06 381 PRO A O 1
ATOM 2888 N N . PRO A 1 382 ? 4.866 15.016 11.029 1.00 89.06 382 PRO A N 1
ATOM 2889 C CA . PRO A 1 382 ? 5.948 15.395 10.127 1.00 89.06 382 PRO A CA 1
ATOM 2890 C C . PRO A 1 382 ? 5.612 15.213 8.636 1.00 89.06 382 PRO A C 1
ATOM 2892 O O . PRO A 1 382 ? 6.062 16.011 7.824 1.00 89.06 382 PRO A O 1
ATOM 2895 N N . GLN A 1 383 ? 4.785 14.225 8.272 1.00 86.50 383 GLN A N 1
ATOM 2896 C CA . GLN A 1 383 ? 4.262 14.059 6.905 1.00 86.50 383 GLN A CA 1
ATOM 2897 C C . GLN A 1 383 ? 3.383 15.236 6.465 1.00 86.50 383 GLN A C 1
ATOM 2899 O O . GLN A 1 383 ? 3.640 15.829 5.423 1.00 86.50 383 GLN A O 1
ATOM 2904 N N . SER A 1 384 ? 2.398 15.627 7.284 1.00 87.25 384 SER A N 1
ATOM 2905 C CA . SER A 1 384 ? 1.508 16.767 6.999 1.00 87.25 384 SER A CA 1
ATOM 2906 C C . SER A 1 384 ? 2.297 18.064 6.809 1.00 87.25 384 SER A C 1
ATOM 2908 O O . SER A 1 384 ? 2.077 18.825 5.860 1.00 87.25 384 SER A O 1
ATOM 2910 N N . ARG A 1 385 ? 3.288 18.282 7.680 1.00 89.81 385 ARG A N 1
ATOM 2911 C CA . ARG A 1 385 ? 4.227 19.396 7.551 1.00 89.81 385 ARG A CA 1
ATOM 2912 C C . ARG A 1 385 ? 5.028 19.312 6.250 1.00 89.81 385 ARG A C 1
ATOM 2914 O O . ARG A 1 385 ? 5.230 20.328 5.590 1.00 89.81 385 ARG A O 1
ATOM 2921 N N . GLY A 1 386 ? 5.479 18.111 5.887 1.00 91.81 386 GLY A N 1
ATOM 2922 C CA . GLY A 1 386 ? 6.203 17.838 4.649 1.00 91.81 386 GLY A CA 1
ATOM 2923 C C . GLY A 1 386 ? 5.416 18.244 3.408 1.00 91.81 386 GLY A C 1
ATOM 2924 O O . GLY A 1 386 ? 5.933 19.016 2.603 1.00 91.81 386 GLY A O 1
ATOM 2925 N N . TYR A 1 387 ? 4.153 17.826 3.302 1.00 90.69 387 TYR A N 1
ATOM 2926 C CA . TYR A 1 387 ? 3.277 18.218 2.194 1.00 90.69 387 TYR A CA 1
ATOM 2927 C C . TYR A 1 387 ? 3.055 19.732 2.138 1.00 90.69 387 TYR A C 1
ATOM 2929 O O . TYR A 1 387 ? 3.236 20.342 1.088 1.00 90.69 387 TYR A O 1
ATOM 2937 N N . THR A 1 388 ? 2.772 20.364 3.281 1.00 89.69 388 THR A N 1
ATOM 2938 C CA . THR A 1 388 ? 2.560 21.820 3.352 1.00 89.69 388 THR A CA 1
ATOM 2939 C C . THR A 1 388 ? 3.791 22.609 2.885 1.00 89.69 388 THR A C 1
ATOM 2941 O O . THR A 1 388 ? 3.668 23.673 2.276 1.00 89.69 388 THR A O 1
ATOM 2944 N N . LEU A 1 389 ? 4.998 22.126 3.195 1.00 91.25 389 LEU A N 1
ATOM 2945 C CA . LEU A 1 389 ? 6.251 22.760 2.775 1.00 91.25 389 LEU A CA 1
ATOM 2946 C C . LEU A 1 389 ? 6.556 22.502 1.294 1.00 91.25 389 LEU A C 1
ATOM 2948 O O . LEU A 1 389 ? 6.985 23.428 0.606 1.00 91.25 389 LEU A O 1
ATOM 2952 N N . ASP A 1 390 ? 6.273 21.299 0.791 1.00 89.44 390 ASP A N 1
ATOM 2953 C CA . ASP A 1 390 ? 6.418 20.947 -0.628 1.00 89.44 390 ASP A CA 1
ATOM 2954 C C . ASP A 1 390 ? 5.489 21.802 -1.510 1.00 89.44 390 ASP A C 1
ATOM 2956 O O . ASP A 1 390 ? 5.934 22.375 -2.503 1.00 89.44 390 ASP A O 1
ATOM 2960 N N . GLU A 1 391 ? 4.235 22.009 -1.095 1.00 90.62 391 GLU A N 1
ATOM 2961 C CA . GLU A 1 391 ? 3.285 22.906 -1.774 1.00 90.62 391 GLU A CA 1
ATOM 2962 C C . GLU A 1 391 ? 3.754 24.367 -1.804 1.00 90.62 391 GLU A C 1
ATOM 2964 O O . GLU A 1 391 ? 3.549 25.078 -2.790 1.00 90.62 391 GLU A O 1
ATOM 2969 N N . LYS A 1 392 ? 4.426 24.822 -0.740 1.00 91.25 392 LYS A N 1
ATOM 2970 C CA . LYS A 1 392 ? 5.039 26.160 -0.666 1.00 91.25 392 LYS A CA 1
ATOM 2971 C C . LYS A 1 392 ? 6.344 26.266 -1.464 1.00 91.25 392 LYS A C 1
ATOM 2973 O O . LYS A 1 392 ? 6.914 27.355 -1.541 1.00 91.25 392 LYS A O 1
ATOM 2978 N N . GLY A 1 393 ? 6.823 25.165 -2.045 1.00 89.81 393 GLY A N 1
ATOM 2979 C CA . GLY A 1 393 ? 8.088 25.087 -2.772 1.00 89.81 393 GLY A CA 1
ATOM 2980 C C . GLY A 1 393 ? 9.331 25.034 -1.878 1.00 89.81 393 GLY A C 1
ATOM 2981 O O . GLY A 1 393 ? 10.448 25.072 -2.397 1.00 89.81 393 GLY A O 1
ATOM 2982 N N . ASP A 1 394 ? 9.173 24.924 -0.555 1.00 94.00 394 ASP A N 1
ATOM 2983 C CA . ASP A 1 394 ? 10.282 24.719 0.381 1.00 94.00 394 ASP A CA 1
ATOM 2984 C C . ASP A 1 394 ? 10.666 23.234 0.422 1.00 94.00 394 ASP A C 1
ATOM 2986 O O . ASP A 1 394 ? 10.341 22.490 1.351 1.00 94.00 394 ASP A O 1
ATOM 2990 N N . LEU A 1 395 ? 11.369 22.795 -0.625 1.00 93.00 395 LEU A N 1
ATOM 2991 C CA . LEU A 1 395 ? 11.807 21.405 -0.772 1.00 93.00 395 LEU A CA 1
ATOM 2992 C C . LEU A 1 395 ? 12.747 20.962 0.362 1.00 93.00 395 LEU A C 1
ATOM 2994 O O . LEU A 1 395 ? 12.747 19.794 0.739 1.00 93.00 395 LEU A O 1
ATOM 2998 N N . GLU A 1 396 ? 13.547 21.871 0.921 1.00 94.06 396 GLU A N 1
ATOM 2999 C CA . GLU A 1 396 ? 14.446 21.577 2.047 1.00 94.06 396 GLU A CA 1
ATOM 3000 C C . GLU A 1 396 ? 13.668 21.290 3.325 1.00 94.06 396 GLU A C 1
ATOM 3002 O O . GLU A 1 396 ? 13.894 20.272 3.989 1.00 94.06 396 GLU A O 1
ATOM 3007 N N . GLY A 1 397 ? 12.710 22.164 3.637 1.00 92.25 397 GLY A N 1
ATOM 3008 C CA . GLY A 1 397 ? 11.790 21.976 4.744 1.00 92.25 397 GLY A CA 1
ATOM 3009 C C . GLY A 1 397 ? 10.973 20.692 4.593 1.00 92.25 397 GLY A C 1
ATOM 3010 O O . GLY A 1 397 ? 10.863 19.924 5.553 1.00 92.25 397 GLY A O 1
ATOM 3011 N N . ALA A 1 398 ? 10.470 20.418 3.385 1.00 94.38 398 ALA A N 1
ATOM 3012 C CA . ALA A 1 398 ? 9.715 19.206 3.082 1.00 94.38 398 ALA A CA 1
ATOM 3013 C C . ALA A 1 398 ? 10.548 17.937 3.315 1.00 94.38 398 ALA A C 1
ATOM 3015 O O . ALA A 1 398 ? 10.129 17.046 4.051 1.00 94.38 398 ALA A O 1
ATOM 3016 N N . ILE A 1 399 ? 11.773 17.878 2.778 1.00 96.69 399 ILE A N 1
ATOM 3017 C CA . ILE A 1 399 ? 12.693 16.747 2.985 1.00 96.69 399 ILE A CA 1
ATOM 3018 C C . ILE A 1 399 ? 13.006 16.560 4.473 1.00 96.69 399 ILE A C 1
ATOM 3020 O O . ILE A 1 399 ? 13.017 15.431 4.967 1.00 96.69 399 ILE A O 1
ATOM 3024 N N . ALA A 1 400 ? 13.261 17.641 5.216 1.00 94.56 400 ALA A N 1
ATOM 3025 C CA . ALA A 1 400 ? 13.530 17.554 6.650 1.00 94.56 400 ALA A CA 1
ATOM 3026 C C . ALA A 1 400 ? 12.334 16.978 7.428 1.00 94.56 400 ALA A C 1
ATOM 3028 O O . ALA A 1 400 ? 12.525 16.155 8.332 1.00 94.56 400 ALA A O 1
ATOM 3029 N N . ALA A 1 401 ? 11.117 17.375 7.050 1.00 93.12 401 ALA A N 1
ATOM 3030 C CA . ALA A 1 401 ? 9.874 16.905 7.642 1.00 93.12 401 ALA A CA 1
ATOM 3031 C C . ALA A 1 401 ? 9.579 15.435 7.282 1.00 93.12 401 ALA A C 1
ATOM 3033 O O . ALA A 1 401 ? 9.349 14.632 8.185 1.00 93.12 401 ALA A O 1
ATOM 3034 N N . PHE A 1 402 ? 9.729 15.024 6.018 1.00 95.06 402 PHE A N 1
ATOM 3035 C CA . PHE A 1 402 ? 9.587 13.617 5.618 1.00 95.06 402 PHE A CA 1
ATOM 3036 C C . PHE A 1 402 ? 10.662 12.716 6.241 1.00 95.06 402 PHE A C 1
ATOM 3038 O O . PHE A 1 402 ? 10.357 11.625 6.715 1.00 95.06 402 PHE A O 1
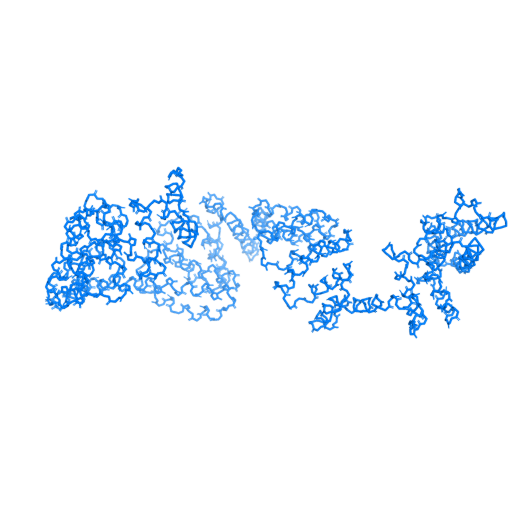ATOM 3045 N N . ARG A 1 403 ? 11.911 13.183 6.385 1.00 96.44 403 ARG A N 1
ATOM 3046 C CA . ARG A 1 403 ? 12.934 12.455 7.162 1.00 96.44 403 ARG A CA 1
ATOM 3047 C C . ARG A 1 403 ? 12.542 12.302 8.631 1.00 96.44 403 ARG A C 1
ATOM 3049 O O . ARG A 1 403 ? 12.906 11.312 9.260 1.00 96.44 403 ARG A O 1
ATOM 3056 N N . ALA A 1 404 ? 11.861 13.290 9.208 1.00 92.00 404 ALA A N 1
ATOM 3057 C CA . ALA A 1 404 ? 11.330 13.174 10.561 1.00 92.00 404 ALA A CA 1
ATOM 3058 C C . ALA A 1 404 ? 10.155 12.186 10.631 1.00 92.00 404 ALA A C 1
ATOM 3060 O O . ALA A 1 404 ? 10.071 11.476 11.628 1.00 92.00 404 ALA A O 1
ATOM 3061 N N . ALA A 1 405 ? 9.325 12.085 9.586 1.00 90.69 405 ALA A N 1
ATOM 3062 C CA . ALA A 1 405 ? 8.283 11.061 9.481 1.00 90.69 405 ALA A CA 1
ATOM 3063 C C . ALA A 1 405 ? 8.889 9.653 9.445 1.00 90.69 405 ALA A C 1
ATOM 3065 O O . ALA A 1 405 ? 8.559 8.833 10.289 1.00 90.69 405 ALA A O 1
ATOM 3066 N N . VAL A 1 406 ? 9.882 9.426 8.580 1.00 93.06 406 VAL A N 1
ATOM 3067 C CA . VAL A 1 406 ? 10.604 8.145 8.483 1.00 93.06 406 VAL A CA 1
ATOM 3068 C C . VAL A 1 406 ? 11.315 7.768 9.789 1.00 93.06 406 VAL A C 1
ATOM 3070 O O . VAL A 1 406 ? 11.404 6.598 10.136 1.00 93.06 406 VAL A O 1
ATOM 3073 N N . ARG A 1 407 ? 11.845 8.738 10.548 1.00 90.81 407 ARG A N 1
ATOM 3074 C CA . ARG A 1 407 ? 12.426 8.451 11.876 1.00 90.81 407 ARG A CA 1
ATOM 3075 C C . ARG A 1 407 ? 11.373 8.110 12.924 1.00 90.81 407 ARG A C 1
ATOM 3077 O O . ARG A 1 407 ? 11.696 7.400 13.871 1.00 90.81 407 ARG A O 1
ATOM 3084 N N . LEU A 1 408 ? 10.184 8.696 12.804 1.00 84.69 408 LEU A N 1
ATOM 3085 C CA . LEU A 1 408 ? 9.083 8.457 13.725 1.00 84.69 408 LEU A CA 1
ATOM 3086 C C . LEU A 1 408 ? 8.484 7.071 13.488 1.00 84.69 408 LEU A C 1
ATOM 3088 O O . LEU A 1 408 ? 8.277 6.355 14.458 1.00 84.69 408 LEU A O 1
ATOM 3092 N N . GLU A 1 409 ? 8.276 6.708 12.222 1.00 84.19 409 GLU A N 1
ATOM 3093 C CA . GLU A 1 409 ? 7.784 5.399 11.807 1.00 84.19 409 GLU A CA 1
ATOM 3094 C C . GLU A 1 409 ? 8.642 4.838 10.656 1.00 84.19 409 GLU A C 1
ATOM 3096 O O . GLU A 1 409 ? 8.382 5.112 9.482 1.00 84.19 409 GLU A O 1
ATOM 3101 N N . PRO A 1 410 ? 9.700 4.062 10.963 1.00 87.06 410 PRO A N 1
ATOM 3102 C CA . PRO A 1 410 ? 10.595 3.511 9.945 1.00 87.06 410 PRO A CA 1
ATOM 3103 C C . PRO A 1 410 ? 9.939 2.482 9.023 1.00 87.06 410 PRO A C 1
ATOM 3105 O O . PRO A 1 410 ? 10.497 2.192 7.962 1.00 87.06 410 PRO A O 1
ATOM 3108 N N . THR A 1 411 ? 8.805 1.909 9.440 1.00 87.62 411 THR A N 1
ATOM 3109 C CA . THR A 1 411 ? 8.089 0.867 8.694 1.00 87.62 411 THR A CA 1
ATOM 3110 C C . THR A 1 411 ? 6.966 1.403 7.805 1.00 87.62 411 THR A C 1
ATOM 3112 O O . THR A 1 411 ? 6.375 0.635 7.048 1.00 87.62 411 THR A O 1
ATOM 3115 N N . ASP A 1 412 ? 6.716 2.716 7.818 1.00 85.00 412 ASP A N 1
ATOM 3116 C CA . ASP A 1 412 ? 5.732 3.360 6.947 1.00 85.00 412 ASP A CA 1
ATOM 3117 C C . ASP A 1 412 ? 6.281 3.517 5.517 1.00 85.00 412 ASP A C 1
ATOM 3119 O O . ASP A 1 412 ? 7.149 4.353 5.229 1.00 85.00 412 ASP A O 1
ATOM 3123 N N . ALA A 1 413 ? 5.751 2.704 4.600 1.00 91.88 413 ALA A N 1
ATOM 3124 C CA . ALA A 1 413 ? 6.087 2.752 3.180 1.00 91.88 413 ALA A CA 1
ATOM 3125 C C . ALA A 1 413 ? 5.719 4.099 2.529 1.00 91.88 413 ALA A C 1
ATOM 3127 O O . ALA A 1 413 ? 6.469 4.582 1.674 1.00 91.88 413 ALA A O 1
ATOM 3128 N N . SER A 1 414 ? 4.625 4.741 2.956 1.00 90.69 414 SER A N 1
ATOM 3129 C CA . SER A 1 414 ? 4.191 6.042 2.434 1.00 90.69 414 SER A CA 1
ATOM 3130 C C . SER A 1 414 ? 5.185 7.135 2.810 1.00 90.69 414 SER A C 1
ATOM 3132 O O . SER A 1 414 ? 5.609 7.900 1.948 1.00 90.69 414 SER A O 1
ATOM 3134 N N . ALA A 1 415 ? 5.660 7.162 4.061 1.00 91.06 415 ALA A N 1
ATOM 3135 C CA . ALA A 1 415 ? 6.678 8.122 4.498 1.00 91.06 415 ALA A CA 1
ATOM 3136 C C . ALA A 1 415 ? 7.973 8.020 3.672 1.00 91.06 415 ALA A C 1
ATOM 3138 O O . ALA A 1 415 ? 8.577 9.038 3.314 1.00 91.06 415 ALA A O 1
ATOM 3139 N N . GLN A 1 416 ? 8.402 6.794 3.350 1.00 96.12 416 GLN A N 1
ATOM 3140 C CA . GLN A 1 416 ? 9.556 6.556 2.477 1.00 96.12 416 GLN A CA 1
ATOM 3141 C C . GLN A 1 416 ? 9.287 7.018 1.039 1.00 96.12 416 GLN A C 1
ATOM 3143 O O . GLN A 1 416 ? 10.166 7.605 0.402 1.00 96.12 416 GLN A O 1
ATOM 3148 N N . MET A 1 417 ? 8.072 6.793 0.534 1.00 96.06 417 MET A N 1
ATOM 3149 C CA . MET A 1 417 ? 7.649 7.246 -0.788 1.00 96.06 417 MET A CA 1
ATOM 3150 C C . MET A 1 417 ? 7.668 8.776 -0.901 1.00 96.06 417 MET A C 1
ATOM 3152 O O . MET A 1 417 ? 8.223 9.315 -1.861 1.00 96.06 417 MET A O 1
ATOM 3156 N N . ASP A 1 418 ? 7.108 9.483 0.080 1.00 94.88 418 ASP A N 1
ATOM 3157 C CA . ASP A 1 418 ? 7.069 10.949 0.115 1.00 94.88 418 ASP A CA 1
ATOM 3158 C C . ASP A 1 418 ? 8.475 11.549 0.182 1.00 94.88 418 ASP A C 1
ATOM 3160 O O . ASP A 1 418 ? 8.809 12.480 -0.559 1.00 94.88 418 ASP A O 1
ATOM 3164 N N . LEU A 1 419 ? 9.342 10.961 1.016 1.00 96.69 419 LEU A N 1
ATOM 3165 C CA . LEU A 1 419 ? 10.747 11.342 1.092 1.00 96.69 419 LEU A CA 1
ATOM 3166 C C . LEU A 1 419 ? 11.442 11.162 -0.266 1.00 96.69 419 LEU A C 1
ATOM 3168 O O . LEU A 1 419 ? 12.142 12.070 -0.721 1.00 96.69 419 LEU A O 1
ATOM 3172 N N . GLY A 1 420 ? 11.229 10.019 -0.924 1.00 96.12 420 GLY A N 1
ATOM 3173 C CA . GLY A 1 420 ? 11.781 9.735 -2.246 1.00 96.12 420 GLY A CA 1
ATOM 3174 C C . GLY A 1 420 ? 11.347 10.758 -3.294 1.00 96.12 420 GLY A C 1
ATOM 3175 O O . GLY A 1 420 ? 12.190 11.284 -4.020 1.00 96.12 420 GLY A O 1
ATOM 3176 N N . GLN A 1 421 ? 10.060 11.115 -3.327 1.00 95.12 421 GLN A N 1
ATOM 3177 C CA . GLN A 1 421 ? 9.521 12.112 -4.258 1.00 95.12 421 GLN A CA 1
ATOM 3178 C C . GLN A 1 421 ? 10.090 13.515 -4.011 1.00 95.12 421 GLN A C 1
ATOM 3180 O O . GLN A 1 421 ? 10.462 14.208 -4.960 1.00 95.12 421 GLN A O 1
ATOM 3185 N N . ALA A 1 422 ? 10.204 13.938 -2.751 1.00 95.19 422 ALA A N 1
ATOM 3186 C CA . ALA A 1 422 ? 10.781 15.238 -2.416 1.00 95.19 422 ALA A CA 1
ATOM 3187 C C . ALA A 1 422 ? 12.274 15.320 -2.797 1.00 95.19 422 ALA A C 1
ATOM 3189 O O . ALA A 1 422 ? 12.732 16.324 -3.351 1.00 95.19 422 ALA A O 1
ATOM 3190 N N . LEU A 1 423 ? 13.032 14.242 -2.565 1.00 96.19 423 LEU A N 1
ATOM 3191 C CA . LEU A 1 423 ? 14.434 14.127 -2.978 1.00 96.19 423 LEU A CA 1
ATOM 3192 C C . LEU A 1 423 ? 14.585 14.110 -4.505 1.00 96.19 423 LEU A C 1
ATOM 3194 O O . LEU A 1 423 ? 15.488 14.760 -5.034 1.00 96.19 423 LEU A O 1
ATOM 3198 N N . GLU A 1 424 ? 13.687 13.421 -5.214 1.00 94.25 424 GLU A N 1
ATOM 3199 C CA . GLU A 1 424 ? 13.630 13.388 -6.678 1.00 94.25 424 GLU A CA 1
ATOM 3200 C C . GLU A 1 424 ? 13.404 14.794 -7.253 1.00 94.25 424 GLU A C 1
ATOM 3202 O O . GLU A 1 424 ? 14.188 15.248 -8.088 1.00 94.25 424 GLU A O 1
ATOM 3207 N N . LYS A 1 425 ? 12.396 15.527 -6.753 1.00 92.69 425 LYS A N 1
ATOM 3208 C CA . LYS A 1 425 ? 12.091 16.913 -7.162 1.00 92.69 425 LYS A CA 1
ATOM 3209 C C . LYS A 1 425 ? 13.284 17.850 -6.990 1.00 92.69 425 LYS A C 1
ATOM 3211 O O . LYS A 1 425 ? 13.504 18.739 -7.811 1.00 92.69 425 LYS A O 1
ATOM 3216 N N . ARG A 1 426 ? 14.064 17.644 -5.928 1.00 92.75 426 ARG A N 1
ATOM 3217 C CA . ARG A 1 426 ? 15.275 18.419 -5.643 1.00 92.75 426 ARG A CA 1
ATOM 3218 C C . ARG A 1 426 ? 16.480 18.008 -6.501 1.00 92.75 426 ARG A C 1
ATOM 3220 O O . ARG A 1 426 ? 17.417 18.789 -6.655 1.00 92.75 426 ARG A O 1
ATOM 3227 N N . GLY A 1 427 ? 16.463 16.803 -7.067 1.00 91.50 427 GLY A N 1
ATOM 3228 C CA . GLY A 1 427 ? 17.564 16.239 -7.845 1.00 91.50 427 GLY A CA 1
ATOM 3229 C C . GLY A 1 427 ? 18.589 15.447 -7.024 1.00 91.50 427 GLY A C 1
ATOM 3230 O O . GLY A 1 427 ? 19.679 15.168 -7.525 1.00 91.50 427 GLY A O 1
ATOM 3231 N N . ASN A 1 428 ? 18.254 15.050 -5.793 1.00 93.62 428 ASN A N 1
ATOM 3232 C CA . ASN A 1 428 ? 19.074 14.173 -4.952 1.00 93.62 428 ASN A CA 1
ATOM 3233 C C . ASN A 1 428 ? 18.786 12.697 -5.291 1.00 93.62 428 ASN A C 1
ATOM 3235 O O . ASN A 1 428 ? 18.207 11.956 -4.497 1.00 93.62 428 ASN A O 1
ATOM 3239 N N . TRP A 1 429 ? 19.166 12.277 -6.500 1.00 90.62 429 TRP A N 1
ATOM 3240 C CA . TRP A 1 429 ? 18.750 10.997 -7.096 1.00 90.62 429 TRP A CA 1
ATOM 3241 C C . TRP A 1 429 ? 19.170 9.754 -6.300 1.00 90.62 429 TRP A C 1
ATOM 3243 O O . TRP A 1 429 ? 18.382 8.819 -6.194 1.00 90.62 429 TRP A O 1
ATOM 3253 N N . ASP A 1 430 ? 20.374 9.740 -5.721 1.00 92.69 430 ASP A N 1
ATOM 3254 C CA . ASP A 1 430 ? 20.883 8.574 -4.983 1.00 92.69 430 ASP A CA 1
ATOM 3255 C C . ASP A 1 430 ? 20.093 8.327 -3.691 1.00 92.69 430 ASP A C 1
ATOM 3257 O O . ASP A 1 430 ? 19.724 7.193 -3.379 1.00 92.69 430 ASP A O 1
ATOM 3261 N N . GLU A 1 431 ? 19.777 9.399 -2.961 1.00 94.88 431 GLU A N 1
ATOM 3262 C CA . GLU A 1 431 ? 18.940 9.318 -1.763 1.00 94.88 431 GLU A CA 1
ATOM 3263 C C . GLU A 1 431 ? 17.484 8.990 -2.123 1.00 94.88 431 GLU A C 1
ATOM 3265 O O . GLU A 1 431 ? 16.853 8.191 -1.433 1.00 94.88 431 GLU A O 1
ATOM 3270 N N . ALA A 1 432 ? 16.962 9.548 -3.224 1.00 96.25 432 ALA A N 1
ATOM 3271 C CA . ALA A 1 432 ? 15.624 9.224 -3.717 1.00 96.25 432 ALA A CA 1
ATOM 3272 C C . ALA A 1 432 ? 15.502 7.730 -4.059 1.00 96.25 432 ALA A C 1
ATOM 3274 O O . ALA A 1 432 ? 14.560 7.067 -3.633 1.00 96.25 432 ALA A O 1
ATOM 3275 N N . LEU A 1 433 ? 16.492 7.169 -4.764 1.00 95.00 433 LEU A N 1
ATOM 3276 C CA . LEU A 1 433 ? 16.567 5.738 -5.064 1.00 95.00 433 LEU A CA 1
ATOM 3277 C C . LEU A 1 433 ? 16.608 4.882 -3.797 1.00 95.00 433 LEU A C 1
ATOM 3279 O O . LEU A 1 433 ? 15.970 3.831 -3.758 1.00 95.00 433 LEU A O 1
ATOM 3283 N N . ALA A 1 434 ? 17.353 5.301 -2.771 1.00 95.69 434 ALA A N 1
ATOM 3284 C CA . ALA A 1 434 ? 17.395 4.592 -1.496 1.00 95.69 434 ALA A CA 1
ATOM 3285 C C . ALA A 1 434 ? 16.020 4.588 -0.805 1.00 95.69 434 ALA A C 1
ATOM 3287 O O . ALA A 1 434 ? 15.563 3.527 -0.381 1.00 95.69 434 ALA A O 1
ATOM 3288 N N . ALA A 1 435 ? 15.341 5.737 -0.764 1.00 96.25 435 ALA A N 1
ATOM 3289 C CA . ALA A 1 435 ? 14.008 5.869 -0.180 1.00 96.25 435 ALA A CA 1
ATOM 3290 C C . ALA A 1 435 ? 12.954 5.050 -0.951 1.00 96.25 435 ALA A C 1
ATOM 3292 O O . ALA A 1 435 ? 12.221 4.270 -0.348 1.00 96.25 435 ALA A O 1
ATOM 3293 N N . PHE A 1 436 ? 12.940 5.109 -2.288 1.00 97.06 436 PHE A N 1
ATOM 3294 C CA . PHE A 1 436 ? 12.028 4.291 -3.095 1.00 97.06 436 PHE A CA 1
ATOM 3295 C C . PHE A 1 436 ? 12.292 2.787 -2.950 1.00 97.06 436 PHE A C 1
ATOM 3297 O O . PHE A 1 436 ? 11.349 2.000 -2.923 1.00 97.06 436 PHE A O 1
ATOM 3304 N N . ARG A 1 437 ? 13.557 2.359 -2.828 1.00 95.75 437 ARG A N 1
ATOM 3305 C CA . ARG A 1 437 ? 13.889 0.947 -2.559 1.00 95.75 437 ARG A CA 1
ATOM 3306 C C . ARG A 1 437 ? 13.406 0.503 -1.180 1.00 95.75 437 ARG A C 1
ATOM 3308 O O . ARG A 1 437 ? 12.945 -0.627 -1.055 1.00 95.75 437 ARG A O 1
ATOM 3315 N N . ALA A 1 438 ? 13.496 1.373 -0.174 1.00 96.06 438 ALA A N 1
ATOM 3316 C CA . ALA A 1 438 ? 12.935 1.107 1.146 1.00 96.06 438 ALA A CA 1
ATOM 3317 C C . ALA A 1 438 ? 11.404 0.988 1.078 1.00 96.06 438 ALA A C 1
ATOM 3319 O O . ALA A 1 438 ? 10.864 0.002 1.569 1.00 96.06 438 ALA A O 1
ATOM 3320 N N . ALA A 1 439 ? 10.723 1.910 0.389 1.00 96.00 439 ALA A N 1
ATOM 3321 C CA . ALA A 1 439 ? 9.275 1.850 0.179 1.00 96.00 439 ALA A CA 1
ATOM 3322 C C . ALA A 1 439 ? 8.845 0.541 -0.509 1.00 96.00 439 ALA A C 1
ATOM 3324 O O . ALA A 1 439 ? 7.985 -0.160 0.007 1.00 96.00 439 ALA A O 1
ATOM 3325 N N . ALA A 1 440 ? 9.517 0.145 -1.599 1.00 94.06 440 ALA A N 1
ATOM 3326 C CA . ALA A 1 440 ? 9.238 -1.110 -2.310 1.00 94.06 440 ALA A CA 1
ATOM 3327 C C . ALA A 1 440 ? 9.495 -2.375 -1.467 1.00 94.06 440 ALA A C 1
ATOM 3329 O O . ALA A 1 440 ? 8.948 -3.439 -1.756 1.00 94.06 440 ALA A O 1
ATOM 3330 N N . HIS A 1 441 ? 10.382 -2.295 -0.470 1.00 95.12 441 HIS A N 1
ATOM 3331 C CA . HIS A 1 441 ? 10.634 -3.400 0.453 1.00 95.12 441 HIS A CA 1
ATOM 3332 C C . HIS A 1 441 ? 9.551 -3.500 1.532 1.00 95.12 441 HIS A C 1
ATOM 3334 O O . HIS A 1 441 ? 9.176 -4.610 1.905 1.00 95.12 441 HIS A O 1
ATOM 3340 N N . LEU A 1 442 ? 9.071 -2.353 2.021 1.00 92.62 442 LEU A N 1
ATOM 3341 C CA . LEU A 1 442 ? 8.034 -2.257 3.049 1.00 92.62 442 LEU A CA 1
ATOM 3342 C C . LEU A 1 442 ? 6.643 -2.590 2.497 1.00 92.62 442 LEU A C 1
ATOM 3344 O O . LEU A 1 442 ? 5.898 -3.314 3.152 1.00 92.62 442 LEU A O 1
ATOM 3348 N N . ASP A 1 443 ? 6.325 -2.134 1.283 1.00 92.00 443 ASP A N 1
ATOM 3349 C CA . ASP A 1 443 ? 5.104 -2.493 0.559 1.00 92.00 443 ASP A CA 1
ATOM 3350 C C . ASP A 1 443 ? 5.436 -3.092 -0.822 1.00 92.00 443 ASP A C 1
ATOM 3352 O O . ASP A 1 443 ? 5.620 -2.369 -1.806 1.00 92.00 443 ASP A O 1
ATOM 3356 N N . PRO A 1 444 ? 5.495 -4.433 -0.929 1.00 91.06 444 PRO A N 1
ATOM 3357 C CA . PRO A 1 444 ? 5.745 -5.120 -2.196 1.00 91.06 444 PRO A CA 1
ATOM 3358 C C . PRO A 1 444 ? 4.581 -5.061 -3.199 1.00 91.06 444 PRO A C 1
ATOM 3360 O O . PRO A 1 444 ? 4.719 -5.581 -4.313 1.00 91.06 444 PRO A O 1
ATOM 3363 N N . THR A 1 445 ? 3.424 -4.522 -2.800 1.00 91.38 445 THR A N 1
ATOM 3364 C CA . THR A 1 445 ? 2.207 -4.466 -3.621 1.00 91.38 445 THR A CA 1
ATOM 3365 C C . THR A 1 445 ? 2.002 -3.117 -4.305 1.00 91.38 445 THR A C 1
ATOM 3367 O O . THR A 1 445 ? 1.274 -3.055 -5.298 1.00 91.38 445 THR A O 1
ATOM 3370 N N . ASP A 1 446 ? 2.700 -2.069 -3.860 1.00 88.12 446 ASP A N 1
ATOM 3371 C CA . ASP A 1 446 ? 2.675 -0.756 -4.499 1.00 88.12 446 ASP A CA 1
ATOM 3372 C C . ASP A 1 446 ? 3.489 -0.732 -5.809 1.00 88.12 446 ASP A C 1
ATOM 3374 O O . ASP A 1 446 ? 4.682 -1.047 -5.867 1.00 88.12 446 ASP A O 1
ATOM 3378 N N . ALA A 1 447 ? 2.834 -0.318 -6.895 1.00 93.12 447 ALA A N 1
ATOM 3379 C CA . ALA A 1 447 ? 3.438 -0.193 -8.216 1.00 93.12 447 ALA A CA 1
ATOM 3380 C C . ALA A 1 447 ? 4.276 1.087 -8.386 1.00 93.12 447 ALA A C 1
ATOM 3382 O O . ALA A 1 447 ? 5.118 1.148 -9.290 1.00 93.12 447 ALA A O 1
ATOM 3383 N N . ILE A 1 448 ? 4.068 2.112 -7.549 1.00 94.31 448 ILE A N 1
ATOM 3384 C CA . ILE A 1 448 ? 4.694 3.431 -7.710 1.00 94.31 448 ILE A CA 1
ATOM 3385 C C . ILE A 1 448 ? 6.199 3.349 -7.446 1.00 94.31 448 ILE A C 1
ATOM 3387 O O . ILE A 1 448 ? 6.992 3.877 -8.233 1.00 94.31 448 ILE A O 1
ATOM 3391 N N . ALA A 1 449 ? 6.616 2.650 -6.389 1.00 94.25 449 ALA A N 1
ATOM 3392 C CA . ALA A 1 449 ? 8.025 2.531 -6.022 1.00 94.25 449 ALA A CA 1
ATOM 3393 C C . ALA A 1 449 ? 8.882 1.899 -7.143 1.00 94.25 449 ALA A C 1
ATOM 3395 O O . ALA A 1 449 ? 9.839 2.541 -7.595 1.00 94.25 449 ALA A O 1
ATOM 3396 N N . PRO A 1 450 ? 8.562 0.694 -7.669 1.00 96.25 450 PRO A N 1
ATOM 3397 C CA . PRO A 1 450 ? 9.335 0.104 -8.762 1.00 96.25 450 PRO A CA 1
ATOM 3398 C C . PRO A 1 450 ? 9.276 0.942 -10.046 1.00 96.25 450 PRO A C 1
ATOM 3400 O O . PRO A 1 450 ? 10.280 1.022 -10.759 1.00 96.25 450 PRO A O 1
ATOM 3403 N N . LEU A 1 451 ? 8.154 1.619 -10.325 1.00 96.69 451 LEU A N 1
ATOM 3404 C CA . LEU A 1 451 ? 8.027 2.526 -11.467 1.00 96.69 451 LEU A CA 1
ATOM 3405 C C . LEU A 1 451 ? 9.012 3.702 -11.376 1.00 96.69 451 LEU A C 1
ATOM 3407 O O . LEU A 1 451 ? 9.762 3.949 -12.324 1.00 96.69 451 LEU A O 1
ATOM 3411 N N . ARG A 1 452 ? 9.060 4.394 -10.229 1.00 96.00 452 ARG A N 1
ATOM 3412 C CA . ARG A 1 452 ? 9.978 5.521 -9.983 1.00 96.00 452 ARG A CA 1
ATOM 3413 C C . ARG A 1 452 ? 11.439 5.092 -10.108 1.00 96.00 452 ARG A C 1
ATOM 3415 O O . ARG A 1 452 ? 12.211 5.742 -10.815 1.00 96.00 452 ARG A O 1
ATOM 3422 N N . ILE A 1 453 ? 11.811 3.956 -9.510 1.00 96.19 453 ILE A N 1
ATOM 3423 C CA . ILE A 1 453 ? 13.178 3.414 -9.608 1.00 96.19 453 ILE A CA 1
ATOM 3424 C C . ILE A 1 453 ? 13.528 3.114 -11.074 1.00 96.19 453 ILE A C 1
ATOM 3426 O O . ILE A 1 453 ? 14.588 3.526 -11.547 1.00 96.19 453 ILE A O 1
ATOM 3430 N N . ALA A 1 454 ? 12.635 2.457 -11.824 1.00 96.19 454 ALA A N 1
ATOM 3431 C CA . ALA A 1 454 ? 12.861 2.147 -13.236 1.00 96.19 454 ALA A CA 1
ATOM 3432 C C . ALA A 1 454 ? 13.064 3.415 -14.083 1.00 96.19 454 ALA A C 1
ATOM 3434 O O . ALA A 1 454 ? 13.966 3.464 -14.924 1.00 96.19 454 ALA A O 1
ATOM 3435 N N . MET A 1 455 ? 12.267 4.460 -13.845 1.00 94.62 455 MET A N 1
ATOM 3436 C CA . MET A 1 455 ? 12.406 5.747 -14.530 1.00 94.62 455 MET A CA 1
ATOM 3437 C C . MET A 1 455 ? 13.765 6.401 -14.256 1.00 94.62 455 MET A C 1
ATOM 3439 O O . MET A 1 455 ? 14.418 6.860 -15.200 1.00 94.62 455 MET A O 1
ATOM 3443 N N . ILE A 1 456 ? 14.228 6.406 -13.002 1.00 92.31 456 ILE A N 1
ATOM 3444 C CA . ILE A 1 456 ? 15.544 6.952 -12.638 1.00 92.31 456 ILE A CA 1
ATOM 3445 C C . ILE A 1 456 ? 16.666 6.135 -13.298 1.00 92.31 456 ILE A C 1
ATOM 3447 O O . ILE A 1 456 ? 17.551 6.715 -13.933 1.00 92.31 456 ILE A O 1
ATOM 3451 N N . CYS A 1 457 ? 16.595 4.801 -13.259 1.00 91.38 457 CYS A N 1
ATOM 3452 C CA . CYS A 1 457 ? 17.572 3.934 -13.922 1.00 91.38 457 CYS A CA 1
ATOM 3453 C C . CYS A 1 457 ? 17.656 4.198 -15.439 1.00 91.38 457 CYS A C 1
ATOM 3455 O O . CYS A 1 457 ? 18.748 4.228 -16.004 1.00 91.38 457 CYS A O 1
ATOM 3457 N N . ILE A 1 458 ? 16.530 4.439 -16.122 1.00 88.62 458 ILE A N 1
ATOM 3458 C CA . ILE A 1 458 ? 16.511 4.737 -17.567 1.00 88.62 458 ILE A CA 1
ATOM 3459 C C . ILE A 1 458 ? 17.085 6.127 -17.866 1.00 88.62 458 ILE A C 1
ATOM 3461 O O . ILE A 1 458 ? 17.870 6.293 -18.804 1.00 88.62 458 ILE A O 1
ATOM 3465 N N . THR A 1 459 ? 16.655 7.138 -17.113 1.00 84.75 459 THR A N 1
ATOM 3466 C CA . THR A 1 459 ? 16.897 8.548 -17.455 1.00 84.75 459 THR A CA 1
ATOM 3467 C C . THR A 1 459 ? 18.224 9.085 -16.933 1.00 84.75 459 THR A C 1
ATOM 3469 O O . THR A 1 459 ? 18.814 9.944 -17.588 1.00 84.75 459 THR A O 1
ATOM 3472 N N . ARG A 1 460 ? 18.700 8.592 -15.783 1.00 85.62 460 ARG A N 1
ATOM 3473 C CA . ARG A 1 460 ? 19.901 9.094 -15.098 1.00 85.62 460 ARG A CA 1
ATOM 3474 C C . ARG A 1 460 ? 21.066 8.123 -15.186 1.00 85.62 460 ARG A C 1
ATOM 3476 O O . ARG A 1 460 ? 22.158 8.524 -15.568 1.00 85.62 460 ARG A O 1
ATOM 3483 N N . GLU A 1 461 ? 20.827 6.853 -14.871 1.00 82.75 461 GLU A N 1
ATOM 3484 C CA . GLU A 1 461 ? 21.882 5.828 -14.899 1.00 82.75 461 GLU A CA 1
ATOM 3485 C C . GLU A 1 461 ? 22.095 5.243 -16.304 1.00 82.75 461 GLU A C 1
ATOM 3487 O O . GLU A 1 461 ? 23.077 4.543 -16.545 1.00 82.75 461 GLU A O 1
ATOM 3492 N N . HIS A 1 462 ? 21.165 5.500 -17.234 1.00 82.25 462 HIS A N 1
ATOM 3493 C CA . HIS A 1 462 ? 21.110 4.882 -18.564 1.00 82.25 462 HIS A CA 1
ATOM 3494 C C . HIS A 1 462 ? 21.161 3.341 -18.527 1.00 82.25 462 HIS A C 1
ATOM 3496 O O . HIS A 1 462 ? 21.557 2.686 -19.494 1.00 82.25 462 HIS A O 1
ATOM 3502 N N . ASN A 1 463 ? 20.704 2.750 -17.421 1.00 87.69 463 ASN A N 1
ATOM 3503 C CA . ASN A 1 463 ? 20.751 1.325 -17.144 1.00 87.69 463 ASN A CA 1
ATOM 3504 C C . ASN A 1 463 ? 19.386 0.671 -17.401 1.00 87.69 463 ASN A C 1
ATOM 3506 O O . ASN A 1 463 ? 18.626 0.337 -16.491 1.00 87.69 463 ASN A O 1
ATOM 3510 N N . CYS A 1 464 ? 19.071 0.471 -18.682 1.00 90.19 464 CYS A N 1
ATOM 3511 C CA . CYS A 1 464 ? 17.811 -0.156 -19.093 1.00 90.19 464 CYS A CA 1
ATOM 3512 C C . CYS A 1 464 ? 17.710 -1.635 -18.678 1.00 90.19 464 CYS A C 1
ATOM 3514 O O . CYS A 1 464 ? 16.603 -2.149 -18.545 1.00 90.19 464 CYS A O 1
ATOM 3516 N N . ALA A 1 465 ? 18.845 -2.309 -18.453 1.00 90.69 465 ALA A N 1
ATOM 3517 C CA . ALA A 1 465 ? 18.876 -3.694 -17.991 1.00 90.69 465 ALA A CA 1
ATOM 3518 C C . ALA A 1 465 ? 18.393 -3.819 -16.537 1.00 90.69 465 ALA A C 1
ATOM 3520 O O . ALA A 1 465 ? 17.590 -4.699 -16.245 1.00 90.69 465 ALA A O 1
ATOM 3521 N N . ALA A 1 466 ? 18.818 -2.910 -15.652 1.00 90.69 466 ALA A N 1
ATOM 3522 C CA . ALA A 1 466 ? 18.319 -2.849 -14.276 1.00 90.69 466 ALA A CA 1
ATOM 3523 C C . ALA A 1 466 ? 16.859 -2.367 -14.199 1.00 90.69 466 ALA A C 1
ATOM 3525 O O . ALA A 1 466 ? 16.099 -2.832 -13.354 1.00 90.69 466 ALA A O 1
ATOM 3526 N N . ALA A 1 467 ? 16.449 -1.470 -15.102 1.00 94.56 467 ALA A N 1
ATOM 3527 C CA . ALA A 1 467 ? 15.085 -0.944 -15.138 1.00 94.56 467 ALA A CA 1
ATOM 3528 C C . ALA A 1 467 ? 14.036 -1.957 -15.623 1.00 94.56 467 ALA A C 1
ATOM 3530 O O . ALA A 1 467 ? 12.876 -1.863 -15.233 1.00 94.56 467 ALA A O 1
ATOM 3531 N N . LEU A 1 468 ? 14.414 -2.910 -16.483 1.00 96.19 468 LEU A N 1
ATOM 3532 C CA . LEU A 1 468 ? 13.483 -3.870 -17.079 1.00 96.19 468 LEU A CA 1
ATOM 3533 C C . LEU A 1 468 ? 12.685 -4.693 -16.048 1.00 96.19 468 LEU A C 1
ATOM 3535 O O . LEU A 1 468 ? 11.459 -4.629 -16.117 1.00 96.19 468 LEU A O 1
ATOM 3539 N N . PRO A 1 469 ? 13.304 -5.416 -15.090 1.00 96.56 469 PRO A N 1
ATOM 3540 C CA . PRO A 1 469 ? 12.547 -6.209 -14.116 1.00 96.56 469 PRO A CA 1
ATOM 3541 C C . PRO A 1 469 ? 11.642 -5.346 -13.223 1.00 96.56 469 PRO A C 1
ATOM 3543 O O . PRO A 1 469 ? 10.551 -5.769 -12.854 1.00 96.56 469 PRO A O 1
ATOM 3546 N N . LEU A 1 470 ? 12.056 -4.113 -12.917 1.00 96.62 470 LEU A N 1
ATOM 3547 C CA . LEU A 1 470 ? 11.258 -3.161 -12.140 1.00 96.62 470 LEU A CA 1
ATOM 3548 C C . LEU A 1 470 ? 10.038 -2.668 -12.927 1.00 96.62 470 LEU A C 1
ATOM 3550 O O . LEU A 1 470 ? 8.932 -2.627 -12.398 1.00 96.62 470 LEU A O 1
ATOM 3554 N N . ALA A 1 471 ? 10.218 -2.349 -14.210 1.00 96.69 471 ALA A N 1
ATOM 3555 C CA . ALA A 1 471 ? 9.123 -1.958 -15.088 1.00 96.69 471 ALA A CA 1
ATOM 3556 C C . ALA A 1 471 ? 8.146 -3.119 -15.344 1.00 96.69 471 ALA A C 1
ATOM 3558 O O . ALA A 1 471 ? 6.942 -2.893 -15.442 1.00 96.69 471 ALA A O 1
ATOM 3559 N N . GLU A 1 472 ? 8.644 -4.358 -15.431 1.00 97.56 472 GLU A N 1
ATOM 3560 C CA . GLU A 1 472 ? 7.806 -5.561 -15.515 1.00 97.56 472 GLU A CA 1
ATOM 3561 C C . GLU A 1 472 ? 6.989 -5.765 -14.237 1.00 97.56 472 GLU A C 1
ATOM 3563 O O . GLU A 1 472 ? 5.791 -6.028 -14.325 1.00 97.56 472 GLU A O 1
ATOM 3568 N N . LYS A 1 473 ? 7.592 -5.539 -13.063 1.00 96.19 473 LYS A N 1
ATOM 3569 C CA . LYS A 1 473 ? 6.871 -5.580 -11.790 1.00 96.19 473 LYS A CA 1
ATOM 3570 C C . LYS A 1 473 ? 5.806 -4.484 -11.687 1.00 96.19 473 LYS A C 1
ATOM 3572 O O . LYS A 1 473 ? 4.684 -4.765 -11.281 1.00 96.19 473 LYS A O 1
ATOM 3577 N N . ALA A 1 474 ? 6.115 -3.259 -12.112 1.00 96.44 474 ALA A N 1
ATOM 3578 C CA . ALA A 1 474 ? 5.161 -2.151 -12.088 1.00 96.44 474 ALA A CA 1
ATOM 3579 C C . ALA A 1 474 ? 3.908 -2.435 -12.941 1.00 96.44 474 ALA A C 1
ATOM 3581 O O . ALA A 1 474 ? 2.796 -2.179 -12.490 1.00 96.44 474 ALA A O 1
ATOM 3582 N N . VAL A 1 475 ? 4.054 -3.017 -14.141 1.00 97.06 475 VAL A N 1
ATOM 3583 C CA . VAL A 1 475 ? 2.887 -3.373 -14.978 1.00 97.06 475 VAL A CA 1
ATOM 3584 C C . VAL A 1 475 ? 2.129 -4.610 -14.484 1.00 97.06 475 VAL A C 1
ATOM 3586 O O . VAL A 1 475 ? 0.956 -4.764 -14.819 1.00 97.06 475 VAL A O 1
ATOM 3589 N N . GLU A 1 476 ? 2.783 -5.499 -13.727 1.00 96.50 476 GLU A N 1
ATOM 3590 C CA . GLU A 1 476 ? 2.130 -6.629 -13.051 1.00 96.50 476 GLU A CA 1
ATOM 3591 C C . GLU A 1 476 ? 1.203 -6.121 -11.939 1.00 96.50 476 GLU A C 1
ATOM 3593 O O . GLU A 1 476 ? 0.058 -6.557 -11.849 1.00 96.50 476 GLU A O 1
ATOM 3598 N N . LEU A 1 477 ? 1.690 -5.171 -11.134 1.00 93.19 477 LEU A N 1
ATOM 3599 C CA . LEU A 1 477 ? 0.960 -4.580 -10.011 1.00 93.19 477 LEU A CA 1
ATOM 3600 C C . LEU A 1 477 ? -0.120 -3.583 -10.470 1.00 93.19 477 LEU A C 1
ATOM 3602 O O . LEU A 1 477 ? -1.214 -3.561 -9.914 1.00 93.19 477 LEU A O 1
ATOM 3606 N N . ALA A 1 478 ? 0.149 -2.798 -11.519 1.00 93.50 478 ALA A N 1
ATOM 3607 C CA . ALA A 1 478 ? -0.771 -1.796 -12.059 1.00 93.50 478 ALA A CA 1
ATOM 3608 C C . ALA A 1 478 ? -1.026 -1.993 -13.572 1.00 93.50 478 ALA A C 1
ATOM 3610 O O . ALA A 1 478 ? -0.552 -1.214 -14.406 1.00 93.50 478 ALA A O 1
ATOM 3611 N N . PRO A 1 479 ? -1.840 -2.990 -13.979 1.00 94.00 479 PRO A N 1
ATOM 3612 C CA . PRO A 1 479 ? -2.098 -3.292 -15.395 1.00 94.00 479 PRO A CA 1
ATOM 3613 C C . PRO A 1 479 ? -2.913 -2.217 -16.143 1.00 94.00 479 PRO A C 1
ATOM 3615 O O . PRO A 1 479 ? -3.092 -2.312 -17.364 1.00 94.00 479 PRO A O 1
ATOM 3618 N N . GLY A 1 480 ? -3.433 -1.216 -15.426 1.00 94.25 480 GLY A N 1
ATOM 3619 C CA . GLY A 1 480 ? -4.149 -0.059 -15.969 1.00 94.25 480 GLY A CA 1
ATOM 3620 C C . GLY A 1 480 ? -3.297 1.203 -16.139 1.00 94.25 480 GLY A C 1
ATOM 3621 O O . GLY A 1 480 ? -3.795 2.176 -16.700 1.00 94.25 480 GLY A O 1
ATOM 3622 N N . ASP A 1 481 ? -2.036 1.209 -15.696 1.00 94.06 481 ASP A N 1
ATOM 3623 C CA . ASP A 1 481 ? -1.195 2.410 -15.714 1.00 94.06 481 ASP A CA 1
ATOM 3624 C C . ASP A 1 481 ? -0.439 2.574 -17.048 1.00 94.06 481 ASP A C 1
ATOM 3626 O O . ASP A 1 481 ? 0.458 1.801 -17.403 1.00 94.06 481 ASP A O 1
ATOM 3630 N N . ALA A 1 482 ? -0.784 3.623 -17.802 1.00 95.81 482 ALA A N 1
ATOM 3631 C CA . ALA A 1 482 ? -0.125 3.958 -19.061 1.00 95.81 482 ALA A CA 1
ATOM 3632 C C . ALA A 1 482 ? 1.364 4.322 -18.887 1.00 95.81 482 ALA A C 1
ATOM 3634 O O . ALA A 1 482 ? 2.170 3.975 -19.756 1.00 95.81 482 ALA A O 1
ATOM 3635 N N . GLN A 1 483 ? 1.744 4.970 -17.779 1.00 96.19 483 GLN A N 1
ATOM 3636 C CA . GLN A 1 483 ? 3.123 5.376 -17.484 1.00 96.19 483 GLN A CA 1
ATOM 3637 C C . GLN A 1 483 ? 4.009 4.158 -17.182 1.00 96.19 483 GLN A C 1
ATOM 3639 O O . GLN A 1 483 ? 5.166 4.103 -17.617 1.00 96.19 483 GLN A O 1
ATOM 3644 N N . ALA A 1 484 ? 3.457 3.137 -16.519 1.00 96.69 484 ALA A N 1
ATOM 3645 C CA . ALA A 1 484 ? 4.139 1.863 -16.305 1.00 96.69 484 ALA A CA 1
ATOM 3646 C C . ALA A 1 484 ? 4.452 1.152 -17.633 1.00 96.69 484 ALA A C 1
ATOM 3648 O O . ALA A 1 484 ? 5.592 0.745 -17.878 1.00 96.69 484 ALA A O 1
ATOM 3649 N N . PHE A 1 485 ? 3.482 1.082 -18.553 1.00 97.88 485 PHE A N 1
ATOM 3650 C CA . PHE A 1 485 ? 3.713 0.508 -19.884 1.00 97.88 485 PHE A CA 1
ATOM 3651 C C . PHE A 1 485 ? 4.658 1.351 -20.758 1.00 97.88 485 PHE A C 1
ATOM 3653 O O . PHE A 1 485 ? 5.423 0.789 -21.547 1.00 97.88 485 PHE A O 1
ATOM 3660 N N . GLU A 1 486 ? 4.651 2.679 -20.623 1.00 96.69 486 GLU A N 1
ATOM 3661 C CA . GLU A 1 486 ? 5.614 3.567 -21.289 1.00 96.69 486 GLU A CA 1
ATOM 3662 C C . GLU A 1 486 ? 7.046 3.303 -20.805 1.00 96.69 486 GLU A C 1
ATOM 3664 O O . GLU A 1 486 ? 7.962 3.129 -21.618 1.00 96.69 486 GLU A O 1
ATOM 3669 N N . THR A 1 487 ? 7.221 3.161 -19.492 1.00 97.19 487 THR A N 1
ATOM 3670 C CA . THR A 1 487 ? 8.502 2.838 -18.854 1.00 97.19 487 THR A CA 1
ATOM 3671 C C . THR A 1 487 ? 9.006 1.457 -19.281 1.00 97.19 487 THR A C 1
ATOM 3673 O O . THR A 1 487 ? 10.166 1.317 -19.679 1.00 97.19 487 THR A O 1
ATOM 3676 N N . LEU A 1 488 ? 8.126 0.449 -19.325 1.00 97.69 488 LEU A N 1
ATOM 3677 C CA . LEU A 1 488 ? 8.451 -0.882 -19.844 1.00 97.69 488 LEU A CA 1
ATOM 3678 C C . LEU A 1 488 ? 8.871 -0.840 -21.318 1.00 97.69 488 LEU A C 1
ATOM 3680 O O . LEU A 1 488 ? 9.839 -1.494 -21.714 1.00 97.69 488 LEU A O 1
ATOM 3684 N N . GLY A 1 489 ? 8.170 -0.052 -22.138 1.00 96.31 489 GLY A N 1
ATOM 3685 C CA . GLY A 1 489 ? 8.520 0.156 -23.541 1.00 96.31 489 GLY A CA 1
ATOM 3686 C C . GLY A 1 489 ? 9.921 0.741 -23.704 1.00 96.31 489 GLY A C 1
ATOM 3687 O O . GLY A 1 489 ? 10.706 0.245 -24.516 1.00 96.31 489 GLY A O 1
ATOM 3688 N N . ARG A 1 490 ? 10.278 1.740 -22.887 1.00 94.31 490 ARG A N 1
ATOM 3689 C CA . ARG A 1 490 ? 11.624 2.334 -22.870 1.00 94.31 490 ARG A CA 1
ATOM 3690 C C . ARG A 1 490 ? 12.692 1.346 -22.417 1.00 94.31 490 ARG A C 1
ATOM 3692 O O . ARG A 1 490 ? 13.713 1.236 -23.095 1.00 94.31 490 ARG A O 1
ATOM 3699 N N . ALA A 1 491 ? 12.452 0.603 -21.337 1.00 95.06 491 ALA A N 1
ATOM 3700 C CA . ALA A 1 491 ? 13.390 -0.401 -20.841 1.00 95.06 491 ALA A CA 1
ATOM 3701 C C . ALA A 1 491 ? 13.657 -1.486 -21.899 1.00 95.06 491 ALA A C 1
ATOM 3703 O O . ALA A 1 491 ? 14.809 -1.753 -22.241 1.00 95.06 491 ALA A O 1
ATOM 3704 N N . ARG A 1 492 ? 12.593 -2.037 -22.505 1.00 95.00 492 ARG A N 1
ATOM 3705 C CA . ARG A 1 492 ? 12.680 -3.044 -23.579 1.00 95.00 492 ARG A CA 1
ATOM 3706 C C . ARG A 1 492 ? 13.397 -2.522 -24.816 1.00 95.00 492 ARG A C 1
ATOM 3708 O O . ARG A 1 492 ? 14.222 -3.230 -25.388 1.00 95.00 492 ARG A O 1
ATOM 3715 N N . MET A 1 493 ? 13.119 -1.281 -25.208 1.00 91.62 493 MET A N 1
ATOM 3716 C CA . MET A 1 493 ? 13.807 -0.628 -26.318 1.00 91.62 493 MET A CA 1
ATOM 3717 C C . MET A 1 493 ? 15.303 -0.468 -26.021 1.00 91.62 493 MET A C 1
ATOM 3719 O O . MET A 1 493 ? 16.123 -0.746 -26.893 1.00 91.62 493 MET A O 1
ATOM 3723 N N . GLY A 1 494 ? 15.661 -0.083 -24.793 1.00 86.44 494 GLY A N 1
ATOM 3724 C CA . GLY A 1 494 ? 17.047 0.082 -24.356 1.00 86.44 494 GLY A CA 1
ATOM 3725 C C . GLY A 1 494 ? 17.854 -1.217 -24.317 1.00 86.44 494 GLY A C 1
ATOM 3726 O O . GLY A 1 494 ? 19.030 -1.203 -24.667 1.00 86.44 494 GLY A O 1
ATO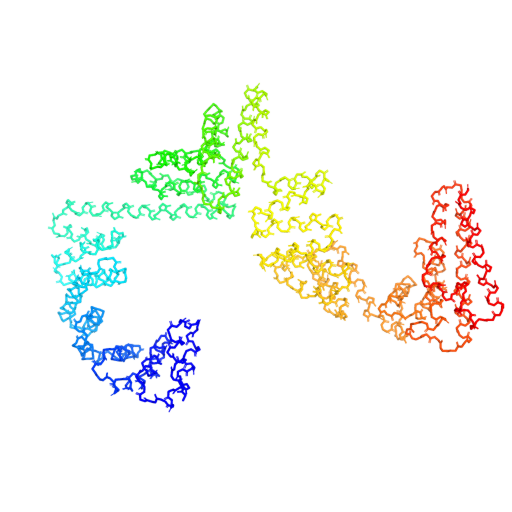M 3727 N N . VAL A 1 495 ? 17.228 -2.351 -23.979 1.00 88.94 495 VAL A N 1
ATOM 3728 C CA . VAL A 1 495 ? 17.872 -3.681 -24.055 1.00 88.94 495 VAL A CA 1
ATOM 3729 C C . VAL A 1 495 ? 17.804 -4.317 -25.453 1.00 88.94 495 VAL A C 1
ATOM 3731 O O . VAL A 1 495 ? 18.235 -5.451 -25.640 1.00 88.94 495 VAL A O 1
ATOM 3734 N N . GLY A 1 496 ? 17.254 -3.613 -26.450 1.00 86.56 496 GLY A N 1
ATOM 3735 C CA . GLY A 1 496 ? 17.172 -4.074 -27.841 1.00 86.56 496 GLY A CA 1
ATOM 3736 C C . GLY A 1 496 ? 15.965 -4.959 -28.179 1.00 86.56 496 GLY A C 1
ATOM 3737 O O . GLY A 1 496 ? 15.817 -5.369 -29.331 1.00 86.56 496 GLY A O 1
ATOM 3738 N N . ASN A 1 497 ? 15.053 -5.215 -27.236 1.00 92.12 497 ASN A N 1
ATOM 3739 C CA . ASN A 1 497 ? 13.797 -5.927 -27.491 1.00 92.12 497 ASN A CA 1
ATOM 3740 C C . ASN A 1 497 ? 12.751 -4.988 -28.122 1.00 92.12 497 ASN A C 1
ATOM 3742 O O . ASN A 1 497 ? 11.791 -4.552 -27.481 1.00 92.12 497 ASN A O 1
ATOM 3746 N N . LEU A 1 498 ? 12.940 -4.671 -29.405 1.00 91.56 498 LEU A N 1
ATOM 3747 C CA . LEU A 1 498 ? 12.081 -3.732 -30.133 1.00 91.56 498 LEU A CA 1
ATOM 3748 C C . LEU A 1 498 ? 10.639 -4.242 -30.282 1.00 91.56 498 LEU A C 1
ATOM 3750 O O . LEU A 1 498 ? 9.699 -3.460 -30.151 1.00 91.56 498 LEU A O 1
ATOM 3754 N N . THR A 1 499 ? 10.443 -5.545 -30.499 1.00 93.12 499 THR A N 1
ATOM 3755 C CA . THR A 1 499 ? 9.105 -6.151 -30.619 1.00 93.12 499 THR A CA 1
ATOM 3756 C C . THR A 1 499 ? 8.317 -6.011 -29.316 1.00 93.12 499 THR A C 1
ATOM 3758 O O . THR A 1 499 ? 7.169 -5.563 -29.323 1.00 93.12 499 THR A O 1
ATOM 3761 N N . GLY A 1 500 ? 8.949 -6.325 -28.181 1.00 94.06 500 GLY A N 1
ATOM 3762 C CA . GLY A 1 500 ? 8.347 -6.160 -26.860 1.00 94.06 500 GLY A CA 1
ATOM 3763 C C . GLY A 1 500 ? 8.113 -4.693 -26.487 1.00 94.06 500 GLY A C 1
ATOM 3764 O O . GLY A 1 500 ? 7.128 -4.392 -25.812 1.00 94.06 500 GLY A O 1
ATOM 3765 N N . ALA A 1 501 ? 8.974 -3.781 -26.948 1.00 95.38 501 ALA A N 1
ATOM 3766 C CA . ALA A 1 501 ? 8.797 -2.344 -26.762 1.00 95.38 501 ALA A CA 1
ATOM 3767 C C . ALA A 1 501 ? 7.591 -1.796 -27.542 1.00 95.38 501 ALA A C 1
ATOM 3769 O O . ALA A 1 501 ? 6.799 -1.045 -26.978 1.00 95.38 501 ALA A O 1
ATOM 3770 N N . VAL A 1 502 ? 7.395 -2.215 -28.802 1.00 95.62 502 VAL A N 1
ATOM 3771 C CA . VAL A 1 502 ? 6.189 -1.872 -29.583 1.00 95.62 502 VAL A CA 1
ATOM 3772 C C . VAL A 1 502 ? 4.932 -2.313 -28.841 1.00 95.62 502 VAL A C 1
ATOM 3774 O O . VAL A 1 502 ? 4.017 -1.511 -28.676 1.00 95.62 502 VAL A O 1
ATOM 3777 N N . ALA A 1 503 ? 4.892 -3.560 -28.362 1.00 96.12 503 ALA A N 1
ATOM 3778 C CA . ALA A 1 503 ? 3.734 -4.084 -27.641 1.00 96.12 503 ALA A CA 1
ATOM 3779 C C . ALA A 1 503 ? 3.415 -3.263 -26.378 1.00 96.12 503 ALA A C 1
ATOM 3781 O O . ALA A 1 503 ? 2.254 -2.926 -26.143 1.00 96.12 503 ALA A O 1
ATOM 3782 N N . ALA A 1 504 ? 4.441 -2.896 -25.602 1.00 96.62 504 ALA A N 1
ATOM 3783 C CA . ALA A 1 504 ? 4.284 -2.087 -24.397 1.00 96.62 504 ALA A CA 1
ATOM 3784 C C . ALA A 1 504 ? 3.790 -0.663 -24.712 1.00 96.62 504 ALA A C 1
ATOM 3786 O O . ALA A 1 504 ? 2.787 -0.229 -24.149 1.00 96.62 504 ALA A O 1
ATOM 3787 N N . PHE A 1 505 ? 4.400 0.041 -25.673 1.00 97.00 505 PHE A N 1
ATOM 3788 C CA . PHE A 1 505 ? 3.936 1.382 -26.044 1.00 97.00 505 PHE A CA 1
ATOM 3789 C C . PHE A 1 505 ? 2.538 1.381 -26.683 1.00 97.00 505 PHE A C 1
ATOM 3791 O O . PHE A 1 505 ? 1.760 2.307 -26.464 1.00 97.00 505 PHE A O 1
ATOM 3798 N N . GLU A 1 506 ? 2.179 0.349 -27.455 1.00 96.00 506 GLU A N 1
ATOM 3799 C CA . GLU A 1 506 ? 0.817 0.196 -27.978 1.00 96.00 506 GLU A CA 1
ATOM 3800 C C . GLU A 1 506 ? -0.201 -0.033 -26.856 1.00 96.00 506 GLU A C 1
ATOM 3802 O O . GLU A 1 506 ? -1.313 0.491 -26.922 1.00 96.00 506 GLU A O 1
ATOM 3807 N N . LYS A 1 507 ? 0.160 -0.785 -25.810 1.00 96.88 507 LYS A N 1
ATOM 3808 C CA . LYS A 1 507 ? -0.690 -0.956 -24.626 1.00 96.88 507 LYS A CA 1
ATOM 3809 C C . LYS A 1 507 ? -0.857 0.365 -23.871 1.00 96.88 507 LYS A C 1
ATOM 3811 O O . LYS A 1 507 ? -1.998 0.734 -23.608 1.00 96.88 507 LYS A O 1
ATOM 3816 N N . ALA A 1 508 ? 0.227 1.110 -23.632 1.00 96.81 508 ALA A N 1
ATOM 3817 C CA . ALA A 1 508 ? 0.172 2.451 -23.040 1.00 96.81 508 ALA A CA 1
ATOM 3818 C C . ALA A 1 508 ? -0.748 3.392 -23.838 1.00 96.81 508 ALA A C 1
ATOM 3820 O O . ALA A 1 508 ? -1.612 4.044 -23.265 1.00 96.81 508 ALA A O 1
ATOM 3821 N N . ARG A 1 509 ? -0.643 3.389 -25.176 1.00 95.75 509 ARG A N 1
ATOM 3822 C CA . ARG A 1 509 ? -1.502 4.185 -26.069 1.00 95.75 509 ARG A CA 1
ATOM 3823 C C . ARG A 1 509 ? -2.980 3.783 -26.021 1.00 95.75 509 ARG A C 1
ATOM 3825 O O . ARG A 1 509 ? -3.841 4.620 -26.266 1.00 95.75 509 ARG A O 1
ATOM 3832 N N . ARG A 1 510 ? -3.296 2.509 -25.771 1.00 96.44 510 ARG A N 1
ATOM 3833 C CA . ARG A 1 510 ? -4.693 2.070 -25.595 1.00 96.44 510 ARG A CA 1
ATOM 3834 C C . ARG A 1 510 ? -5.267 2.514 -24.254 1.00 96.44 510 ARG A C 1
ATOM 3836 O O . ARG A 1 510 ? -6.453 2.810 -24.206 1.00 96.44 510 ARG A O 1
ATOM 3843 N N . LEU A 1 511 ? -4.446 2.519 -23.203 1.00 95.81 511 LEU A N 1
ATOM 3844 C CA . LEU A 1 511 ? -4.836 2.974 -21.866 1.00 95.81 511 LEU A CA 1
ATOM 3845 C C . LEU A 1 511 ? -5.037 4.495 -21.843 1.00 95.81 511 LEU A C 1
ATOM 3847 O O . LEU A 1 511 ? -6.059 4.966 -21.362 1.00 95.81 511 LEU A O 1
ATOM 3851 N N . ASP A 1 512 ? -4.112 5.244 -22.445 1.00 94.44 512 ASP A N 1
ATOM 3852 C CA . ASP A 1 512 ? -4.226 6.687 -22.647 1.00 94.44 512 ASP A CA 1
ATOM 3853 C C . ASP A 1 512 ? -3.818 7.070 -24.088 1.00 94.44 512 ASP A C 1
ATOM 3855 O O . ASP A 1 512 ? -2.628 7.164 -24.418 1.00 94.44 512 ASP A O 1
ATOM 3859 N N . PRO A 1 513 ? -4.797 7.342 -24.975 1.00 93.00 513 PRO A N 1
ATOM 3860 C CA . PRO A 1 513 ? -4.534 7.764 -26.350 1.00 93.00 513 PRO A CA 1
ATOM 3861 C C . PRO A 1 513 ? -3.734 9.067 -26.480 1.00 93.00 513 PRO A C 1
ATOM 3863 O O . PRO A 1 513 ? -3.083 9.277 -27.511 1.00 93.00 513 PRO A O 1
ATOM 3866 N N . LYS A 1 514 ? -3.766 9.944 -25.467 1.00 92.56 514 LYS A N 1
ATOM 3867 C CA . LYS A 1 514 ? -3.051 11.230 -25.447 1.00 92.56 514 LYS A CA 1
ATOM 3868 C C . LYS A 1 514 ? -1.678 11.133 -24.773 1.00 92.56 514 LYS A C 1
ATOM 3870 O O . LYS A 1 514 ? -0.971 12.140 -24.721 1.00 92.56 514 LYS A O 1
ATOM 3875 N N . HIS A 1 515 ? -1.257 9.941 -24.346 1.00 90.44 515 HIS A N 1
ATOM 3876 C CA . HIS A 1 515 ? 0.018 9.739 -23.669 1.00 90.44 515 HIS A CA 1
ATOM 3877 C C . HIS A 1 515 ? 1.213 10.047 -24.588 1.00 90.44 515 HIS A C 1
ATOM 3879 O O . HIS A 1 515 ? 1.638 9.231 -25.417 1.00 90.44 515 HIS A O 1
ATOM 3885 N N . ALA A 1 516 ? 1.783 11.247 -24.451 1.00 90.06 516 ALA A N 1
ATOM 3886 C CA . ALA A 1 516 ? 2.829 11.752 -25.341 1.00 90.06 516 ALA A CA 1
ATOM 3887 C C . ALA A 1 516 ? 4.100 10.881 -25.331 1.00 90.06 516 ALA A C 1
ATOM 3889 O O . ALA A 1 516 ? 4.747 10.723 -26.372 1.00 90.06 516 ALA A O 1
ATOM 3890 N N . GLY A 1 517 ? 4.447 10.296 -24.178 1.00 88.88 517 GLY A N 1
ATOM 3891 C CA . GLY A 1 517 ? 5.593 9.395 -24.026 1.00 88.88 517 GLY A CA 1
ATOM 3892 C C . GLY A 1 517 ? 5.477 8.150 -24.907 1.00 88.88 517 GLY A C 1
ATOM 3893 O O . GLY A 1 517 ? 6.397 7.834 -25.662 1.00 88.88 517 GLY A O 1
ATOM 3894 N N . ALA A 1 518 ? 4.301 7.517 -24.919 1.00 91.19 518 ALA A N 1
ATOM 3895 C CA . ALA A 1 518 ? 4.033 6.318 -25.710 1.00 91.19 518 ALA A CA 1
ATOM 3896 C C . ALA A 1 518 ? 4.029 6.612 -27.213 1.00 91.19 518 ALA A C 1
ATOM 3898 O O . ALA A 1 518 ? 4.587 5.845 -27.997 1.00 91.19 518 ALA A O 1
ATOM 3899 N N . GLN A 1 519 ? 3.457 7.745 -27.634 1.00 90.88 519 GLN A N 1
ATOM 3900 C CA . GLN A 1 519 ? 3.473 8.149 -29.043 1.00 90.88 519 GLN A CA 1
ATOM 3901 C C . GLN A 1 519 ? 4.904 8.380 -29.547 1.00 90.88 519 GLN A C 1
ATOM 3903 O O . GLN A 1 519 ? 5.281 7.869 -30.606 1.00 90.88 519 GLN A O 1
ATOM 3908 N N . LYS A 1 520 ? 5.725 9.099 -28.769 1.00 89.75 520 LYS A N 1
ATOM 3909 C CA . LYS A 1 520 ? 7.149 9.301 -29.074 1.00 89.75 520 LYS A CA 1
ATOM 3910 C C . LYS A 1 520 ? 7.903 7.968 -29.104 1.00 89.75 520 LYS A C 1
ATOM 3912 O O . LYS A 1 520 ? 8.637 7.714 -30.059 1.00 89.75 520 LYS A O 1
ATOM 3917 N N . GLY A 1 521 ? 7.658 7.099 -28.122 1.00 90.50 521 GLY A N 1
ATOM 3918 C CA . GLY A 1 521 ? 8.231 5.754 -28.042 1.00 90.50 521 GLY A CA 1
ATOM 3919 C C . GLY A 1 521 ? 7.908 4.890 -29.263 1.00 90.50 521 GLY A C 1
ATOM 3920 O O . GLY A 1 521 ? 8.811 4.284 -29.837 1.00 90.50 521 GLY A O 1
ATOM 3921 N N . LEU A 1 522 ? 6.656 4.903 -29.742 1.00 92.50 522 LEU A N 1
ATOM 3922 C CA . LEU A 1 522 ? 6.238 4.177 -30.950 1.00 92.50 522 LEU A CA 1
ATOM 3923 C C . LEU A 1 522 ? 6.942 4.669 -32.213 1.00 92.50 522 LEU A C 1
ATOM 3925 O O . LEU A 1 522 ? 7.345 3.863 -33.052 1.00 92.50 522 LEU A O 1
ATOM 3929 N N . VAL A 1 523 ? 7.093 5.983 -32.373 1.00 89.62 523 VAL A N 1
ATOM 3930 C CA . VAL A 1 523 ? 7.836 6.540 -33.511 1.00 89.62 523 VAL A CA 1
ATOM 3931 C C . VAL A 1 523 ? 9.297 6.098 -33.440 1.00 89.62 523 VAL A C 1
ATOM 3933 O O . VAL A 1 523 ? 9.838 5.608 -34.431 1.00 89.62 523 VAL A O 1
ATOM 3936 N N . GLN A 1 524 ? 9.918 6.206 -32.266 1.00 88.00 524 GLN A N 1
ATOM 3937 C CA . GLN A 1 524 ? 11.323 5.865 -32.074 1.00 88.00 524 GLN A CA 1
ATOM 3938 C C . GLN A 1 524 ? 11.602 4.373 -32.294 1.00 88.00 524 GLN A C 1
ATOM 3940 O O . GLN A 1 524 ? 12.524 4.032 -33.033 1.00 88.00 524 GLN A O 1
ATOM 3945 N N . VAL A 1 525 ? 10.788 3.477 -31.731 1.00 90.94 525 VAL A N 1
ATOM 3946 C CA . VAL A 1 525 ? 10.976 2.025 -31.881 1.00 90.94 525 VAL A CA 1
ATOM 3947 C C . VAL A 1 525 ? 10.764 1.568 -33.331 1.00 90.94 525 VAL A C 1
ATOM 3949 O O . VAL A 1 525 ? 11.499 0.712 -33.821 1.00 90.94 525 VAL A O 1
ATOM 3952 N N . ARG A 1 526 ? 9.821 2.182 -34.068 1.00 89.62 526 ARG A N 1
ATOM 3953 C CA . ARG A 1 526 ? 9.602 1.900 -35.500 1.00 89.62 526 ARG A CA 1
ATOM 3954 C C . ARG A 1 526 ? 10.796 2.330 -36.348 1.00 89.62 526 ARG A C 1
ATOM 3956 O O . ARG A 1 526 ? 11.179 1.611 -37.272 1.00 89.62 526 ARG A O 1
ATOM 3963 N N . LEU A 1 527 ? 11.395 3.479 -36.033 1.00 88.81 527 LEU A N 1
ATOM 3964 C CA . LEU A 1 527 ? 12.626 3.926 -36.683 1.00 88.81 527 LEU A CA 1
ATOM 3965 C C . LEU A 1 527 ? 13.789 2.985 -36.346 1.00 88.81 527 LEU A C 1
ATOM 3967 O O . LEU A 1 527 ? 14.456 2.509 -37.257 1.00 88.81 527 LEU A O 1
ATOM 3971 N N . LEU A 1 528 ? 13.986 2.625 -35.076 1.00 87.50 528 LEU A N 1
ATOM 3972 C CA . LEU A 1 528 ? 15.031 1.675 -34.673 1.00 87.50 528 LEU A CA 1
ATOM 3973 C C . LEU A 1 528 ? 14.888 0.311 -35.367 1.00 87.50 528 LEU A C 1
ATOM 3975 O O . LEU A 1 528 ? 15.889 -0.245 -35.809 1.00 87.50 528 LEU A O 1
ATOM 3979 N N . GLY A 1 529 ? 13.664 -0.193 -35.548 1.00 88.56 529 GLY A N 1
ATOM 3980 C CA . GLY A 1 529 ? 13.417 -1.447 -36.269 1.00 88.56 529 GLY A CA 1
ATOM 3981 C C . GLY A 1 529 ? 13.770 -1.385 -37.761 1.00 88.56 529 GLY A C 1
ATOM 3982 O O . GLY A 1 529 ? 14.238 -2.367 -38.330 1.00 88.56 529 GLY A O 1
ATOM 3983 N N . ARG A 1 530 ? 13.601 -0.221 -38.403 1.00 92.19 530 ARG A N 1
ATOM 3984 C CA . ARG A 1 530 ? 13.960 0.003 -39.819 1.00 92.19 530 ARG A CA 1
ATOM 3985 C C . ARG A 1 530 ? 15.425 0.392 -40.023 1.00 92.19 530 ARG A C 1
ATOM 3987 O O . ARG A 1 530 ? 15.926 0.288 -41.143 1.00 92.19 530 ARG A O 1
ATOM 3994 N N . LEU A 1 531 ? 16.111 0.832 -38.968 1.00 89.50 531 LEU A N 1
ATOM 3995 C CA . LEU A 1 531 ? 17.474 1.361 -39.030 1.00 89.50 531 LEU A CA 1
ATOM 3996 C C . LEU A 1 531 ? 18.467 0.401 -39.717 1.00 89.50 531 LEU A C 1
ATOM 3998 O O . LEU A 1 531 ? 19.205 0.876 -40.582 1.00 89.50 531 LEU A O 1
ATOM 4002 N N . PRO A 1 532 ? 18.490 -0.922 -39.441 1.00 89.12 532 PRO A N 1
ATOM 4003 C CA . PRO A 1 532 ? 19.423 -1.830 -40.109 1.00 89.12 532 PRO A CA 1
ATOM 4004 C C . PRO A 1 532 ? 19.251 -1.863 -41.633 1.00 89.12 532 PRO A C 1
ATOM 4006 O O . PRO A 1 532 ? 20.240 -1.761 -42.355 1.00 89.12 532 PRO A O 1
ATOM 4009 N N . ALA A 1 533 ? 18.009 -1.931 -42.124 1.00 90.69 533 ALA A N 1
ATOM 4010 C CA . ALA A 1 533 ? 17.711 -1.955 -43.557 1.00 90.69 533 ALA A CA 1
ATOM 4011 C C . ALA A 1 533 ? 18.038 -0.617 -44.241 1.00 90.69 533 ALA A C 1
ATOM 4013 O O . ALA A 1 533 ? 18.552 -0.590 -45.359 1.00 90.69 533 ALA A O 1
ATOM 4014 N N . VAL A 1 534 ? 17.794 0.504 -43.554 1.00 92.44 534 VAL A N 1
ATOM 4015 C CA . VAL A 1 534 ? 18.140 1.842 -44.058 1.00 92.44 534 VAL A CA 1
ATOM 4016 C C . VAL A 1 534 ? 19.655 2.026 -44.151 1.00 92.44 534 VAL A C 1
ATOM 4018 O O . VAL A 1 534 ? 20.150 2.519 -45.164 1.00 92.44 534 VAL A O 1
ATOM 4021 N N . VAL A 1 535 ? 20.406 1.586 -43.138 1.00 89.25 535 VAL A N 1
ATOM 4022 C CA . VAL A 1 535 ? 21.876 1.651 -43.147 1.00 89.25 535 VAL A CA 1
ATOM 4023 C C . VAL A 1 535 ? 22.474 0.714 -44.202 1.00 89.25 535 VAL A C 1
ATOM 4025 O O . VAL A 1 535 ? 23.427 1.099 -44.876 1.00 89.25 535 VAL A O 1
ATOM 4028 N N . ALA A 1 536 ? 21.903 -0.479 -44.389 1.00 87.56 536 ALA A N 1
ATOM 4029 C CA . ALA A 1 536 ? 22.315 -1.423 -45.431 1.00 87.56 536 ALA A CA 1
ATOM 4030 C C . ALA A 1 536 ? 21.929 -0.972 -46.855 1.00 87.56 536 ALA A C 1
ATOM 4032 O O . ALA A 1 536 ? 22.373 -1.568 -47.832 1.00 87.56 536 ALA A O 1
ATOM 4033 N N . GLY A 1 537 ? 21.097 0.067 -46.988 1.00 88.31 537 GLY A N 1
ATOM 4034 C CA . GLY A 1 537 ? 20.602 0.561 -48.272 1.00 88.31 537 GLY A CA 1
ATOM 4035 C C . GLY A 1 537 ? 19.503 -0.300 -48.905 1.00 88.31 537 GLY A C 1
ATOM 4036 O O . GLY A 1 537 ? 19.095 -0.015 -50.030 1.00 88.31 537 GLY A O 1
ATOM 4037 N N . THR A 1 538 ? 18.998 -1.316 -48.198 1.00 90.31 538 THR A N 1
ATOM 4038 C CA . THR A 1 538 ? 17.904 -2.194 -48.649 1.00 90.31 538 THR A CA 1
ATOM 4039 C C . THR A 1 538 ? 16.520 -1.586 -48.409 1.00 90.31 538 THR A C 1
ATOM 4041 O O . THR A 1 538 ? 15.541 -2.026 -49.005 1.00 90.31 538 THR A O 1
ATOM 4044 N N . ALA A 1 539 ? 16.434 -0.534 -47.591 1.00 90.69 539 ALA A N 1
ATOM 4045 C CA . ALA A 1 539 ? 15.255 0.311 -47.437 1.00 90.69 539 ALA A CA 1
ATOM 4046 C C . ALA A 1 539 ? 15.629 1.794 -47.569 1.00 90.69 539 ALA A C 1
ATOM 4048 O O . ALA A 1 539 ? 16.756 2.197 -47.281 1.00 90.69 539 ALA A O 1
ATOM 4049 N N . ARG A 1 540 ? 14.669 2.629 -47.982 1.00 88.88 540 ARG A N 1
ATOM 4050 C CA . ARG A 1 540 ? 14.847 4.087 -48.062 1.00 88.88 540 ARG A CA 1
ATOM 4051 C C . ARG A 1 540 ? 14.008 4.802 -46.994 1.00 88.88 540 ARG A C 1
ATOM 4053 O O . ARG A 1 540 ? 12.910 4.332 -46.678 1.00 88.88 540 ARG A O 1
ATOM 4060 N N . PRO A 1 541 ? 14.492 5.928 -46.439 1.00 92.12 541 PRO A N 1
ATOM 4061 C CA . PRO A 1 541 ? 13.640 6.848 -45.694 1.00 92.12 541 PRO A CA 1
ATOM 4062 C C . PRO A 1 541 ? 12.518 7.381 -46.595 1.00 92.12 541 PRO A C 1
ATOM 4064 O O . PRO A 1 541 ? 12.742 7.639 -47.777 1.00 92.12 541 PRO A O 1
ATOM 4067 N N . ALA A 1 542 ? 11.322 7.552 -46.040 1.00 90.81 542 ALA A N 1
ATOM 4068 C CA . ALA A 1 542 ? 10.138 8.032 -46.742 1.00 90.81 542 ALA A CA 1
ATOM 4069 C C . ALA A 1 542 ? 10.208 9.536 -47.041 1.00 90.81 542 ALA A C 1
ATOM 4071 O O . ALA A 1 542 ? 9.663 9.995 -48.040 1.00 90.81 542 ALA A O 1
ATOM 4072 N N . THR A 1 543 ? 10.884 10.312 -46.187 1.00 93.94 543 THR A N 1
ATOM 4073 C CA . THR A 1 543 ? 11.064 11.758 -46.367 1.00 93.94 543 THR A CA 1
ATOM 4074 C C . THR A 1 543 ? 12.491 12.188 -46.013 1.00 93.94 543 THR A C 1
ATOM 4076 O O . THR A 1 543 ? 13.164 11.503 -45.235 1.00 93.94 543 THR A O 1
ATOM 4079 N N . PRO A 1 544 ? 12.964 13.345 -46.516 1.00 92.44 544 PRO A N 1
ATOM 4080 C CA . PRO A 1 544 ? 14.243 13.921 -46.096 1.00 92.44 544 PRO A CA 1
ATOM 4081 C C . PRO A 1 544 ? 14.319 14.179 -44.581 1.00 92.44 544 PRO A C 1
ATOM 4083 O O . PRO A 1 544 ? 15.360 13.962 -43.970 1.00 92.44 544 PRO A O 1
ATOM 4086 N N . ALA A 1 545 ? 13.205 14.559 -43.949 1.00 90.56 545 ALA A N 1
ATOM 4087 C CA . ALA A 1 545 ? 13.135 14.719 -42.496 1.00 90.56 545 ALA A CA 1
ATOM 4088 C C . ALA A 1 545 ? 13.261 13.375 -41.752 1.00 90.56 545 ALA A C 1
ATOM 4090 O O . ALA A 1 545 ? 13.931 13.294 -40.726 1.00 90.56 545 ALA A O 1
ATOM 4091 N N . GLU A 1 546 ? 12.667 12.296 -42.278 1.00 91.06 546 GLU A N 1
ATOM 4092 C CA . GLU A 1 546 ? 12.867 10.949 -41.728 1.00 91.06 546 GLU A CA 1
ATOM 4093 C C . GLU A 1 546 ? 14.328 10.492 -41.884 1.00 91.06 546 GLU A C 1
ATOM 4095 O O . GLU A 1 546 ? 14.879 9.877 -40.973 1.00 91.06 546 GLU A O 1
ATOM 4100 N N . ALA A 1 547 ? 14.985 10.837 -42.997 1.00 92.81 547 ALA A N 1
ATOM 4101 C CA . ALA A 1 547 ? 16.402 10.543 -43.205 1.00 92.81 547 ALA A CA 1
ATOM 4102 C C . ALA A 1 547 ? 17.302 11.206 -42.147 1.00 92.81 547 ALA A C 1
ATOM 4104 O O . ALA A 1 547 ? 18.234 10.557 -41.672 1.00 92.81 547 ALA A O 1
ATOM 4105 N N . LEU A 1 548 ? 16.996 12.438 -41.722 1.00 92.75 548 LEU A N 1
ATOM 4106 C CA . LEU A 1 548 ? 17.713 13.097 -40.622 1.00 92.75 548 LEU A CA 1
ATOM 4107 C C . LEU A 1 548 ? 17.486 12.402 -39.276 1.00 92.75 548 LEU A C 1
ATOM 4109 O O . LEU A 1 548 ? 18.446 12.190 -38.545 1.00 92.75 548 LEU A O 1
ATOM 4113 N N . ARG A 1 549 ? 16.269 11.923 -38.990 1.00 90.94 549 ARG A N 1
ATOM 4114 C CA . ARG A 1 549 ? 16.016 11.113 -37.782 1.00 90.94 549 ARG A CA 1
ATOM 4115 C C . ARG A 1 549 ? 16.811 9.805 -37.785 1.00 90.94 549 ARG A C 1
ATOM 4117 O O . ARG A 1 549 ? 17.343 9.398 -36.758 1.00 90.94 549 ARG A O 1
ATOM 4124 N N . PHE A 1 550 ? 16.935 9.138 -38.936 1.00 92.94 550 PHE A N 1
ATOM 4125 C CA . PHE A 1 550 ? 17.820 7.973 -39.057 1.00 92.94 550 PHE A CA 1
ATOM 4126 C C . PHE A 1 550 ? 19.299 8.345 -38.883 1.00 92.94 550 PHE A C 1
ATOM 4128 O O . PHE A 1 550 ? 20.055 7.552 -38.318 1.00 92.94 550 PHE A O 1
ATOM 4135 N N . ALA A 1 551 ? 19.713 9.528 -39.344 1.00 92.12 551 ALA A N 1
ATOM 4136 C CA . ALA A 1 551 ? 21.070 10.024 -39.151 1.00 92.12 551 ALA A CA 1
ATOM 4137 C C . ALA A 1 551 ? 21.379 10.281 -37.667 1.00 92.12 551 ALA A C 1
ATOM 4139 O O . ALA A 1 551 ? 22.414 9.829 -37.183 1.00 92.12 551 ALA A O 1
ATOM 4140 N N . GLU A 1 552 ? 20.456 10.902 -36.931 1.00 90.31 552 GLU A N 1
ATOM 4141 C CA . GLU A 1 552 ? 20.547 11.084 -35.475 1.00 90.31 552 GLU A CA 1
ATOM 4142 C C . GLU A 1 552 ? 20.690 9.738 -34.755 1.00 90.31 552 GLU A C 1
ATOM 4144 O O . GLU A 1 552 ? 21.613 9.555 -33.963 1.00 90.31 552 GLU A O 1
ATOM 4149 N N . LEU A 1 553 ? 19.844 8.753 -35.091 1.00 89.06 553 LEU A N 1
ATOM 4150 C CA . LEU A 1 553 ? 19.932 7.404 -34.520 1.00 89.06 553 LEU A CA 1
ATOM 4151 C C . LEU A 1 553 ? 21.280 6.730 -34.819 1.00 89.06 553 LEU A C 1
ATOM 4153 O O . LEU A 1 553 ? 21.835 6.067 -33.946 1.00 89.06 553 LEU A O 1
ATOM 4157 N N . CYS A 1 554 ? 21.830 6.908 -36.024 1.00 89.94 554 CYS A N 1
ATOM 4158 C CA . CYS A 1 554 ? 23.161 6.405 -36.378 1.00 89.94 554 CYS A CA 1
ATOM 4159 C C . CYS A 1 554 ? 24.277 7.066 -35.554 1.00 89.94 554 CYS A C 1
ATOM 4161 O O . CYS A 1 554 ? 25.269 6.406 -35.241 1.00 89.94 554 CYS A O 1
ATOM 4163 N N . GLY A 1 555 ? 24.127 8.352 -35.228 1.00 82.94 555 GLY A N 1
ATOM 4164 C CA . GLY A 1 555 ? 25.094 9.140 -34.464 1.00 82.94 555 GLY A CA 1
ATOM 4165 C C . GLY A 1 555 ? 25.092 8.870 -32.957 1.00 82.94 555 GLY A C 1
ATOM 4166 O O . GLY A 1 555 ? 26.018 9.301 -32.271 1.00 82.94 555 GLY A O 1
ATOM 4167 N N . LEU A 1 556 ? 24.103 8.136 -32.429 1.00 81.31 556 LEU A N 1
ATOM 4168 C CA . LEU A 1 556 ? 24.019 7.837 -30.998 1.00 81.31 556 LEU A CA 1
ATOM 4169 C C . LEU A 1 556 ? 25.271 7.092 -30.487 1.00 81.31 556 LEU A C 1
ATOM 4171 O O . LEU A 1 556 ? 25.784 6.212 -31.188 1.00 81.31 556 LEU A O 1
ATOM 4175 N N . PRO A 1 557 ? 25.722 7.345 -29.241 1.00 70.94 557 PRO A N 1
ATOM 4176 C CA . PRO A 1 557 ? 26.918 6.716 -28.668 1.00 70.94 557 PRO A CA 1
ATOM 4177 C C . PRO A 1 557 ? 26.909 5.182 -28.651 1.00 70.94 557 PRO A C 1
ATOM 4179 O O . PRO A 1 557 ? 27.974 4.569 -28.650 1.00 70.94 557 PRO A O 1
ATOM 4182 N N . CYS A 1 558 ? 25.728 4.558 -28.646 1.00 68.81 558 CYS A N 1
ATOM 4183 C CA . CYS A 1 558 ? 25.565 3.104 -28.705 1.00 68.81 558 CYS A CA 1
ATOM 4184 C C . CYS A 1 558 ? 25.613 2.532 -30.133 1.00 68.81 558 CYS A C 1
ATOM 4186 O O . CYS A 1 558 ? 25.887 1.348 -30.301 1.00 68.81 558 CYS A O 1
ATOM 4188 N N . GLN A 1 559 ? 25.363 3.350 -31.163 1.00 81.25 559 GLN A N 1
ATOM 4189 C CA . GLN A 1 559 ? 25.402 2.928 -32.567 1.00 81.25 559 GLN A CA 1
ATOM 4190 C C . GLN A 1 559 ? 26.749 3.262 -33.216 1.00 81.25 559 GLN A C 1
ATOM 4192 O O . GLN A 1 559 ? 27.299 2.434 -33.941 1.00 81.25 559 GLN A O 1
ATOM 4197 N N . LYS A 1 560 ? 27.278 4.469 -32.961 1.00 88.12 560 LYS A N 1
ATOM 4198 C CA . LYS A 1 560 ? 28.536 5.000 -33.519 1.00 88.12 560 LYS A CA 1
ATOM 4199 C C . LYS A 1 560 ? 28.671 4.805 -35.035 1.00 88.12 560 LYS A C 1
ATOM 4201 O O . LYS A 1 560 ? 29.757 4.542 -35.537 1.00 88.12 560 LYS A O 1
ATOM 4206 N N . ARG A 1 561 ? 27.586 4.903 -35.804 1.00 92.62 561 ARG A N 1
ATOM 4207 C CA . ARG A 1 561 ? 27.584 4.734 -37.270 1.00 92.62 561 ARG A CA 1
ATOM 4208 C C . ARG A 1 561 ? 27.732 6.088 -37.962 1.00 92.62 561 ARG A C 1
ATOM 4210 O O 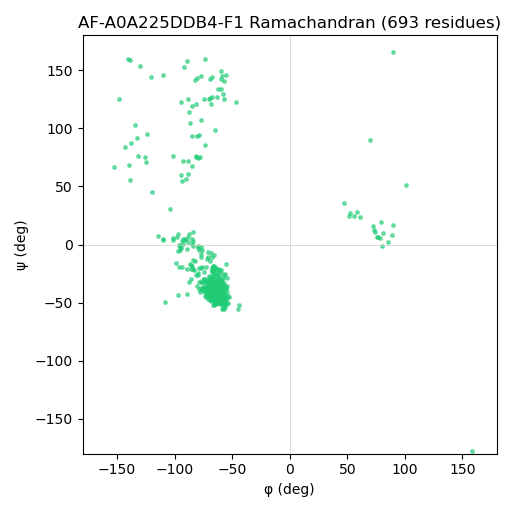. ARG A 1 561 ? 26.903 6.467 -38.790 1.00 92.62 561 ARG A O 1
ATOM 4217 N N . TYR A 1 562 ? 28.782 6.831 -37.619 1.00 93.88 562 TYR A N 1
ATOM 4218 C CA . TYR A 1 562 ? 28.946 8.234 -38.017 1.00 93.88 562 TYR A CA 1
ATOM 4219 C C . TYR A 1 562 ? 28.995 8.439 -39.537 1.00 93.88 562 TYR A C 1
ATOM 4221 O O . TYR A 1 562 ? 28.414 9.394 -40.052 1.00 93.88 562 TYR A O 1
ATOM 4229 N N . LEU A 1 563 ? 29.596 7.506 -40.287 1.00 94.25 563 LEU A N 1
ATOM 4230 C CA . LEU A 1 563 ? 29.602 7.583 -41.752 1.00 94.25 563 LEU A CA 1
ATOM 4231 C C . LEU A 1 563 ? 28.191 7.426 -42.341 1.00 94.25 563 LEU A C 1
ATOM 4233 O O . LEU A 1 563 ? 27.829 8.123 -43.290 1.00 94.25 563 LEU A O 1
ATOM 4237 N N . ALA A 1 564 ? 27.386 6.514 -41.790 1.00 94.12 564 ALA A N 1
ATOM 4238 C CA . ALA A 1 564 ? 26.003 6.328 -42.220 1.00 94.12 564 ALA A CA 1
ATOM 4239 C C . ALA A 1 564 ? 25.156 7.564 -41.888 1.00 94.12 564 ALA A C 1
ATOM 4241 O O . ALA A 1 564 ? 24.384 8.007 -42.739 1.00 94.12 564 ALA A O 1
ATOM 4242 N N . ALA A 1 565 ? 25.366 8.160 -40.708 1.00 95.19 565 ALA A N 1
ATOM 4243 C CA . ALA A 1 565 ? 24.736 9.417 -40.316 1.00 95.19 565 ALA A CA 1
ATOM 4244 C C . ALA A 1 565 ? 25.052 10.540 -41.316 1.00 95.19 565 ALA A C 1
ATOM 4246 O O . ALA A 1 565 ? 24.140 11.124 -41.896 1.00 95.19 565 ALA A O 1
ATOM 4247 N N . ALA A 1 566 ? 26.335 10.771 -41.610 1.00 95.75 566 ALA A N 1
ATOM 4248 C CA . ALA A 1 566 ? 26.765 11.814 -42.539 1.00 95.75 566 ALA A CA 1
ATOM 4249 C C . ALA A 1 566 ? 26.190 11.625 -43.958 1.00 95.75 566 ALA A C 1
ATOM 4251 O O . ALA A 1 566 ? 25.725 12.585 -44.574 1.00 95.75 566 ALA A O 1
ATOM 4252 N N . ARG A 1 567 ? 26.146 10.383 -44.463 1.00 95.12 567 ARG A N 1
ATOM 4253 C CA . ARG A 1 567 ? 25.556 10.046 -45.774 1.00 95.12 567 ARG A CA 1
ATOM 4254 C C . ARG A 1 567 ? 24.048 10.273 -45.831 1.00 95.12 567 ARG A C 1
ATOM 4256 O O . ARG A 1 567 ? 23.536 10.736 -46.850 1.00 95.12 567 ARG A O 1
ATOM 4263 N N . LEU A 1 568 ? 23.325 9.909 -44.774 1.00 95.62 568 LEU A N 1
ATOM 4264 C CA . LEU A 1 568 ? 21.881 10.128 -44.693 1.00 95.62 568 LEU A CA 1
ATOM 4265 C C . LEU A 1 568 ? 21.562 11.625 -44.649 1.00 95.62 568 LEU A C 1
ATOM 4267 O O . LEU A 1 568 ? 20.691 12.073 -45.395 1.00 95.62 568 LEU A O 1
ATOM 4271 N N . SER A 1 569 ? 22.323 12.398 -43.871 1.00 95.94 569 SER A N 1
ATOM 4272 C CA . SER A 1 569 ? 22.191 13.855 -43.815 1.00 95.94 569 SER A CA 1
ATOM 4273 C C . SER A 1 569 ? 22.517 14.524 -45.146 1.00 95.94 569 SER A C 1
ATOM 4275 O O . SER A 1 569 ? 21.756 15.371 -45.603 1.00 95.94 569 SER A O 1
ATOM 4277 N N . GLU A 1 570 ? 23.583 14.103 -45.833 1.00 95.94 570 GLU A N 1
ATOM 4278 C CA . GLU A 1 570 ? 23.915 14.622 -47.164 1.00 95.94 570 GLU A CA 1
ATOM 4279 C C . GLU A 1 570 ? 22.765 14.425 -48.159 1.00 95.94 570 GLU A C 1
ATOM 4281 O O . GLU A 1 570 ? 22.363 15.373 -48.838 1.00 95.94 570 GLU A O 1
ATOM 4286 N N . LYS A 1 571 ? 22.195 13.216 -48.213 1.00 94.06 571 LYS A N 1
ATOM 4287 C CA . LYS A 1 571 ? 21.047 12.916 -49.079 1.00 94.06 571 LYS A CA 1
ATOM 4288 C C . LYS A 1 571 ? 19.815 13.736 -48.697 1.00 94.06 571 LYS A C 1
ATOM 4290 O O . LYS A 1 571 ? 19.109 14.215 -49.583 1.00 94.06 571 LYS A O 1
ATOM 4295 N N . ALA A 1 572 ? 19.565 13.917 -47.401 1.00 95.50 572 ALA A N 1
ATOM 4296 C CA . ALA A 1 572 ? 18.453 14.725 -46.914 1.00 95.50 572 ALA A CA 1
ATOM 4297 C C . ALA A 1 572 ? 18.593 16.195 -47.332 1.00 95.50 572 ALA A C 1
ATOM 4299 O O . ALA A 1 572 ? 17.638 16.780 -47.837 1.00 95.50 572 ALA A O 1
ATOM 4300 N N . PHE A 1 573 ? 19.786 16.775 -47.189 1.00 95.69 573 PHE A N 1
ATOM 4301 C CA . PHE A 1 573 ? 20.052 18.161 -47.576 1.00 95.69 573 PHE A CA 1
ATOM 4302 C C . PHE A 1 573 ? 19.995 18.368 -49.088 1.00 95.69 573 PHE A C 1
ATOM 4304 O O . PHE A 1 573 ? 19.504 19.402 -49.532 1.00 95.69 573 PHE A O 1
ATOM 4311 N N . ALA A 1 574 ? 20.439 17.386 -49.878 1.00 94.06 574 ALA A N 1
ATOM 4312 C CA . ALA A 1 574 ? 20.308 17.430 -51.331 1.00 94.06 574 ALA A CA 1
ATOM 4313 C C . ALA A 1 574 ? 18.834 17.418 -51.775 1.00 94.06 574 ALA A C 1
ATOM 4315 O O . ALA A 1 574 ? 18.460 18.145 -52.689 1.00 94.06 574 ALA A O 1
ATOM 4316 N N . ALA A 1 575 ? 17.989 16.625 -51.108 1.00 93.81 575 ALA A N 1
ATOM 4317 C CA . ALA A 1 575 ? 16.565 16.525 -51.425 1.00 93.81 575 ALA A CA 1
ATOM 4318 C C . ALA A 1 575 ? 15.727 17.694 -50.872 1.00 93.81 575 ALA A C 1
ATOM 4320 O O . ALA A 1 575 ? 14.728 18.076 -51.477 1.00 93.81 575 ALA A O 1
ATOM 4321 N N . ALA A 1 576 ? 16.109 18.261 -49.724 1.00 94.81 576 ALA A N 1
ATOM 4322 C CA . ALA A 1 576 ? 15.410 19.370 -49.079 1.00 94.81 576 ALA A CA 1
ATOM 4323 C C . ALA A 1 576 ? 16.401 20.358 -48.427 1.00 94.81 576 ALA A C 1
ATOM 4325 O O . ALA A 1 576 ? 16.612 20.316 -47.210 1.00 94.81 576 ALA A O 1
ATOM 4326 N N . PRO A 1 577 ? 16.966 21.309 -49.199 1.00 93.06 577 PRO A N 1
ATOM 4327 C CA . PRO A 1 577 ? 17.985 22.246 -48.710 1.00 93.06 577 PRO A CA 1
ATOM 4328 C C . PRO A 1 577 ? 17.561 23.095 -47.503 1.00 93.06 577 PRO A C 1
ATOM 4330 O O . PRO A 1 577 ? 18.407 23.490 -46.702 1.00 93.06 577 PRO A O 1
ATOM 4333 N N . LYS A 1 578 ? 16.251 23.341 -47.331 1.00 92.06 578 LYS A N 1
ATOM 4334 C CA . LYS A 1 578 ? 15.697 24.086 -46.186 1.00 92.06 578 LYS A CA 1
ATOM 4335 C C . LYS A 1 578 ? 16.018 23.434 -44.836 1.00 92.06 578 LYS A C 1
ATOM 4337 O O . LYS A 1 578 ? 16.226 24.149 -43.868 1.00 92.06 578 LYS A O 1
ATOM 4342 N N . LEU A 1 579 ? 16.119 22.102 -44.783 1.00 90.06 579 LEU A N 1
ATOM 4343 C CA . LEU A 1 579 ? 16.468 21.379 -43.554 1.00 90.06 579 LEU A CA 1
ATOM 4344 C C . LEU A 1 579 ? 17.909 21.644 -43.108 1.00 90.06 579 LEU A C 1
ATOM 4346 O O . LEU A 1 579 ? 18.239 21.482 -41.942 1.00 90.06 579 LEU A O 1
ATOM 4350 N N . ALA A 1 580 ? 18.779 22.035 -44.039 1.00 88.56 580 ALA A N 1
ATOM 4351 C CA . ALA A 1 580 ? 20.180 22.276 -43.748 1.00 88.56 580 ALA A CA 1
ATOM 4352 C C . ALA A 1 580 ? 20.420 23.665 -43.134 1.00 88.56 580 ALA A C 1
ATOM 4354 O O . ALA A 1 580 ? 21.427 23.848 -42.471 1.00 88.56 580 ALA A O 1
ATOM 4355 N N . VAL A 1 581 ? 19.558 24.653 -43.404 1.00 88.62 581 VAL A N 1
ATOM 4356 C CA . VAL A 1 581 ? 19.737 26.051 -42.947 1.00 88.62 581 VAL A CA 1
ATOM 4357 C C . VAL A 1 581 ? 19.018 26.356 -41.630 1.00 88.62 581 VAL A C 1
ATOM 4359 O O . VAL A 1 581 ? 19.111 27.474 -41.130 1.00 88.62 581 VAL A O 1
ATOM 4362 N N . ASP A 1 582 ? 18.286 25.388 -41.081 1.00 86.31 582 ASP A N 1
ATOM 4363 C CA . ASP A 1 582 ? 17.569 25.538 -39.820 1.00 86.31 582 ASP A CA 1
ATOM 4364 C C . ASP A 1 582 ? 18.530 25.392 -38.629 1.00 86.31 582 ASP A C 1
ATOM 4366 O O . ASP A 1 582 ? 18.802 24.289 -38.144 1.00 86.31 582 ASP A O 1
ATOM 4370 N N . LEU A 1 583 ? 19.028 26.536 -38.153 1.00 86.44 583 LEU A N 1
ATOM 4371 C CA . LEU A 1 583 ? 19.924 26.621 -37.000 1.00 86.44 583 LEU A CA 1
ATOM 4372 C C . LEU A 1 583 ? 19.287 26.128 -35.692 1.00 86.44 583 LEU A C 1
ATOM 4374 O O . LEU A 1 583 ? 20.024 25.753 -34.785 1.00 86.44 583 LEU A O 1
ATOM 4378 N N . VAL A 1 584 ? 17.952 26.101 -35.583 1.00 83.56 584 VAL A N 1
ATOM 4379 C CA . VAL A 1 584 ? 17.256 25.638 -34.371 1.00 83.56 584 VAL A CA 1
ATOM 4380 C C . VAL A 1 584 ? 17.389 24.126 -34.233 1.00 83.56 584 VAL A C 1
ATOM 4382 O O . VAL A 1 584 ? 17.646 23.621 -33.144 1.00 83.56 584 VAL A O 1
ATOM 4385 N N . THR A 1 585 ? 17.252 23.398 -35.342 1.00 83.25 585 THR A N 1
ATOM 4386 C CA . THR A 1 585 ? 17.446 21.937 -35.349 1.00 83.25 585 THR A CA 1
ATOM 4387 C C . THR A 1 585 ? 18.915 21.527 -35.314 1.00 83.25 585 THR A C 1
ATOM 4389 O O . THR A 1 585 ? 19.213 20.381 -34.993 1.00 83.25 585 THR A O 1
ATOM 4392 N N . ALA A 1 586 ? 19.827 22.439 -35.676 1.00 89.44 586 ALA A N 1
ATOM 4393 C CA . ALA A 1 586 ? 21.265 22.194 -35.792 1.00 89.44 586 ALA A CA 1
ATOM 4394 C C . ALA A 1 586 ? 21.623 20.968 -36.665 1.00 89.44 586 ALA A C 1
ATOM 4396 O O . ALA A 1 586 ? 22.702 20.391 -36.533 1.00 89.44 586 ALA A O 1
ATOM 4397 N N . ALA A 1 587 ? 20.747 20.576 -37.600 1.00 90.88 587 ALA A N 1
ATOM 4398 C CA . ALA A 1 587 ? 20.904 19.341 -38.367 1.00 90.88 587 ALA A CA 1
ATOM 4399 C C . ALA A 1 587 ? 22.209 19.310 -39.181 1.00 90.88 587 ALA A C 1
ATOM 4401 O O . ALA A 1 587 ? 22.865 18.268 -39.285 1.00 90.88 587 ALA A O 1
ATOM 4402 N N . ARG A 1 588 ? 22.609 20.453 -39.756 1.00 94.88 588 ARG A N 1
ATOM 4403 C CA . ARG A 1 588 ? 23.859 20.575 -40.518 1.00 94.88 588 ARG A CA 1
ATOM 4404 C C . ARG A 1 588 ? 25.088 20.497 -39.611 1.00 94.88 588 ARG A C 1
ATOM 4406 O O . ARG A 1 588 ? 26.036 19.796 -39.967 1.00 94.88 588 ARG A O 1
ATOM 4413 N N . TYR A 1 589 ? 25.046 21.120 -38.437 1.00 94.75 589 TYR A N 1
ATOM 4414 C CA . TYR A 1 589 ? 26.079 20.974 -37.413 1.00 94.75 589 TYR A CA 1
ATOM 4415 C C . TYR A 1 589 ? 26.266 19.508 -36.993 1.00 94.75 589 TYR A C 1
ATOM 4417 O O . TYR A 1 589 ? 27.367 18.972 -37.102 1.00 94.75 589 TYR A O 1
ATOM 4425 N N . THR A 1 590 ? 25.189 18.808 -36.622 1.00 93.69 590 THR A N 1
ATOM 4426 C CA . THR A 1 590 ? 25.250 17.390 -36.225 1.00 93.69 590 THR A CA 1
ATOM 4427 C C . THR A 1 590 ? 25.768 16.490 -37.354 1.00 93.69 590 THR A C 1
ATOM 4429 O O . THR A 1 590 ? 26.535 15.547 -37.116 1.00 93.69 590 THR A O 1
ATOM 4432 N N . ALA A 1 591 ? 25.409 16.793 -38.605 1.00 95.75 591 ALA A N 1
ATOM 4433 C CA . ALA A 1 591 ? 25.952 16.109 -39.775 1.00 95.75 591 ALA A CA 1
ATOM 4434 C C . ALA A 1 591 ? 27.461 16.356 -39.945 1.00 95.75 591 ALA A C 1
ATOM 4436 O O . ALA A 1 591 ? 28.197 15.422 -40.268 1.00 95.75 591 ALA A O 1
ATOM 4437 N N . ALA A 1 592 ? 27.932 17.582 -39.696 1.00 95.94 592 ALA A N 1
ATOM 4438 C CA . ALA A 1 592 ? 29.349 17.925 -39.742 1.00 95.94 592 ALA A CA 1
ATOM 4439 C C . ALA A 1 592 ? 30.157 17.227 -38.642 1.00 95.94 592 ALA A C 1
ATOM 4441 O O . ALA A 1 592 ? 31.213 16.674 -38.945 1.00 95.94 592 ALA A O 1
ATOM 4442 N N . CYS A 1 593 ? 29.636 17.160 -37.414 1.00 95.06 593 CYS A N 1
ATOM 4443 C CA . CYS A 1 593 ? 30.224 16.372 -36.328 1.00 95.06 593 CYS A CA 1
ATOM 4444 C C . CYS A 1 593 ? 30.356 14.894 -36.721 1.00 95.06 593 CYS A C 1
ATOM 4446 O O . CYS A 1 593 ? 31.439 14.314 -36.644 1.00 95.06 593 CYS A O 1
ATOM 4448 N N . SER A 1 594 ? 29.286 14.297 -37.254 1.00 95.31 594 SER A N 1
ATOM 4449 C CA . SER A 1 594 ? 29.310 12.906 -37.726 1.00 95.31 594 SER A CA 1
ATOM 4450 C C . SER A 1 594 ? 30.321 12.689 -38.860 1.00 95.31 594 SER A C 1
ATOM 4452 O O . SER A 1 594 ? 31.064 11.710 -38.857 1.00 95.31 594 SER A O 1
ATOM 4454 N N . ALA A 1 595 ? 30.405 13.611 -39.821 1.00 95.50 595 ALA A N 1
ATOM 4455 C CA . ALA A 1 595 ? 31.382 13.540 -40.905 1.00 95.50 595 ALA A CA 1
ATOM 4456 C C . ALA A 1 595 ? 32.830 13.667 -40.396 1.00 95.50 595 ALA A C 1
ATOM 4458 O O . ALA A 1 595 ? 33.698 12.917 -40.844 1.00 95.50 595 ALA A O 1
ATOM 4459 N N . ALA A 1 596 ? 33.088 14.562 -39.437 1.00 93.44 596 ALA A N 1
ATOM 4460 C CA . ALA A 1 596 ? 34.400 14.740 -38.821 1.00 93.44 596 ALA A CA 1
ATOM 4461 C C . ALA A 1 596 ? 34.846 13.490 -38.043 1.00 93.44 596 ALA A C 1
ATOM 4463 O O . ALA A 1 596 ? 35.978 13.038 -38.225 1.00 93.44 596 ALA A O 1
ATOM 4464 N N . ARG A 1 597 ? 33.949 12.886 -37.249 1.00 92.69 597 ARG A N 1
ATOM 4465 C CA . ARG A 1 597 ? 34.209 11.629 -36.522 1.00 92.69 597 ARG A CA 1
ATOM 4466 C C . ARG A 1 597 ? 34.426 10.451 -37.465 1.00 92.69 597 ARG A C 1
ATOM 4468 O O . ARG A 1 597 ? 35.408 9.730 -37.340 1.00 92.69 597 ARG A O 1
ATOM 4475 N N . ALA A 1 598 ? 33.572 10.289 -38.474 1.00 93.00 598 ALA A N 1
ATOM 4476 C CA . ALA A 1 598 ? 33.774 9.246 -39.476 1.00 93.00 598 ALA A CA 1
ATOM 4477 C C . ALA A 1 598 ? 35.146 9.392 -40.150 1.00 93.00 598 ALA A C 1
ATOM 4479 O O . ALA A 1 598 ? 35.886 8.423 -40.304 1.00 93.00 598 ALA A O 1
ATOM 4480 N N . ALA A 1 599 ? 35.522 10.615 -40.518 1.00 91.31 599 ALA A N 1
ATOM 4481 C CA . ALA A 1 599 ? 36.774 10.862 -41.206 1.00 91.31 599 ALA A CA 1
ATOM 4482 C C . ALA A 1 599 ? 38.029 10.723 -40.328 1.00 91.31 599 ALA A C 1
ATOM 4484 O O . ALA A 1 599 ? 39.117 10.532 -40.872 1.00 91.31 599 ALA A O 1
ATOM 4485 N N . SER A 1 600 ? 37.903 10.782 -38.999 1.00 88.56 600 SER A N 1
ATOM 4486 C CA . SER A 1 600 ? 39.001 10.461 -38.080 1.00 88.56 600 SER A CA 1
ATOM 4487 C C . SER A 1 600 ? 39.209 8.954 -37.899 1.00 88.56 600 SER A C 1
ATOM 4489 O O . SER A 1 600 ? 40.185 8.545 -37.274 1.00 88.56 600 SER A O 1
ATOM 4491 N N . GLY A 1 601 ? 38.342 8.121 -38.486 1.00 86.88 601 GLY A N 1
ATOM 4492 C CA . GLY A 1 601 ? 38.355 6.672 -38.297 1.00 86.88 601 GLY A CA 1
ATOM 4493 C C . GLY A 1 601 ? 37.511 6.202 -37.110 1.00 86.88 601 GLY A C 1
ATOM 4494 O O . GLY A 1 601 ? 37.574 5.026 -36.768 1.00 86.88 601 GLY A O 1
ATOM 4495 N N . ASP A 1 602 ? 36.735 7.091 -36.484 1.00 85.44 602 ASP A N 1
ATOM 4496 C CA . ASP A 1 602 ? 35.848 6.745 -35.378 1.00 85.44 602 ASP A CA 1
ATOM 4497 C C . ASP A 1 602 ? 34.518 6.162 -35.887 1.00 85.44 602 ASP A C 1
ATOM 4499 O O . ASP A 1 602 ? 33.931 6.625 -36.871 1.00 85.44 602 ASP A O 1
ATOM 4503 N N . GLY A 1 603 ? 34.018 5.156 -35.171 1.00 87.69 603 GLY A N 1
ATOM 4504 C CA . GLY A 1 603 ? 32.729 4.524 -35.418 1.00 87.69 603 GLY A CA 1
ATOM 4505 C C . GLY A 1 603 ? 32.718 3.328 -36.378 1.00 87.69 603 GLY A C 1
ATOM 4506 O O . GLY A 1 603 ? 33.651 3.041 -37.126 1.00 87.69 603 GLY A O 1
ATOM 4507 N N . VAL A 1 604 ? 31.601 2.601 -36.352 1.00 88.06 604 VAL A N 1
ATOM 4508 C CA . VAL A 1 604 ? 31.366 1.411 -37.176 1.00 88.06 604 VAL A CA 1
ATOM 4509 C C . VAL A 1 604 ? 31.197 1.820 -38.638 1.00 88.06 604 VAL A C 1
ATOM 4511 O O . VAL A 1 604 ? 30.329 2.627 -38.979 1.00 88.06 604 VAL A O 1
ATOM 4514 N N . GLY A 1 605 ? 32.009 1.219 -39.510 1.00 85.69 605 GLY A N 1
ATOM 4515 C CA . GLY A 1 605 ? 32.007 1.510 -40.943 1.00 85.69 605 GLY A CA 1
ATOM 4516 C C . GLY A 1 605 ? 32.759 2.786 -41.318 1.00 85.69 605 GLY A C 1
ATOM 4517 O O . GLY A 1 605 ? 32.514 3.321 -42.398 1.00 85.69 605 GLY A O 1
ATOM 4518 N N . ALA A 1 606 ? 33.646 3.290 -40.453 1.00 89.56 606 ALA A N 1
ATOM 4519 C CA . ALA A 1 606 ? 34.525 4.400 -40.796 1.00 89.56 606 ALA A CA 1
ATOM 4520 C C . ALA A 1 606 ? 35.388 4.066 -42.037 1.00 89.56 606 ALA A C 1
ATOM 4522 O O . ALA A 1 606 ? 35.841 2.928 -42.197 1.00 89.56 606 ALA A O 1
ATOM 4523 N N . PRO A 1 607 ? 35.610 5.029 -42.948 1.00 89.38 607 PRO A N 1
ATOM 4524 C CA . PRO A 1 607 ? 36.357 4.787 -44.173 1.00 89.38 607 PRO A CA 1
ATOM 4525 C C . PRO A 1 607 ? 37.846 4.545 -43.888 1.00 89.38 607 PRO A C 1
ATOM 4527 O O . PRO A 1 607 ? 38.517 5.374 -43.276 1.00 89.38 607 PRO A O 1
ATOM 4530 N N . ALA A 1 608 ? 38.375 3.425 -44.390 1.00 88.50 608 ALA A N 1
ATOM 4531 C CA . ALA A 1 608 ? 39.802 3.103 -44.310 1.00 88.50 608 ALA A CA 1
ATOM 4532 C C . ALA A 1 608 ? 40.648 3.936 -45.293 1.00 88.50 608 ALA A C 1
ATOM 4534 O O . ALA A 1 608 ? 41.787 4.298 -44.992 1.00 88.50 608 ALA A O 1
ATOM 4535 N N . ASP A 1 609 ? 40.081 4.283 -46.450 1.00 91.62 609 ASP A N 1
ATOM 4536 C CA . ASP A 1 609 ? 40.757 5.045 -47.500 1.00 91.62 609 ASP A CA 1
ATOM 4537 C C . ASP A 1 609 ? 41.032 6.504 -47.054 1.00 91.62 609 ASP A C 1
ATOM 4539 O O . ASP A 1 609 ? 40.089 7.240 -46.728 1.00 91.62 609 ASP A O 1
ATOM 4543 N N . PRO A 1 610 ? 42.306 6.953 -47.027 1.00 88.44 610 PRO A N 1
ATOM 4544 C CA . PRO A 1 610 ? 42.673 8.340 -46.741 1.00 88.44 610 PRO A CA 1
ATOM 4545 C C . PRO A 1 610 ? 41.987 9.378 -47.641 1.00 88.44 610 PRO A C 1
ATOM 4547 O O . PRO A 1 610 ? 41.626 10.446 -47.145 1.00 88.44 610 PRO A O 1
ATOM 4550 N N . ALA A 1 611 ? 41.750 9.076 -48.921 1.00 89.75 611 ALA A N 1
ATOM 4551 C CA . ALA A 1 611 ? 41.086 9.992 -49.849 1.00 89.75 611 ALA A CA 1
ATOM 4552 C C . ALA A 1 611 ? 39.606 10.183 -49.485 1.00 89.75 611 ALA A C 1
ATOM 4554 O O . ALA A 1 611 ? 39.097 11.305 -49.460 1.00 89.75 611 ALA A O 1
ATOM 4555 N N . VAL A 1 612 ? 38.922 9.100 -49.105 1.00 92.06 612 VAL A N 1
ATOM 4556 C CA . VAL A 1 612 ? 37.531 9.164 -48.629 1.00 92.06 612 VAL A CA 1
ATOM 4557 C C . VAL A 1 612 ? 37.447 9.920 -47.299 1.00 92.06 612 VAL A C 1
ATOM 4559 O O . VAL A 1 612 ? 36.534 10.723 -47.105 1.00 92.06 612 VAL A O 1
ATOM 4562 N N . ARG A 1 613 ? 38.418 9.728 -46.394 1.00 92.00 613 ARG A N 1
ATOM 4563 C CA . ARG A 1 613 ? 38.525 10.512 -45.151 1.00 92.00 613 ARG A CA 1
ATOM 4564 C C . ARG A 1 613 ? 38.729 12.003 -45.432 1.00 92.00 613 ARG A C 1
ATOM 4566 O O . ARG A 1 613 ? 38.056 12.831 -44.824 1.00 92.00 613 ARG A O 1
ATOM 4573 N N . ALA A 1 614 ? 39.613 12.358 -46.362 1.00 91.38 614 ALA A N 1
ATOM 4574 C CA . ALA A 1 614 ? 39.818 13.742 -46.792 1.00 91.38 614 ALA A CA 1
ATOM 4575 C C . ALA A 1 614 ? 38.527 14.373 -47.344 1.00 91.38 614 ALA A C 1
ATOM 4577 O O . ALA A 1 614 ? 38.135 15.455 -46.906 1.00 91.38 614 ALA A O 1
ATOM 4578 N N . ALA A 1 615 ? 37.800 13.656 -48.207 1.00 94.12 615 ALA A N 1
ATOM 4579 C CA . ALA A 1 615 ? 36.536 14.129 -48.771 1.00 94.12 615 ALA A CA 1
ATOM 4580 C C . ALA A 1 615 ? 35.476 14.428 -47.692 1.00 94.12 615 ALA A C 1
ATOM 4582 O O . ALA A 1 615 ? 34.822 15.471 -47.737 1.00 94.12 615 ALA A O 1
ATOM 4583 N N . TRP A 1 616 ? 35.331 13.561 -46.682 1.00 94.81 616 TRP A N 1
ATOM 4584 C CA . TRP A 1 616 ? 34.387 13.798 -45.583 1.00 94.81 616 TRP A CA 1
ATOM 4585 C C . TRP A 1 616 ? 34.819 14.927 -44.641 1.00 94.81 616 TRP A C 1
ATOM 4587 O O . TRP A 1 616 ? 33.955 15.669 -44.175 1.00 94.81 616 TRP A O 1
ATOM 4597 N N . ARG A 1 617 ? 36.126 15.138 -44.419 1.00 94.44 617 ARG A N 1
ATOM 4598 C CA . ARG A 1 617 ? 36.618 16.335 -43.706 1.00 94.44 617 ARG A CA 1
ATOM 4599 C C . ARG A 1 617 ? 36.301 17.610 -44.477 1.00 94.44 617 ARG A C 1
ATOM 4601 O O . ARG A 1 617 ? 35.800 18.558 -43.880 1.00 94.44 617 ARG A O 1
ATOM 4608 N N . ALA A 1 618 ? 36.527 17.627 -45.789 1.00 94.81 618 ALA A N 1
ATOM 4609 C CA . ALA A 1 618 ? 36.175 18.767 -46.632 1.00 94.81 618 ALA A CA 1
ATOM 4610 C C . ALA A 1 618 ? 34.660 19.044 -46.608 1.00 94.81 618 ALA A C 1
ATOM 4612 O O . ALA A 1 618 ? 34.237 20.196 -46.504 1.00 94.81 618 ALA A O 1
ATOM 4613 N N . LYS A 1 619 ? 33.830 17.991 -46.619 1.00 96.00 619 LYS A N 1
ATOM 4614 C CA . LYS A 1 619 ? 32.373 18.116 -46.484 1.00 96.00 619 LYS A CA 1
ATOM 4615 C C . LYS A 1 619 ? 31.965 18.708 -45.132 1.00 96.00 619 LYS A C 1
ATOM 4617 O O . LYS A 1 619 ? 31.173 19.648 -45.104 1.00 96.00 619 LYS A O 1
ATOM 4622 N N . ALA A 1 620 ? 32.524 18.193 -44.034 1.00 96.31 620 ALA A N 1
ATOM 4623 C CA . ALA A 1 620 ? 32.279 18.698 -42.683 1.00 96.31 620 ALA A CA 1
ATOM 4624 C C . ALA A 1 620 ? 32.648 20.184 -42.563 1.00 96.31 620 ALA A C 1
ATOM 4626 O O . ALA A 1 620 ? 31.849 20.982 -42.078 1.00 96.31 620 ALA A O 1
ATOM 4627 N N . LEU A 1 621 ? 33.821 20.566 -43.079 1.00 96.19 621 LEU A N 1
ATOM 4628 C CA . LEU A 1 621 ? 34.277 21.953 -43.133 1.00 96.19 621 LEU A CA 1
ATOM 4629 C C . LEU A 1 621 ? 33.298 22.843 -43.909 1.00 96.19 621 LEU A C 1
ATOM 4631 O O . LEU A 1 621 ? 32.923 23.909 -43.426 1.00 96.19 621 LEU A O 1
ATOM 4635 N N . GLY A 1 622 ? 32.858 22.406 -45.092 1.00 96.88 622 GLY A N 1
ATOM 4636 C CA . GLY A 1 622 ? 31.895 23.149 -45.906 1.00 96.88 622 GLY A CA 1
ATOM 4637 C C . GLY A 1 622 ? 30.557 23.360 -45.194 1.00 96.88 622 GLY A C 1
ATOM 4638 O O . GLY A 1 622 ? 29.995 24.453 -45.242 1.00 96.88 622 GLY A O 1
ATOM 4639 N N . TRP A 1 623 ? 30.071 22.344 -44.480 1.00 97.25 623 TRP A N 1
ATOM 4640 C CA . TRP A 1 623 ? 28.858 22.449 -43.672 1.00 97.25 623 TRP A CA 1
ATOM 4641 C C . TRP A 1 623 ? 29.002 23.423 -42.500 1.00 97.25 623 TRP A C 1
ATOM 4643 O O . TRP A 1 623 ? 28.134 24.278 -42.329 1.00 97.25 623 TRP A O 1
ATOM 4653 N N . LEU A 1 624 ? 30.108 23.363 -41.754 1.00 97.06 624 LEU A N 1
ATOM 4654 C CA . LEU A 1 624 ? 30.370 24.298 -40.655 1.00 97.06 624 LEU A CA 1
ATOM 4655 C C . LEU A 1 624 ? 30.544 25.736 -41.150 1.00 97.06 624 LEU A C 1
ATOM 4657 O O . LEU A 1 624 ? 30.002 26.648 -40.537 1.00 97.06 624 LEU A O 1
ATOM 4661 N N . ARG A 1 625 ? 31.230 25.954 -42.282 1.00 97.56 625 ARG A N 1
ATOM 4662 C CA . ARG A 1 625 ? 31.345 27.286 -42.907 1.00 97.56 625 ARG A CA 1
ATOM 4663 C C . ARG A 1 625 ? 29.973 27.843 -43.295 1.00 97.56 625 ARG A C 1
ATOM 4665 O O . ARG A 1 625 ? 29.699 29.016 -43.062 1.00 97.56 625 ARG A O 1
ATOM 4672 N N . ALA A 1 626 ? 29.098 27.007 -43.852 1.00 95.62 626 ALA A N 1
ATOM 4673 C CA . ALA A 1 626 ? 27.758 27.430 -44.250 1.00 95.62 626 ALA A CA 1
ATOM 4674 C C . ALA A 1 626 ? 26.878 27.827 -43.050 1.00 95.62 626 ALA A C 1
ATOM 4676 O O . ALA A 1 626 ? 26.124 28.794 -43.150 1.00 95.62 626 ALA A O 1
ATOM 4677 N N . ASP A 1 627 ? 26.985 27.122 -41.920 1.00 96.12 627 ASP A N 1
ATOM 4678 C CA . ASP A 1 627 ? 26.302 27.507 -40.676 1.00 96.12 627 ASP A CA 1
ATOM 4679 C C . ASP A 1 627 ? 26.956 28.725 -40.015 1.00 96.12 627 ASP A C 1
ATOM 4681 O O . ASP A 1 627 ? 26.250 29.599 -39.517 1.00 96.12 627 ASP A O 1
ATOM 4685 N N . LEU A 1 628 ? 28.286 28.846 -40.069 1.00 96.50 628 LEU A N 1
ATOM 4686 C CA . LEU A 1 628 ? 29.008 30.005 -39.546 1.00 96.50 628 LEU A CA 1
ATOM 4687 C C . LEU A 1 628 ? 28.563 31.308 -40.220 1.00 96.50 628 LEU A C 1
ATOM 4689 O O . LEU A 1 628 ? 28.363 32.296 -39.525 1.00 96.50 628 LEU A O 1
ATOM 4693 N N . ILE A 1 629 ? 28.317 31.308 -41.534 1.00 96.31 629 ILE A N 1
ATOM 4694 C CA . ILE A 1 629 ? 27.770 32.478 -42.247 1.00 96.31 629 ILE A CA 1
ATOM 4695 C C . ILE A 1 629 ? 26.408 32.898 -41.674 1.00 96.31 629 ILE A C 1
ATOM 4697 O O . ILE A 1 629 ? 26.107 34.089 -41.573 1.00 96.31 629 ILE A O 1
ATOM 4701 N N . LEU A 1 630 ? 25.560 31.936 -41.302 1.00 94.88 630 LEU A N 1
ATOM 4702 C CA . LEU A 1 630 ? 24.263 32.228 -40.691 1.00 94.88 630 LEU A CA 1
ATOM 4703 C C . LEU A 1 630 ? 24.443 32.768 -39.267 1.00 94.88 630 LEU A C 1
ATOM 4705 O O . LEU A 1 630 ? 23.822 33.768 -38.913 1.00 94.88 630 LEU A O 1
ATOM 4709 N N . TRP A 1 631 ? 25.349 32.182 -38.484 1.00 95.50 631 TRP A N 1
ATOM 4710 C CA . TRP A 1 631 ? 25.676 32.676 -37.146 1.00 95.50 631 TRP A CA 1
ATOM 4711 C C . TRP A 1 631 ? 26.328 34.058 -37.150 1.00 95.50 631 TRP A C 1
ATOM 4713 O O . TRP A 1 631 ? 26.041 34.851 -36.262 1.00 95.50 631 TRP A O 1
ATOM 4723 N N . GLN A 1 632 ? 27.135 34.390 -38.156 1.00 96.25 632 GLN A N 1
ATOM 4724 C CA . GLN A 1 632 ? 27.699 35.729 -38.345 1.00 96.25 632 GLN A CA 1
ATOM 4725 C C . GLN A 1 632 ? 26.606 36.780 -38.566 1.00 96.25 632 GLN A C 1
ATOM 4727 O O . GLN A 1 632 ? 26.688 37.875 -38.014 1.00 96.25 632 GLN A O 1
ATOM 4732 N N . LYS A 1 633 ? 25.540 36.440 -39.304 1.00 94.44 633 LYS A N 1
ATOM 4733 C CA . LYS A 1 633 ? 24.369 37.321 -39.443 1.00 94.44 633 LYS A CA 1
ATOM 4734 C C . LYS A 1 633 ? 23.655 37.522 -38.107 1.00 94.44 633 LYS A C 1
ATOM 4736 O O . LYS A 1 633 ? 23.313 38.652 -37.778 1.00 94.44 633 LYS A O 1
ATOM 4741 N N . SER A 1 634 ? 23.471 36.456 -37.325 1.00 92.81 634 SER A N 1
ATOM 4742 C CA . SER A 1 634 ? 22.879 36.546 -35.982 1.00 92.81 634 SER A CA 1
ATOM 4743 C C . SER A 1 634 ? 23.758 37.337 -35.006 1.00 92.81 634 SER A C 1
ATOM 4745 O O . SER A 1 634 ? 23.243 38.119 -34.215 1.00 92.81 634 SER A O 1
ATOM 4747 N N . ALA A 1 635 ? 25.082 37.197 -35.096 1.00 91.81 635 ALA A N 1
ATOM 4748 C CA . ALA A 1 635 ? 26.056 37.952 -34.308 1.00 91.81 635 ALA A CA 1
ATOM 4749 C C . ALA A 1 635 ? 26.053 39.454 -34.636 1.00 91.81 635 ALA A C 1
ATOM 4751 O O . ALA A 1 635 ? 26.313 40.267 -33.757 1.00 91.81 635 ALA A O 1
ATOM 4752 N N . ALA A 1 636 ? 25.721 39.822 -35.876 1.00 92.38 636 ALA A N 1
ATOM 4753 C CA . ALA A 1 636 ? 25.555 41.208 -36.315 1.00 92.38 636 ALA A CA 1
ATOM 4754 C C . ALA A 1 636 ? 24.121 41.755 -36.120 1.00 92.38 636 ALA A C 1
ATOM 4756 O O . ALA A 1 636 ? 23.833 42.884 -36.518 1.00 92.38 636 ALA A O 1
ATOM 4757 N N . SER A 1 637 ? 23.205 40.964 -35.546 1.00 91.81 637 SER A N 1
ATOM 4758 C CA . SER A 1 637 ? 21.820 41.376 -35.291 1.00 91.81 637 SER A CA 1
ATOM 4759 C C . SER A 1 637 ? 21.757 42.475 -34.229 1.00 91.81 637 SER A C 1
ATOM 4761 O O . SER A 1 637 ? 22.473 42.440 -33.230 1.00 91.81 637 SER A O 1
ATOM 4763 N N . SER A 1 638 ? 20.825 43.417 -34.384 1.00 89.62 638 SER A N 1
ATOM 4764 C CA . SER A 1 638 ? 20.526 44.418 -33.350 1.00 89.62 638 SER A CA 1
ATOM 4765 C C . SER A 1 638 ? 19.847 43.812 -32.115 1.00 89.62 638 SER A C 1
ATOM 4767 O O . SER A 1 638 ? 19.773 44.450 -31.062 1.00 89.62 638 SER A O 1
ATOM 4769 N N . ARG A 1 639 ? 19.348 42.573 -32.210 1.00 93.81 639 ARG A N 1
ATOM 4770 C CA . ARG A 1 639 ? 18.691 41.873 -31.105 1.00 93.81 639 ARG A CA 1
ATOM 4771 C C . ARG A 1 639 ? 19.719 41.172 -30.224 1.00 93.81 639 ARG A C 1
ATOM 4773 O O . ARG A 1 639 ? 20.394 40.239 -30.649 1.00 93.81 639 ARG A O 1
ATOM 4780 N N . ILE A 1 640 ? 19.762 41.562 -28.949 1.00 88.19 640 ILE A N 1
ATOM 4781 C CA . ILE A 1 640 ? 20.621 40.935 -27.929 1.00 88.19 640 ILE A CA 1
ATOM 4782 C C . ILE A 1 640 ? 20.443 39.402 -27.864 1.00 88.19 640 ILE A C 1
ATOM 4784 O O . ILE A 1 640 ? 21.466 38.718 -27.866 1.00 88.19 640 ILE A O 1
ATOM 4788 N N . PRO A 1 641 ? 19.215 38.835 -27.875 1.00 91.50 641 PRO A N 1
ATOM 4789 C CA . PRO A 1 641 ? 19.042 37.380 -27.835 1.00 91.50 641 PRO A CA 1
ATOM 4790 C C . PRO A 1 641 ? 19.694 36.641 -29.011 1.00 91.50 641 PRO A C 1
ATOM 4792 O O . PRO A 1 641 ? 20.272 35.576 -28.813 1.00 91.50 641 PRO A O 1
ATOM 4795 N N . ASP A 1 642 ? 19.655 37.212 -30.217 1.00 90.31 642 ASP A N 1
ATOM 4796 C CA . ASP A 1 642 ? 20.230 36.585 -31.414 1.00 90.31 642 ASP A CA 1
ATOM 4797 C C . ASP A 1 642 ? 21.763 36.536 -31.321 1.00 90.31 642 ASP A C 1
ATOM 4799 O O . ASP A 1 642 ? 22.384 35.515 -31.630 1.00 90.31 642 ASP A O 1
ATOM 4803 N N . ARG A 1 643 ? 22.371 37.620 -30.818 1.00 92.94 643 ARG A N 1
ATOM 4804 C CA . ARG A 1 643 ? 23.816 37.697 -30.564 1.00 92.94 643 ARG A CA 1
ATOM 4805 C C . ARG A 1 643 ? 24.254 36.726 -29.470 1.00 92.94 643 ARG A C 1
ATOM 4807 O O . ARG A 1 643 ? 25.233 36.003 -29.641 1.00 92.94 643 ARG A O 1
ATOM 4814 N N . GLN A 1 644 ? 23.497 36.647 -28.374 1.00 91.81 644 GLN A N 1
ATOM 4815 C CA . GLN A 1 644 ? 23.756 35.696 -27.289 1.00 91.81 644 GLN A CA 1
ATOM 4816 C C . GLN A 1 644 ? 23.648 34.243 -27.766 1.00 91.81 644 GLN A C 1
ATOM 4818 O O . GLN A 1 644 ? 24.514 33.432 -27.435 1.00 91.81 644 GLN A O 1
ATOM 4823 N N . ALA A 1 645 ? 22.641 33.920 -28.583 1.00 90.88 645 ALA A N 1
ATOM 4824 C CA . ALA A 1 645 ? 22.494 32.596 -29.181 1.00 90.88 645 ALA A CA 1
ATOM 4825 C C . ALA A 1 645 ? 23.682 32.249 -30.093 1.00 90.88 645 ALA A C 1
ATOM 4827 O O . ALA A 1 645 ? 24.238 31.155 -29.979 1.00 90.88 645 ALA A O 1
ATOM 4828 N N . ALA A 1 646 ? 24.127 33.191 -30.935 1.00 92.94 646 ALA A N 1
ATOM 4829 C CA . ALA A 1 646 ? 25.302 33.008 -31.787 1.00 92.94 646 ALA A CA 1
ATOM 4830 C C . ALA A 1 646 ? 26.583 32.778 -30.969 1.00 92.94 646 ALA A C 1
ATOM 4832 O O . ALA A 1 646 ? 27.332 31.836 -31.236 1.00 92.94 646 ALA A O 1
ATOM 4833 N N . ALA A 1 647 ? 26.813 33.589 -29.931 1.00 93.56 647 ALA A N 1
ATOM 4834 C CA . ALA A 1 647 ? 27.962 33.436 -29.044 1.00 93.56 647 ALA A CA 1
ATOM 4835 C C . ALA A 1 647 ? 27.946 32.084 -28.314 1.00 93.56 647 ALA A C 1
ATOM 4837 O O . ALA A 1 647 ? 28.981 31.419 -28.241 1.00 93.56 647 ALA A O 1
ATOM 4838 N N . ALA A 1 648 ? 26.789 31.657 -27.801 1.00 93.25 648 ALA A N 1
ATOM 4839 C CA . ALA A 1 648 ? 26.636 30.388 -27.096 1.00 93.25 648 ALA A CA 1
ATOM 4840 C C . ALA A 1 648 ? 26.880 29.183 -28.019 1.00 93.25 648 ALA A C 1
ATOM 4842 O O . ALA A 1 648 ? 27.690 28.315 -27.688 1.00 93.25 648 ALA A O 1
ATOM 4843 N N . ALA A 1 649 ? 26.249 29.159 -29.198 1.00 93.38 649 ALA A N 1
ATOM 4844 C CA . ALA A 1 649 ? 26.394 28.073 -30.165 1.00 93.38 649 ALA A CA 1
ATOM 4845 C C . ALA A 1 649 ? 27.847 27.920 -30.643 1.00 93.38 649 ALA A C 1
ATOM 4847 O O . ALA A 1 649 ? 28.409 26.826 -30.610 1.00 93.38 649 ALA A O 1
ATOM 4848 N N . LEU A 1 650 ? 28.500 29.022 -31.017 1.00 95.12 650 LEU A N 1
ATOM 4849 C CA . LEU A 1 650 ? 29.885 28.994 -31.489 1.00 95.12 650 LEU A CA 1
ATOM 4850 C C . LEU A 1 650 ? 30.889 28.695 -30.365 1.00 95.12 650 LEU A C 1
ATOM 4852 O O . LEU A 1 650 ? 31.905 28.042 -30.603 1.00 95.12 650 LEU A O 1
ATOM 4856 N N . THR A 1 651 ? 30.604 29.115 -29.128 1.00 95.12 651 THR A N 1
ATOM 4857 C CA . THR A 1 651 ? 31.411 28.717 -27.962 1.00 95.12 651 THR A CA 1
ATOM 4858 C C . THR A 1 651 ? 31.307 27.211 -27.719 1.00 95.12 651 THR A C 1
ATOM 4860 O O . THR A 1 651 ? 32.321 26.568 -27.451 1.00 95.12 651 THR A O 1
ATOM 4863 N N . HIS A 1 652 ? 30.115 26.625 -27.880 1.00 94.25 652 HIS A N 1
ATOM 4864 C CA . HIS A 1 652 ? 29.932 25.176 -27.813 1.00 94.25 652 HIS A CA 1
ATOM 4865 C C . HIS A 1 652 ? 30.770 24.446 -28.875 1.00 94.25 652 HIS A C 1
ATOM 4867 O O . HIS A 1 652 ? 31.480 23.504 -28.526 1.00 94.25 652 HIS A O 1
ATOM 4873 N N . TRP A 1 653 ? 30.807 24.932 -30.124 1.00 94.44 653 TRP A N 1
ATOM 4874 C CA . TRP A 1 653 ? 31.629 24.329 -31.189 1.00 94.44 653 TRP A CA 1
ATOM 4875 C C . TRP A 1 653 ? 33.120 24.253 -30.826 1.00 94.44 653 TRP A C 1
ATOM 4877 O O . TRP A 1 653 ? 33.795 23.282 -31.166 1.00 94.44 653 TRP A O 1
ATOM 4887 N N . LEU A 1 654 ? 33.650 25.264 -30.124 1.00 91.75 654 LEU A N 1
ATOM 4888 C CA . LEU A 1 654 ? 35.049 25.274 -29.678 1.00 91.75 654 LEU A CA 1
ATOM 4889 C C . LEU A 1 654 ? 35.342 24.211 -28.612 1.00 91.75 654 LEU A C 1
ATOM 4891 O O . LEU A 1 654 ? 36.490 23.770 -28.510 1.00 91.75 654 LEU A O 1
ATOM 4895 N N . GLY A 1 655 ? 34.337 23.825 -27.823 1.00 88.62 655 GLY A N 1
ATOM 4896 C CA . GLY A 1 655 ? 34.436 22.851 -26.735 1.00 88.62 655 GLY A CA 1
ATOM 4897 C C . GLY A 1 655 ? 34.023 21.427 -27.111 1.00 88.62 655 GLY A C 1
ATOM 4898 O O . GLY A 1 655 ? 34.428 20.493 -26.421 1.00 88.62 655 GLY A O 1
ATOM 4899 N N . ASP A 1 656 ? 33.272 21.243 -28.199 1.00 91.75 656 ASP A N 1
ATOM 4900 C CA . ASP A 1 656 ? 32.659 19.959 -28.539 1.00 91.75 656 ASP A CA 1
ATOM 4901 C C . ASP A 1 656 ? 33.704 18.858 -28.815 1.00 91.75 656 ASP A C 1
ATOM 4903 O O . ASP A 1 656 ? 34.637 18.998 -29.623 1.00 91.75 656 ASP A O 1
ATOM 4907 N N . ALA A 1 657 ? 33.556 17.735 -28.111 1.00 87.44 657 ALA A N 1
ATOM 4908 C CA . ALA A 1 657 ? 34.405 16.562 -28.252 1.00 87.44 657 ALA A CA 1
ATOM 4909 C C . ALA A 1 657 ? 34.294 15.939 -29.653 1.00 87.44 657 ALA A C 1
ATOM 4911 O O . ALA A 1 657 ? 35.297 15.434 -30.168 1.00 87.44 657 ALA A O 1
ATOM 4912 N N . ASP A 1 658 ? 33.136 16.053 -30.308 1.00 88.25 658 ASP A N 1
ATOM 4913 C CA . ASP A 1 658 ? 32.888 15.473 -31.631 1.00 88.25 658 ASP A CA 1
ATOM 4914 C C . ASP A 1 658 ? 33.710 16.141 -32.744 1.00 88.25 658 ASP A C 1
ATOM 4916 O O . ASP A 1 658 ? 33.995 15.526 -33.772 1.00 88.25 658 ASP A O 1
ATOM 4920 N N . LEU A 1 659 ? 34.171 17.376 -32.516 1.00 91.06 659 LEU A N 1
ATOM 4921 C CA . LEU A 1 659 ? 35.034 18.127 -33.434 1.00 91.06 659 LEU A CA 1
ATOM 4922 C C . LEU A 1 659 ? 36.511 18.120 -33.013 1.00 91.06 659 LEU A C 1
ATOM 4924 O O . LEU A 1 659 ? 37.340 18.782 -33.636 1.00 91.06 659 LEU A O 1
ATOM 4928 N N . SER A 1 660 ? 36.886 17.367 -31.973 1.00 87.56 660 SER A N 1
ATOM 4929 C CA . SER A 1 660 ? 38.273 17.296 -31.477 1.00 87.56 660 SER A CA 1
ATOM 4930 C C . SER A 1 660 ? 39.289 16.913 -32.560 1.00 87.56 660 SER A C 1
ATOM 4932 O O . SER A 1 660 ? 40.339 17.544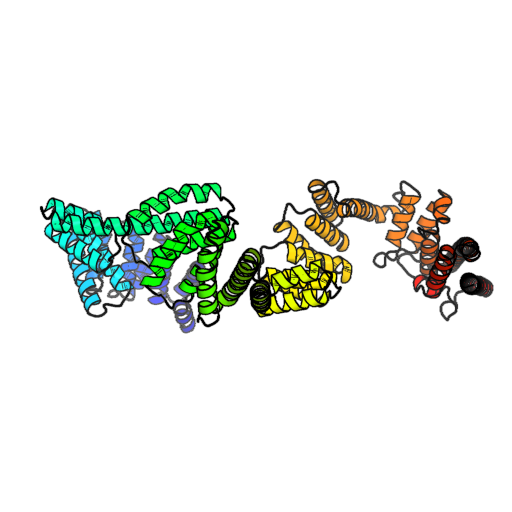 -32.662 1.00 87.56 660 SER A O 1
ATOM 4934 N N . ALA A 1 661 ? 38.955 15.958 -33.432 1.00 84.62 661 ALA A N 1
ATOM 4935 C CA . ALA A 1 661 ? 39.846 15.483 -34.494 1.00 84.62 661 ALA A CA 1
ATOM 4936 C C . ALA A 1 661 ? 40.145 16.534 -35.582 1.00 84.62 661 ALA A C 1
ATOM 4938 O O . ALA A 1 661 ? 41.125 16.412 -36.317 1.00 84.62 661 ALA A O 1
ATOM 4939 N N . VAL A 1 662 ? 39.311 17.572 -35.687 1.00 86.75 662 VAL A N 1
ATOM 4940 C CA . VAL A 1 662 ? 39.457 18.669 -36.654 1.00 86.75 662 VAL A CA 1
ATOM 4941 C C . VAL A 1 662 ? 39.846 19.993 -35.986 1.00 86.75 662 VAL A C 1
ATOM 4943 O O . VAL A 1 662 ? 39.978 21.005 -36.673 1.00 86.75 662 VAL A O 1
ATOM 4946 N N . ARG A 1 663 ? 40.111 20.007 -34.670 1.00 86.56 663 ARG A N 1
ATOM 4947 C CA . ARG A 1 663 ? 40.663 21.153 -33.917 1.00 86.56 663 ARG A CA 1
ATOM 4948 C C . ARG A 1 663 ? 42.203 21.141 -33.895 1.00 86.56 663 ARG A C 1
ATOM 4950 O O . ARG A 1 663 ? 42.795 20.092 -34.156 1.00 86.56 663 ARG A O 1
ATOM 4957 N N . PRO A 1 664 ? 42.871 22.291 -33.661 1.00 75.50 664 PRO A N 1
ATOM 4958 C CA . PRO A 1 664 ? 44.334 22.358 -33.631 1.00 75.50 664 PRO A CA 1
ATOM 4959 C C . PRO A 1 664 ? 44.912 21.398 -32.583 1.00 75.50 664 PRO A C 1
ATOM 4961 O O . PRO A 1 664 ? 44.512 21.441 -31.424 1.00 75.50 664 PRO A O 1
ATOM 4964 N N . GLY A 1 665 ? 45.826 20.513 -32.993 1.00 71.69 665 GLY A N 1
ATOM 4965 C CA . GLY A 1 665 ? 46.407 19.483 -32.127 1.00 71.69 665 GLY A CA 1
ATOM 4966 C C . GLY A 1 665 ? 47.003 18.300 -32.899 1.00 71.69 665 GLY A C 1
ATOM 4967 O O . GLY A 1 665 ? 46.986 18.265 -34.132 1.00 71.69 665 GLY A O 1
ATOM 4968 N N . LEU A 1 666 ? 47.513 17.306 -32.161 1.00 58.47 666 LEU A N 1
ATOM 4969 C CA . LEU A 1 666 ? 48.212 16.125 -32.702 1.00 58.47 666 LEU A CA 1
ATOM 4970 C C . LEU A 1 666 ? 47.338 15.242 -33.617 1.00 58.47 666 LEU A C 1
ATOM 4972 O O . LEU A 1 666 ? 47.860 14.530 -34.468 1.00 58.47 666 LEU A O 1
ATOM 4976 N N . ALA A 1 667 ? 46.009 15.332 -33.521 1.00 62.78 667 ALA A N 1
ATOM 4977 C CA . ALA A 1 667 ? 45.074 14.554 -34.342 1.00 62.78 667 ALA A CA 1
ATOM 4978 C C . ALA A 1 667 ? 45.110 14.898 -35.851 1.00 62.78 667 ALA A C 1
ATOM 4980 O O . ALA A 1 667 ? 44.522 14.188 -36.665 1.00 62.78 667 ALA A O 1
ATOM 4981 N N . ARG A 1 668 ? 45.817 15.967 -36.252 1.00 69.06 668 ARG A N 1
ATOM 4982 C CA . ARG A 1 668 ? 45.875 16.467 -37.638 1.00 69.06 668 ARG A CA 1
ATOM 4983 C C . ARG A 1 668 ? 47.088 15.998 -38.452 1.00 69.06 668 ARG A C 1
ATOM 4985 O O . ARG A 1 668 ? 47.310 16.497 -39.560 1.00 69.06 668 ARG A O 1
ATOM 4992 N N . MET A 1 669 ? 47.877 15.056 -37.932 1.00 66.00 669 MET A N 1
ATOM 4993 C CA . MET A 1 669 ? 49.072 14.544 -38.625 1.00 66.00 669 MET A CA 1
ATOM 4994 C C . MET A 1 669 ? 48.742 13.854 -39.960 1.00 66.00 669 MET A C 1
ATOM 4996 O O . MET A 1 669 ? 49.568 13.860 -40.864 1.00 66.00 669 MET A O 1
ATOM 5000 N N . ALA A 1 670 ? 47.517 13.343 -40.119 1.00 69.50 670 ALA A N 1
ATOM 5001 C CA . ALA A 1 670 ? 47.030 12.731 -41.358 1.00 69.50 670 ALA A CA 1
ATOM 5002 C C . ALA A 1 670 ? 46.477 13.736 -42.397 1.00 69.50 670 ALA A C 1
ATOM 5004 O O . ALA A 1 670 ? 46.029 13.321 -43.464 1.00 69.50 670 ALA A O 1
ATOM 5005 N N . MET A 1 671 ? 46.456 15.040 -42.090 1.00 86.06 671 MET A N 1
ATOM 5006 C CA . MET A 1 671 ? 45.923 16.079 -42.981 1.00 86.06 671 MET A CA 1
ATOM 5007 C C . MET A 1 671 ? 47.016 16.674 -43.875 1.00 86.06 671 MET A C 1
ATOM 5009 O O . MET A 1 671 ? 48.182 16.754 -43.478 1.00 86.06 671 MET A O 1
ATOM 5013 N N . THR A 1 672 ? 46.651 17.170 -45.055 1.00 88.38 672 THR A N 1
ATOM 5014 C CA . THR A 1 672 ? 47.579 17.958 -45.881 1.00 88.38 672 THR A CA 1
ATOM 5015 C C . THR A 1 672 ? 47.786 19.360 -45.280 1.00 88.38 672 THR A C 1
ATOM 5017 O O . THR A 1 672 ? 46.960 19.827 -44.489 1.00 88.38 672 THR A O 1
ATOM 5020 N N . PRO A 1 673 ? 48.876 20.074 -45.626 1.00 88.06 673 PRO A N 1
ATOM 5021 C CA . PRO A 1 673 ? 49.071 21.458 -45.187 1.00 88.06 673 PRO A CA 1
ATOM 5022 C C . PRO A 1 673 ? 47.906 22.387 -45.560 1.00 88.06 673 PRO A C 1
ATOM 5024 O O . PRO A 1 673 ? 47.505 23.212 -44.743 1.00 88.06 673 PRO A O 1
ATOM 5027 N N . VAL A 1 674 ? 47.332 22.202 -46.755 1.00 89.19 674 VAL A N 1
ATOM 5028 C CA . VAL A 1 674 ? 46.180 22.979 -47.243 1.00 89.19 674 VAL A CA 1
ATOM 5029 C C . VAL A 1 674 ? 44.954 22.725 -46.369 1.00 89.19 674 VAL A C 1
ATOM 5031 O O . VAL A 1 674 ? 44.361 23.669 -45.859 1.00 89.19 674 VAL A O 1
ATOM 5034 N N . GLU A 1 675 ? 44.637 21.456 -46.097 1.00 89.38 675 GLU A N 1
ATOM 5035 C CA . GLU A 1 675 ? 43.508 21.095 -45.232 1.00 89.38 675 GLU A CA 1
ATOM 5036 C C . GLU A 1 675 ? 43.652 21.680 -43.823 1.00 89.38 675 GLU A C 1
ATOM 5038 O O . GLU A 1 675 ? 42.675 22.158 -43.249 1.00 89.38 675 GLU A O 1
ATOM 5043 N N . ARG A 1 676 ? 44.862 21.661 -43.247 1.00 89.88 676 ARG A N 1
ATOM 5044 C CA . ARG A 1 676 ? 45.100 22.266 -41.928 1.00 89.88 676 ARG A CA 1
ATOM 5045 C C . ARG A 1 676 ? 44.828 23.766 -41.941 1.00 89.88 676 ARG A C 1
ATOM 5047 O O . ARG A 1 676 ? 44.106 24.239 -41.069 1.00 89.88 676 ARG A O 1
ATOM 5054 N N . SER A 1 677 ? 45.351 24.473 -42.943 1.00 91.56 677 SER A N 1
ATOM 5055 C CA . SER A 1 677 ? 45.140 25.914 -43.107 1.00 91.56 677 SER A CA 1
ATOM 5056 C C . SER A 1 677 ? 43.655 26.263 -43.237 1.00 91.56 677 SER A C 1
ATOM 5058 O O . SER A 1 677 ? 43.178 27.189 -42.584 1.00 91.56 677 SER A O 1
ATOM 5060 N N . ASP A 1 678 ? 42.904 25.470 -43.998 1.00 93.06 678 ASP A N 1
ATOM 5061 C CA . ASP A 1 678 ? 41.464 25.633 -44.189 1.00 93.06 678 ASP A CA 1
ATOM 5062 C C . ASP A 1 678 ? 40.650 25.493 -42.889 1.00 93.06 678 ASP A C 1
ATOM 5064 O O . ASP A 1 678 ? 39.722 26.273 -42.632 1.00 93.06 678 ASP A O 1
ATOM 5068 N N . TRP A 1 679 ? 40.997 24.508 -42.055 1.00 93.50 679 TRP A N 1
ATOM 5069 C CA . TRP A 1 679 ? 40.386 24.317 -40.737 1.00 93.50 679 TRP A CA 1
ATOM 5070 C C . TRP A 1 679 ? 40.810 25.397 -39.740 1.00 93.50 679 TRP A C 1
ATOM 5072 O O . TRP A 1 679 ? 39.995 25.826 -38.925 1.00 93.50 679 TRP A O 1
ATOM 5082 N N . ASP A 1 680 ? 42.061 25.854 -39.789 1.00 92.00 680 ASP A N 1
ATOM 5083 C CA . ASP A 1 680 ? 42.538 26.950 -38.941 1.00 92.00 680 ASP A CA 1
ATOM 5084 C C . ASP A 1 680 ? 41.818 28.263 -39.243 1.00 92.00 680 ASP A C 1
ATOM 5086 O O . ASP A 1 680 ? 41.429 28.962 -38.303 1.00 92.00 680 ASP A O 1
ATOM 5090 N N . ALA A 1 681 ? 41.549 28.540 -40.522 1.00 94.75 681 ALA A N 1
ATOM 5091 C CA . ALA A 1 681 ? 40.731 29.671 -40.943 1.00 94.75 681 ALA A CA 1
ATOM 5092 C C . ALA A 1 681 ? 39.312 29.597 -40.353 1.00 94.75 681 ALA A C 1
ATOM 5094 O O . ALA A 1 681 ? 38.876 30.552 -39.714 1.00 94.75 681 ALA A O 1
ATOM 5095 N N . LEU A 1 682 ? 38.633 28.440 -40.446 1.00 96.25 682 LEU A N 1
ATOM 5096 C CA . LEU A 1 682 ? 37.311 28.259 -39.824 1.00 96.25 682 LEU A CA 1
ATOM 5097 C C . LEU A 1 682 ? 37.350 28.604 -38.328 1.00 96.25 682 LEU A C 1
ATOM 5099 O O . LEU A 1 682 ? 36.509 29.353 -37.839 1.00 96.25 682 LEU A O 1
ATOM 5103 N N . TRP A 1 683 ? 38.310 28.056 -37.580 1.00 95.25 683 TRP A N 1
ATOM 5104 C CA . TRP A 1 683 ? 38.368 28.274 -36.133 1.00 95.25 683 TRP A CA 1
ATOM 5105 C C . TRP A 1 683 ? 38.744 29.708 -35.751 1.00 95.25 683 TRP A C 1
ATOM 5107 O O . TRP A 1 683 ? 38.321 30.184 -34.694 1.00 95.25 683 TRP A O 1
ATOM 5117 N N . ALA A 1 684 ? 39.531 30.395 -36.581 1.00 95.38 684 ALA A N 1
ATOM 5118 C CA . ALA A 1 684 ? 39.795 31.820 -36.423 1.00 95.38 684 ALA A CA 1
ATOM 5119 C C . ALA A 1 684 ? 38.510 32.639 -36.610 1.00 95.38 684 ALA A C 1
ATOM 5121 O O . ALA A 1 684 ? 38.181 33.443 -35.736 1.00 95.38 684 ALA A O 1
ATOM 5122 N N . ASP A 1 685 ? 37.737 32.357 -37.660 1.00 96.44 685 ASP A N 1
ATOM 5123 C CA . ASP A 1 685 ? 36.472 33.040 -37.944 1.00 96.44 685 ASP A CA 1
ATOM 5124 C C . ASP A 1 685 ? 35.421 32.784 -36.855 1.00 96.44 685 ASP A C 1
ATOM 5126 O O . ASP A 1 685 ? 34.716 33.706 -36.438 1.00 96.44 685 ASP A O 1
ATOM 5130 N N . VAL A 1 686 ? 35.343 31.556 -36.328 1.00 96.44 686 VAL A N 1
ATOM 5131 C CA . VAL A 1 686 ? 34.483 31.210 -35.181 1.00 96.44 686 VAL A CA 1
ATOM 5132 C C . VAL A 1 686 ? 34.831 32.080 -33.970 1.00 96.44 686 VAL A C 1
ATOM 5134 O O . VAL A 1 686 ? 33.943 32.701 -33.385 1.00 96.44 686 VAL A O 1
ATOM 5137 N N . ARG A 1 687 ? 36.119 32.184 -33.607 1.00 96.19 687 ARG A N 1
ATOM 5138 C CA . ARG A 1 687 ? 36.566 33.024 -32.481 1.00 96.19 687 ARG A CA 1
ATOM 5139 C C . ARG A 1 687 ? 36.269 34.504 -32.712 1.00 96.19 687 ARG A C 1
ATOM 5141 O O . ARG A 1 687 ? 35.768 35.160 -31.801 1.00 96.19 687 ARG A O 1
ATOM 5148 N N . ALA A 1 688 ? 36.537 35.013 -33.912 1.00 95.50 688 ALA A N 1
ATOM 5149 C CA . ALA A 1 688 ? 36.246 36.398 -34.269 1.00 95.50 688 ALA A CA 1
ATOM 5150 C C . ALA A 1 688 ? 34.743 36.704 -34.161 1.00 95.50 688 ALA A C 1
ATOM 5152 O O . ALA A 1 688 ? 34.355 37.722 -33.592 1.00 95.50 688 ALA A O 1
ATOM 5153 N N . THR A 1 689 ? 33.894 35.782 -34.620 1.00 95.69 689 THR A N 1
ATOM 5154 C CA . THR A 1 689 ? 32.432 35.921 -34.561 1.00 95.69 689 THR A CA 1
ATOM 5155 C C . THR A 1 689 ? 31.913 35.912 -33.119 1.00 95.69 689 THR A C 1
ATOM 5157 O O . THR A 1 689 ? 31.042 36.708 -32.783 1.00 95.69 689 THR A O 1
ATOM 5160 N N . ILE A 1 690 ? 32.475 35.075 -32.234 1.00 94.75 690 ILE A N 1
ATOM 5161 C CA . ILE A 1 690 ? 32.134 35.082 -30.797 1.00 94.75 690 ILE A CA 1
ATOM 5162 C C . ILE A 1 690 ? 32.470 36.432 -30.161 1.00 94.75 690 ILE A C 1
ATOM 5164 O O . ILE A 1 690 ? 31.682 36.943 -29.368 1.00 94.75 690 ILE A O 1
ATOM 5168 N N . VAL A 1 691 ? 33.633 37.007 -30.486 1.00 93.25 691 VAL A N 1
ATOM 5169 C CA . VAL A 1 691 ? 34.023 38.331 -29.982 1.00 93.25 691 VAL A CA 1
ATOM 5170 C C . VAL A 1 691 ? 33.062 39.395 -30.501 1.00 93.25 691 VAL A C 1
ATOM 5172 O O . VAL A 1 691 ? 32.565 40.181 -29.702 1.00 93.25 691 VAL A O 1
ATOM 5175 N N . ALA A 1 692 ? 32.745 39.383 -31.797 1.00 88.75 692 ALA A N 1
ATOM 5176 C CA . ALA A 1 692 ? 31.818 40.333 -32.407 1.00 88.75 692 ALA A CA 1
ATOM 5177 C C . ALA A 1 692 ? 30.406 40.264 -31.801 1.00 88.75 692 ALA A C 1
ATOM 5179 O O . ALA A 1 692 ? 29.784 41.295 -31.611 1.00 88.75 692 ALA A O 1
ATOM 5180 N N . ALA A 1 693 ? 29.923 39.074 -31.434 1.00 88.94 693 ALA A N 1
ATOM 5181 C CA . ALA A 1 693 ? 28.606 38.890 -30.822 1.00 88.94 693 ALA A CA 1
ATOM 5182 C C . ALA A 1 693 ? 28.497 39.401 -29.366 1.00 88.94 693 ALA A C 1
ATOM 5184 O O . ALA A 1 693 ? 27.396 39.457 -28.818 1.00 88.94 693 ALA A O 1
ATOM 5185 N N . ARG A 1 694 ? 29.619 39.715 -28.699 1.00 80.12 694 ARG A N 1
ATOM 5186 C CA . ARG A 1 694 ? 29.640 40.204 -27.303 1.00 80.12 694 ARG A CA 1
ATOM 5187 C C . ARG A 1 694 ? 29.476 41.719 -27.177 1.00 80.12 694 ARG A C 1
ATOM 5189 O O . ARG A 1 694 ? 29.172 42.184 -26.080 1.00 80.12 694 ARG A O 1
ATOM 5196 N N . TRP A 1 695 ? 29.683 42.451 -28.267 1.00 61.66 695 TRP A N 1
ATOM 5197 C CA . TRP A 1 695 ? 29.533 43.902 -28.376 1.00 61.66 695 TRP A CA 1
ATOM 5198 C C . TRP A 1 695 ? 28.310 44.203 -29.226 1.00 61.66 695 TRP A C 1
ATOM 5200 O O . TRP A 1 695 ? 27.601 45.194 -28.929 1.00 61.66 695 TRP A O 1
#

Solvent-accessible surface area (backbone atoms only — not comparable to full-atom values): 34569 Å² total; per-residue (Å²): 132,80,64,64,61,61,56,48,50,67,72,70,61,67,95,46,74,69,60,52,47,58,51,40,63,67,46,34,86,82,42,69,81,39,45,67,53,24,38,49,43,21,48,52,30,44,74,73,68,39,19,79,76,15,45,65,29,18,52,47,13,26,72,65,39,76,75,45,40,65,30,53,50,49,39,52,51,23,34,52,73,67,68,50,65,88,67,41,53,69,52,33,53,50,34,32,68,57,33,76,75,42,24,66,47,23,41,52,36,14,55,45,26,45,75,70,67,39,50,70,60,12,52,53,27,21,52,52,16,31,53,39,28,49,56,52,30,74,78,41,77,85,41,62,75,50,51,53,50,31,33,52,37,26,45,54,36,16,54,51,29,44,73,71,65,38,54,68,61,13,44,56,26,27,52,51,28,43,68,73,38,80,80,46,44,68,46,31,45,53,36,17,53,53,28,44,78,70,69,38,55,68,61,14,53,52,37,38,52,53,30,50,53,54,49,48,48,55,50,45,52,52,51,35,52,51,32,42,56,25,47,77,67,72,35,53,71,63,26,56,68,43,48,63,58,51,51,55,47,56,73,72,49,79,85,79,50,72,66,59,27,51,40,28,37,50,52,16,52,52,27,39,78,65,82,35,25,58,74,13,33,70,36,27,52,52,18,44,55,40,30,49,74,76,40,61,87,36,38,67,38,18,49,45,26,29,56,36,12,50,10,28,42,68,64,69,39,52,73,59,15,48,54,39,17,51,55,10,43,65,49,42,80,75,43,80,74,64,76,90,45,50,67,59,52,32,42,48,45,17,52,33,23,45,51,46,15,53,52,23,49,77,68,68,36,60,69,57,17,52,51,25,45,60,53,13,65,74,30,50,47,33,52,62,52,12,51,59,25,44,76,72,64,38,48,67,60,12,38,55,22,16,52,48,26,29,69,74,41,76,77,44,31,63,38,24,40,53,32,13,52,40,27,45,77,72,64,43,52,71,62,12,47,52,24,24,52,49,14,34,67,63,35,77,70,54,32,63,33,34,35,53,48,19,51,46,26,45,74,72,68,65,32,19,72,73,13,33,66,27,15,51,49,12,34,69,62,34,80,76,44,32,67,29,23,30,46,32,13,52,16,28,43,64,67,64,39,44,72,62,12,48,55,25,14,53,50,12,34,69,65,33,79,82,42,62,66,18,57,52,48,45,55,50,46,55,48,60,69,45,42,65,41,41,70,71,63,79,39,76,65,92,41,47,71,50,22,39,54,53,15,53,59,23,52,33,89,91,56,28,20,13,38,57,13,23,53,32,33,52,53,17,33,74,75,38,56,70,60,46,71,38,73,88,75,35,48,34,56,56,28,19,34,23,17,35,31,8,38,69,53,41,46,55,76,30,55,84,50,68,67,60,18,50,52,31,38,52,50,18,51,52,39,48,53,59,50,46,58,55,36,46,53,30,22,70,41,92,47,65,70,45,7,50,50,30,28,51,54,49,52,45,62,77,67,38,73,56,44,48,56,71,40,97,59,83,67,44,77,88,52,55,75,66,59,50,51,56,44,49,49,52,56,49,50,48,53,53,39,37,58,53,20,75,110

InterPro domains:
  IPR011990 Tetratricopeptide-like helical domain superfamily [G3DSA:1.25.40.10] (7-134)
  IPR011990 Tetratricopeptide-like helical domain superfamily [G3DSA:1.25.40.10] (151-219)
  IPR011990 Tetratricopeptide-like helical domain superfamily [G3DSA:1.25.40.10] (220-384)
  IPR011990 Tetratricopeptide-like helical domain superfamily [G3DSA:1.25.40.10] (385-532)
  IPR011990 Tetratricopeptide-like helical domain superfamily [SSF48452] (29-211)
  IPR011990 Tetratricopeptide-like helical domain superfamily [SSF48452] (157-516)
  IPR011990 Tetratricopeptide-like helical domain superfamily [SSF48452] (218-370)
  IPR019734 Tetratricopeptide repeat [PF13181] (36-67)
  IPR019734 Tetratricopeptide repeat [PS50005] (379-412)
  IPR019734 Tetratricopeptide repeat [PS50005] (413-446)
  IPR019734 Tetratricopeptide repeat [PS50005] (482-515)
  IPR019734 Tetratricopeptide repeat [SM00028] (35-68)
  IPR019734 Tetratricopeptide repeat [SM00028] (103-136)
  IPR019734 Tetratricopeptide repeat [SM00028] (151-184)
  IPR019734 Tetratricopeptide repeat [SM00028] (379-412)
  IPR019734 Tetratricopeptide repeat [SM00028] (413-446)
  IPR019734 Tetratricopeptide repeat [SM00028] (482-515)

Organism: NCBI:txid1908690

Secondary structure (DSSP, 8-state):
--SHHHHHHHHT--S-HHHHHHHHHHHGGG-TT-HHHHHHHHHHHHHTT-HHHHHHHHHHHHHH-TT-HHHHHHHHHHHHHTT--TTHHHHHHHHHHH-TT-HHHHHHHHHHHHHTT-HHHHHHHHHHHHHHHHHHHHH-TT-HHHHHHHHHHHHHHHHHHHHTT-HHHHHHHHHHHHHH-TT-HHHHHHHHHHHHHTT-HHHHHHHHHHHHHHHHHHHHHHHHHHHHHHHHTT-HHHHHHHHHHHHHHHHHSPS--HHHHHHHHHHHHHHHHTT-HHHHHHHHHHHHHHHHHH-TT-HHHHHHHHHHHHHHHHTT-HHHHHHHHHHHHHHHHT----GGGHHHHHHHHHHHHHHHHHHHHHTT-HHHHHHHHHHHHHH--HHHHHHHHHHTT-HHHHHHHHHHHHHH-TT-HHHHHHHHHHHHHHT-HHHHHHHHHHHHHH-TT-SHHHHHHHHHHHHTS--HHHHHHHHHHHHHH-TT-HHHHHHHHHHHHHTT-HHHHHHHHHHHHHH-TT-HHHHHHHHHHHHHHHHHHHHTTSS--SSHHHHHHHHHHHHSTTT--HHHHHHHHHHHHHH-GGGGS-TTTTHHHHHHHHHHHHHTT-STT----HHHHHHHHHHHHHHHHHHHHHHHHHHT-S-HHHHHHHHHHHHHHHH-GGGGGGSSSGGGTTS-HHHHHHHHHHHHHHHHHHHHTT-

Foldseek 3Di:
DDCVVVVVCVVVDPPDLVVNLVVLVVCCVVCVQDLVSLLVNLVSCLVVLVLVVNQVSLVSNCVNPVLDLRSLVSNLSSCVSVVNLPCNLVSLVSSCVSCVLALPSLQSNLVSCVVVVVLVSSLVSLVSSLVSLVVVCVVPVPPVVSLVSNLVSLQVNLVSCVVVVVLVSNLVSLVVNCVSPVLPLVSLQVNLVSCVVVVNPVSSVVSNLSSVLSVLLVVLLVLLVVLLVCLVVVVNVVSVVSVVVNVVSVVVHDQADPSLLVSLLSNLVSCVVSVNLLVSQVSLVSSLVNCCVVPVLALVNLLSLLSNLSNCVVVVVLVSSLVSLVSSLVSNVPHDDDLVCLLVSLVSNLSSLCSNLVSCVVVVNNVRNVVSNVSSVVSPQLQNQLVVCVVVVNLVSNLVSLVVNCVSPVLDLVSLQSNLVSCVVVVVNVSSLVSLVSSCVSDVLDLVSLLVNLVCCCPPVVNLVVSQVSLVSSCVNPVLALSSLLSNLSSCVSVVVLVSSLVSLVSSCVSPVPPPSSVVSNVLSVLVVCLVCCLVVVDDQPALVSLLVSLVVCVDPVNQNLVSSLVSNVVSCVRPVVVLQPVVVCSLVSSLLSLQCLLLVTGDPRDPDLVSSQVSNVSSLVSLVSNLVVLLVLLVDPDLVSLVVSLVVLVCVVVDPSCVCLDPDPSCPSDDPVSNVSSVVSNVSSVVSNVSSVD

Nearest PDB structures (foldseek):
  5lfm-assembly6_F  TM=8.232E-01  e=5.394E-04  Solidesulfovibrio magneticus RS-1
  5a31-assembly1_C  TM=3.923E-01  e=6.234E-07  Homo sapiens
  8cm9-assembly4_D  TM=5.972E-01  e=9.688E-05  Homo sapiens
  7rqf-assembly1_A  TM=3.089E-01  e=6.020E-07  Pseudomonas aeruginosa PAO1
  8a61-assembly1_D  TM=2.407E-01  e=6.523E-06  Saccharomyces cerevisiae